Protein AF-0000000084553900 (afdb_homodimer)

Radius of gyration: 24.4 Å; Cα contacts (8 Å, |Δi|>4): 875; chains: 2; bounding box: 62×71×55 Å

Foldseek 3Di:
DFEEEEEDEDPDCPLQVVQVVLVQVVVVVVVYHYDYDYLVVWDFDADPPPCCCPAVVDDPDDICLVVVVVVLLPGQEYEYEAEDDPLAGDPSVVRSLNVCQNLLQQQRAALHEYEYEYEYADDNVVVHVVVVVVSCLSNNHHHQAYDYYYPVCSPPHDDCVRCVSVVCSSPDDQQADEDDLVSLQSQLVSVLCLCAEHVVSVVSCVVQVQDDSGSDNYDYDPVSSVVSVVSSVVNSVVDHYPPCPVPDPPVVVVVVVVVPD/DFEEEEEDEDPDCPLQVVQVVLVQVVVVVVVYHYDYDYLVVWDFDADPPPCCCPAVVDDPDDICLVVVVVVLLPGQEYEYEAEDDPLAGDPSVVRSLNVCQNLLQQQRAALHEYEYEYEYADDNVVVHVVVVVVSCLSNNHHHQAYDYYYPVCSPPHDDCVRCVSVVCSSPDDQQADEDDLVSLQSLLLSVLCLCAEHVVSVVSCVVQVQDDSGSDRYDYDPVSSVVSVVSSVVVSVVDHYPPCPVPDPPVVVVVVVVVVD

pLDDT: mean 91.1, std 17.47, range [21.69, 98.94]

Secondary structure (DSSP, 8-state):
-EEEEEEE--SS-SHHHHHHHHHHHHHHTTTEEEEEEEGGGS--PPP----HHHHTS-----SSHHHHHHHHHT-SEEEEEEE-BTTBS-HHHHHHHHTTTHHHHS---TT-EEEEEEE-SSS-HHHHHHHHHHHHHHTT-EEEEEEEE-TTTTTPPPPHHHHHHHHHHHHS-GGG----HHHHHHHHHHHHHHHHT-HHHHHHHHHTT--SSSSSS----HHHHHHHHHHHHHHHHHSPP-------TTHHHHHHHHHH-/-EEEEEEE--SS-SHHHHHHHHHHHHHHTTTEEEEEEEGGGS--PPP----HHHHTS-----SSHHHHHHHHHT-SEEEEEEE-BTTBS-HHHHHHHHTTTHHHHS---TT-EEEEEEE-SSS-HHHHHHHHHHHHHHTT-EEEEEEEE-TTTTTPPPPHHHHHHHHHHHHS-GGG----HHHHHHHHHHHHHHHHT-HHHHHHHHHTT--SSSSSS----HHHHHHHHHHHHHHHHHSPP-------TTHHHHHHHHHH-

Organism: NCBI:txid1418104

Structure (mmCIF, N/CA/C/O backbone):
data_AF-0000000084553900-model_v1
#
loop_
_entity.id
_entity.type
_entity.pdbx_description
1 polymer 'NADPH-dependent FMN reductase family protein'
#
loop_
_atom_site.group_PDB
_atom_site.id
_atom_site.type_symbol
_atom_site.label_atom_id
_atom_site.label_alt_id
_atom_site.label_comp_id
_atom_site.label_asym_id
_atom_site.label_entity_id
_atom_site.label_seq_id
_atom_site.pdbx_PDB_ins_code
_atom_site.Cartn_x
_atom_site.Cartn_y
_atom_site.Cartn_z
_atom_site.occupancy
_atom_site.B_iso_or_equiv
_atom_site.auth_seq_id
_atom_site.auth_comp_id
_atom_site.auth_asym_id
_atom_site.auth_atom_id
_atom_site.pdbx_PDB_model_num
ATOM 1 N N . MET A 1 1 ? 13.688 -25.109 -20.734 1 88.75 1 MET A N 1
ATOM 2 C CA . MET A 1 1 ? 14.195 -24.016 -19.922 1 88.75 1 MET A CA 1
ATOM 3 C C . MET A 1 1 ? 13.055 -23.312 -19.188 1 88.75 1 MET A C 1
ATOM 5 O O . MET A 1 1 ? 11.992 -23.078 -19.766 1 88.75 1 MET A O 1
ATOM 9 N N . LYS A 1 2 ? 13.211 -23.016 -17.859 1 95.56 2 LYS A N 1
ATOM 10 C CA . LYS A 1 2 ? 12.188 -22.328 -17.094 1 95.56 2 LYS A CA 1
ATOM 11 C C . LYS A 1 2 ? 12.039 -20.875 -17.547 1 95.56 2 LYS A C 1
ATOM 13 O O . LYS A 1 2 ? 13.031 -20.219 -17.828 1 95.56 2 LYS A O 1
ATOM 18 N N . LYS A 1 3 ? 10.867 -20.5 -17.656 1 98.19 3 LYS A N 1
ATOM 19 C CA . LYS A 1 3 ? 10.555 -19.125 -18.047 1 98.19 3 LYS A CA 1
ATOM 20 C C . LYS A 1 3 ? 10.117 -18.297 -16.844 1 98.19 3 LYS A C 1
ATOM 22 O O . LYS A 1 3 ? 9.117 -18.625 -16.188 1 98.19 3 LYS A O 1
ATOM 27 N N . ILE A 1 4 ? 10.867 -17.219 -16.625 1 98.75 4 ILE A N 1
ATOM 28 C CA . ILE A 1 4 ? 10.586 -16.328 -15.492 1 98.75 4 ILE A CA 1
ATOM 29 C C . ILE A 1 4 ? 10.172 -14.961 -16.016 1 98.75 4 ILE A C 1
ATOM 31 O O . ILE A 1 4 ? 10.773 -14.438 -16.953 1 98.75 4 ILE A O 1
ATOM 35 N N . VAL A 1 5 ? 9.133 -14.391 -15.438 1 98.94 5 VAL A N 1
ATOM 36 C CA . VAL A 1 5 ? 8.742 -13.016 -15.75 1 98.94 5 VAL A CA 1
ATOM 37 C C . VAL A 1 5 ? 9.039 -12.109 -14.555 1 98.94 5 VAL A C 1
ATOM 39 O O . VAL A 1 5 ? 8.633 -12.406 -13.43 1 98.94 5 VAL A O 1
ATOM 42 N N . ALA A 1 6 ? 9.82 -11.07 -14.805 1 98.94 6 ALA A N 1
ATOM 43 C CA . ALA A 1 6 ? 10.094 -10.062 -13.789 1 98.94 6 ALA A CA 1
ATOM 44 C C . ALA A 1 6 ? 9.305 -8.789 -14.055 1 98.94 6 ALA A C 1
ATOM 46 O O . ALA A 1 6 ? 9.398 -8.203 -15.141 1 98.94 6 ALA A O 1
ATOM 47 N N . ILE A 1 7 ? 8.57 -8.391 -13.062 1 98.88 7 ILE A N 1
ATOM 48 C CA . ILE A 1 7 ? 7.809 -7.148 -13.156 1 98.88 7 ILE A CA 1
ATOM 49 C C . ILE A 1 7 ? 8.617 -5.996 -12.562 1 98.88 7 ILE A C 1
ATOM 51 O O . ILE A 1 7 ? 8.969 -6.02 -11.383 1 98.88 7 ILE A O 1
ATOM 55 N N . ASN A 1 8 ? 8.938 -5.059 -13.367 1 98.75 8 ASN A N 1
ATOM 56 C CA . ASN A 1 8 ? 9.539 -3.809 -12.922 1 98.75 8 ASN A CA 1
ATOM 57 C C . ASN A 1 8 ? 8.5 -2.699 -12.789 1 98.75 8 ASN A C 1
ATOM 59 O O . ASN A 1 8 ? 7.785 -2.398 -13.75 1 98.75 8 ASN A O 1
ATOM 63 N N . SER A 1 9 ? 8.453 -2.096 -11.617 1 98.38 9 SER A N 1
ATOM 64 C CA . SER A 1 9 ? 7.391 -1.128 -11.375 1 98.38 9 SER A CA 1
ATOM 65 C C . SER A 1 9 ? 7.949 0.284 -11.234 1 98.38 9 SER A C 1
ATOM 67 O O . SER A 1 9 ? 7.258 1.185 -10.75 1 98.38 9 SER A O 1
ATOM 69 N N . SER A 1 10 ? 9.156 0.476 -11.516 1 94.94 10 SER A N 1
ATOM 70 C CA . SER A 1 10 ? 9.789 1.791 -11.531 1 94.94 10 SER A CA 1
ATOM 71 C C . SER A 1 10 ? 9.938 2.316 -12.953 1 94.94 10 SER A C 1
ATOM 73 O O . SER A 1 10 ? 10.281 1.563 -13.867 1 94.94 10 SER A O 1
ATOM 75 N N . LYS A 1 11 ? 9.656 3.543 -13.07 1 93.94 11 LYS A N 1
ATOM 76 C CA . LYS A 1 11 ? 9.805 4.137 -14.398 1 93.94 11 LYS A CA 1
ATOM 77 C C . LYS A 1 11 ? 11.273 4.301 -14.773 1 93.94 11 LYS A C 1
ATOM 79 O O . LYS A 1 11 ? 11.656 4.07 -15.922 1 93.94 11 LYS A O 1
ATOM 84 N N . ARG A 1 12 ? 11.922 4.535 -13.586 1 87.94 12 ARG A N 1
ATOM 85 C CA . ARG A 1 12 ? 13.344 4.727 -13.836 1 87.94 12 ARG A CA 1
ATOM 86 C C . ARG A 1 12 ? 14.07 3.387 -13.938 1 87.94 12 ARG A C 1
ATOM 88 O O . ARG A 1 12 ? 13.633 2.396 -13.344 1 87.94 12 ARG A O 1
ATOM 95 N N . LYS A 1 13 ? 14.883 3.074 -14.781 1 90.44 13 LYS A N 1
ATOM 96 C CA . LYS A 1 13 ? 15.727 1.895 -14.953 1 90.44 13 LYS A CA 1
ATOM 97 C C . LYS A 1 13 ? 17.078 2.086 -14.289 1 90.44 13 LYS A C 1
ATOM 99 O O . LYS A 1 13 ? 18.125 1.986 -14.945 1 90.44 13 LYS A O 1
ATOM 104 N N . GLU A 1 14 ? 16.891 2.33 -12.914 1 94.19 14 GLU A N 1
ATOM 105 C CA . GLU A 1 14 ? 18.109 2.557 -12.148 1 94.19 14 GLU A CA 1
ATOM 106 C C . GLU A 1 14 ? 18.328 1.456 -11.117 1 94.19 14 GLU A C 1
ATOM 108 O O . GLU A 1 14 ? 18.484 0.286 -11.469 1 94.19 14 GLU A O 1
ATOM 113 N N . ASN A 1 15 ? 18.109 1.801 -9.82 1 95.06 15 ASN A N 1
ATOM 114 C CA . ASN A 1 15 ? 18.531 0.893 -8.766 1 95.06 15 ASN A CA 1
ATOM 115 C C . ASN A 1 15 ? 17.766 -0.43 -8.82 1 95.06 15 ASN A C 1
ATOM 117 O O . ASN A 1 15 ? 18.375 -1.5 -8.852 1 95.06 15 ASN A O 1
ATOM 121 N N . THR A 1 16 ? 16.453 -0.384 -8.82 1 97.62 16 THR A N 1
ATOM 122 C CA . THR A 1 16 ? 15.641 -1.596 -8.812 1 97.62 16 THR A CA 1
ATOM 123 C C . THR A 1 16 ? 15.82 -2.375 -10.109 1 97.62 16 THR A C 1
ATOM 125 O O . THR A 1 16 ? 16 -3.596 -10.086 1 97.62 16 THR A O 1
ATOM 128 N N . TYR A 1 17 ? 15.844 -1.645 -11.227 1 98 17 TYR A N 1
ATOM 129 C CA . TYR A 1 17 ? 16.031 -2.273 -12.531 1 98 17 TYR A CA 1
ATOM 130 C C . TYR A 1 17 ? 17.406 -2.932 -12.625 1 98 17 TYR A C 1
ATOM 132 O O . TYR A 1 17 ? 17.531 -4.062 -13.109 1 98 17 TYR A O 1
ATOM 140 N N . ASN A 1 18 ? 18.406 -2.254 -12.18 1 97.94 18 ASN A N 1
ATOM 141 C CA . ASN A 1 18 ? 19.75 -2.811 -12.203 1 97.94 18 ASN A CA 1
ATOM 142 C C . ASN A 1 18 ? 19.844 -4.082 -11.367 1 97.94 18 ASN A C 1
ATOM 144 O O . ASN A 1 18 ? 20.547 -5.023 -11.742 1 97.94 18 ASN A O 1
ATOM 148 N N . LEU A 1 19 ? 19.172 -4.059 -10.234 1 98.5 19 LEU A N 1
ATOM 149 C CA . LEU A 1 19 ? 19.125 -5.262 -9.414 1 98.5 19 LEU A CA 1
ATOM 150 C C . LEU A 1 19 ? 18.453 -6.41 -10.148 1 98.5 19 LEU A C 1
ATOM 152 O O . LEU A 1 19 ? 18.906 -7.555 -10.086 1 98.5 19 LEU A O 1
ATOM 156 N N . LEU A 1 20 ? 17.422 -6.145 -10.914 1 98.75 20 LEU A N 1
ATOM 157 C CA . LEU A 1 20 ? 16.734 -7.152 -11.719 1 98.75 20 LEU A CA 1
ATOM 158 C C . LEU A 1 20 ? 17.672 -7.707 -12.789 1 98.75 20 LEU A C 1
ATOM 160 O O . LEU A 1 20 ? 17.656 -8.906 -13.062 1 98.75 20 LEU A O 1
ATOM 164 N N . ILE A 1 21 ? 18.453 -6.816 -13.367 1 98.56 21 ILE A N 1
ATOM 165 C CA . ILE A 1 21 ? 19.406 -7.246 -14.391 1 98.56 21 ILE A CA 1
ATOM 166 C C . ILE A 1 21 ? 20.422 -8.211 -13.773 1 98.56 21 ILE A C 1
ATOM 168 O O . ILE A 1 21 ? 20.734 -9.25 -14.359 1 98.56 21 ILE A O 1
ATOM 172 N N . LYS A 1 22 ? 20.891 -7.875 -12.586 1 98.44 22 LYS A N 1
ATOM 173 C CA . LYS A 1 22 ? 21.844 -8.75 -11.891 1 98.44 22 LYS A CA 1
ATOM 174 C C . LYS A 1 22 ? 21.219 -10.117 -11.609 1 98.44 22 LYS A C 1
ATOM 176 O O . LYS 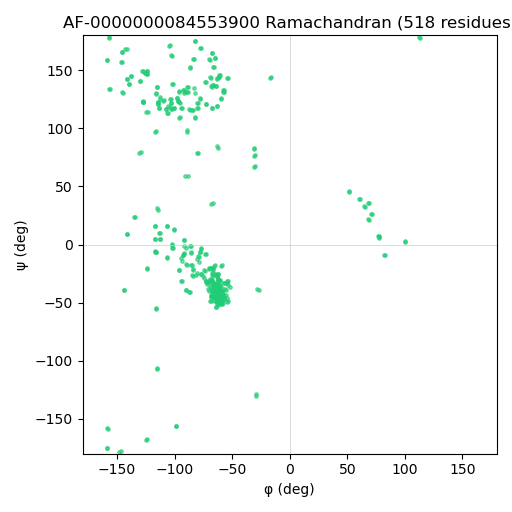A 1 22 ? 21.859 -11.148 -11.781 1 98.44 22 LYS A O 1
ATOM 181 N N . ILE A 1 23 ? 19.984 -10.102 -11.18 1 98.75 23 ILE A N 1
ATOM 182 C CA . ILE A 1 23 ? 19.266 -11.344 -10.883 1 98.75 23 ILE A CA 1
ATOM 183 C C . ILE A 1 23 ? 19.078 -12.148 -12.164 1 98.75 23 ILE A C 1
ATOM 185 O O . ILE A 1 23 ? 19.281 -13.367 -12.18 1 98.75 23 ILE A O 1
ATOM 189 N N . LYS A 1 24 ? 18.734 -11.477 -13.211 1 98.62 24 LYS A N 1
ATOM 190 C CA . LYS A 1 24 ? 18.562 -12.102 -14.523 1 98.62 24 LYS A CA 1
ATOM 191 C C . LYS A 1 24 ? 19.828 -12.805 -14.961 1 98.62 24 LYS A C 1
ATOM 193 O O . LYS A 1 24 ? 19.797 -13.961 -15.406 1 98.62 24 LYS A O 1
ATOM 198 N N . GLU A 1 25 ? 20.922 -12.141 -14.836 1 97.69 25 GLU A N 1
ATOM 199 C CA . GLU A 1 25 ? 22.219 -12.711 -15.227 1 97.69 25 GLU A CA 1
ATOM 200 C C . GLU A 1 25 ? 22.547 -13.938 -14.391 1 97.69 25 GLU A C 1
ATOM 202 O O . GLU A 1 25 ? 23.047 -14.938 -14.922 1 97.69 25 GLU A O 1
ATOM 207 N N . LYS A 1 26 ? 22.25 -13.852 -13.156 1 97.38 26 LYS A N 1
ATOM 208 C CA . LYS A 1 26 ? 22.531 -14.984 -12.273 1 97.38 26 LYS A CA 1
ATOM 209 C C . LYS A 1 26 ? 21.656 -16.188 -12.625 1 97.38 26 LYS A C 1
ATOM 211 O O . LYS A 1 26 ? 22.141 -17.312 -12.672 1 97.38 26 LYS A O 1
ATOM 216 N N . LEU A 1 27 ? 20.438 -15.961 -12.867 1 97.56 27 LEU A N 1
ATOM 217 C CA . LEU A 1 27 ? 19.5 -17.031 -13.188 1 97.56 27 LEU A CA 1
ATOM 218 C C . LEU A 1 27 ? 19.797 -17.625 -14.555 1 97.56 27 LEU A C 1
ATOM 220 O O . LEU A 1 27 ? 19.578 -18.812 -14.789 1 97.56 27 LEU A O 1
ATOM 224 N N . LEU A 1 28 ? 20.328 -16.781 -15.453 1 96.44 28 LEU A N 1
ATOM 225 C CA . LEU A 1 28 ? 20.719 -17.266 -16.781 1 96.44 28 LEU A CA 1
ATOM 226 C C . LEU A 1 28 ? 21.797 -18.344 -16.672 1 96.44 28 LEU A C 1
ATOM 228 O O . LEU A 1 28 ? 21.766 -19.328 -17.406 1 96.44 28 LEU A O 1
ATOM 232 N N . LYS A 1 29 ? 22.641 -18.172 -15.734 1 94.06 29 LYS A N 1
ATOM 233 C CA . LYS A 1 29 ? 23.703 -19.141 -15.492 1 94.06 29 LYS A CA 1
ATOM 234 C C . LYS A 1 29 ? 23.125 -20.469 -15.008 1 94.06 29 LYS A C 1
ATOM 236 O O . LYS A 1 29 ? 23.781 -21.516 -15.086 1 94.06 29 LYS A O 1
ATOM 241 N N . GLU A 1 30 ? 21.953 -20.406 -14.523 1 91.69 30 GLU A N 1
ATOM 242 C CA . GLU A 1 30 ? 21.25 -21.594 -14.039 1 91.69 30 GLU A CA 1
ATOM 243 C C . GLU A 1 30 ? 20.234 -22.094 -15.07 1 91.69 30 GLU A C 1
ATOM 245 O O . GLU A 1 30 ? 19.297 -22.797 -14.719 1 91.69 30 GLU A O 1
ATOM 250 N N . GLU A 1 31 ? 20.312 -21.594 -16.312 1 92.94 31 GLU A N 1
ATOM 251 C CA . GLU A 1 31 ? 19.484 -22.016 -17.438 1 92.94 31 GLU A CA 1
ATOM 252 C C . GLU A 1 31 ? 18.031 -21.609 -17.25 1 92.94 31 GLU A C 1
ATOM 254 O O . GLU A 1 31 ? 17.125 -22.391 -17.531 1 92.94 31 GLU A O 1
ATOM 259 N N . MET A 1 32 ? 17.812 -20.5 -16.672 1 96.25 32 MET A N 1
ATOM 260 C CA . MET A 1 32 ? 16.5 -19.875 -16.547 1 96.25 32 MET A CA 1
ATOM 261 C C . MET A 1 32 ? 16.453 -18.547 -17.297 1 96.25 32 MET A C 1
ATOM 263 O O . MET A 1 32 ? 17.359 -17.734 -17.156 1 96.25 32 MET A O 1
ATOM 267 N N . GLU A 1 33 ? 15.469 -18.406 -18.078 1 97.81 33 GLU A N 1
ATOM 268 C CA . GLU A 1 33 ? 15.32 -17.188 -18.859 1 97.81 33 GLU A CA 1
ATOM 269 C C . GLU A 1 33 ? 14.383 -16.203 -18.172 1 97.81 33 GLU A C 1
ATOM 271 O O . GLU A 1 33 ? 13.281 -16.578 -17.75 1 97.81 33 GLU A O 1
ATOM 276 N N . VAL A 1 34 ? 14.852 -14.961 -18.094 1 98.62 34 VAL A N 1
ATOM 277 C CA . VAL A 1 34 ? 14.062 -13.93 -17.422 1 98.62 34 VAL A CA 1
ATOM 278 C C . VAL A 1 34 ? 13.633 -12.867 -18.438 1 98.62 34 VAL A C 1
ATOM 280 O O . VAL A 1 34 ? 14.477 -12.266 -19.109 1 98.62 34 VAL A O 1
ATOM 283 N N . GLU A 1 35 ? 12.367 -12.703 -18.562 1 98.69 35 GLU A N 1
ATOM 284 C CA . GLU A 1 35 ? 11.805 -11.57 -19.281 1 98.69 35 GLU A CA 1
ATOM 285 C C . GLU A 1 35 ? 11.406 -10.453 -18.328 1 98.69 35 GLU A C 1
ATOM 287 O O . GLU A 1 35 ? 10.594 -10.664 -17.422 1 98.69 35 GLU A O 1
ATOM 292 N N . ILE A 1 36 ? 11.945 -9.289 -18.562 1 98.69 36 ILE A N 1
ATOM 293 C CA . ILE A 1 36 ? 11.586 -8.156 -17.719 1 98.69 36 ILE A CA 1
ATOM 294 C C . ILE A 1 36 ? 10.477 -7.352 -18.391 1 98.69 36 ILE A C 1
ATOM 296 O O . ILE A 1 36 ? 10.625 -6.895 -19.516 1 98.69 36 ILE A O 1
ATOM 300 N N . ILE A 1 37 ? 9.391 -7.227 -17.672 1 98.69 37 ILE A N 1
ATOM 301 C CA . ILE A 1 37 ? 8.258 -6.402 -18.078 1 98.69 37 ILE A CA 1
ATOM 302 C C . ILE A 1 37 ? 8.266 -5.09 -17.297 1 98.69 37 ILE A C 1
ATOM 304 O O . ILE A 1 37 ? 8.148 -5.094 -16.062 1 98.69 37 ILE A O 1
ATOM 308 N N . ASN A 1 38 ? 8.43 -4 -18.016 1 98.69 38 ASN A N 1
ATOM 309 C CA . ASN A 1 38 ? 8.297 -2.688 -17.406 1 98.69 38 ASN A CA 1
ATOM 310 C C . ASN A 1 38 ? 6.852 -2.199 -17.406 1 98.69 38 ASN A C 1
ATOM 312 O O . ASN A 1 38 ? 6.297 -1.917 -18.484 1 98.69 38 ASN A O 1
ATOM 316 N N . LEU A 1 39 ? 6.277 -2.023 -16.266 1 98.75 39 LEU A N 1
ATOM 317 C CA . LEU A 1 39 ? 4.863 -1.669 -16.203 1 98.75 39 LEU A CA 1
ATOM 318 C C . LEU A 1 39 ? 4.602 -0.34 -16.906 1 98.75 39 LEU A C 1
ATOM 320 O O . LEU A 1 39 ? 3.541 -0.144 -17.5 1 98.75 39 LEU A O 1
ATOM 324 N N . PHE A 1 40 ? 5.586 0.531 -16.859 1 98.38 40 PHE A N 1
ATOM 325 C CA . PHE A 1 40 ? 5.402 1.868 -17.422 1 98.38 40 PHE A CA 1
ATOM 326 C C . PHE A 1 40 ? 5.391 1.827 -18.938 1 98.38 40 PHE A C 1
ATOM 328 O O . PHE A 1 40 ? 5.047 2.816 -19.594 1 98.38 40 PHE A O 1
ATOM 335 N N . ASP A 1 41 ? 5.699 0.675 -19.531 1 98.31 41 ASP A N 1
ATOM 336 C CA . ASP A 1 41 ? 5.613 0.517 -20.984 1 98.31 41 ASP A CA 1
ATOM 337 C C . ASP A 1 41 ? 4.207 0.113 -21.422 1 98.31 41 ASP A C 1
ATOM 339 O O . ASP A 1 41 ? 3.918 0.018 -22.609 1 98.31 41 ASP A O 1
ATOM 343 N N . TYR A 1 42 ? 3.318 -0.055 -20.469 1 98.62 42 TYR A N 1
ATOM 344 C CA . TYR A 1 42 ? 1.96 -0.524 -20.719 1 98.62 42 TYR A CA 1
ATOM 345 C C . TYR A 1 42 ? 0.933 0.467 -20.172 1 98.62 42 TYR A C 1
ATOM 347 O O . TYR A 1 42 ? 1.168 1.127 -19.156 1 98.62 42 TYR A O 1
ATOM 355 N N . ASN A 1 43 ? -0.193 0.545 -20.891 1 98.25 43 ASN A N 1
ATOM 356 C CA . ASN A 1 43 ? -1.333 1.31 -20.391 1 98.25 43 ASN A CA 1
ATOM 357 C C . ASN A 1 43 ? -2.166 0.498 -19.406 1 98.25 43 ASN A C 1
ATOM 359 O O . ASN A 1 43 ? -2.883 -0.423 -19.797 1 98.25 43 ASN A O 1
ATOM 363 N N . ILE A 1 44 ? -2.086 0.87 -18.156 1 98.62 44 ILE A N 1
ATOM 364 C CA . ILE A 1 44 ? -2.816 0.189 -17.094 1 98.62 44 ILE A CA 1
ATOM 365 C C . ILE A 1 44 ? -3.695 1.191 -16.359 1 98.62 44 ILE A C 1
ATOM 367 O O . ILE A 1 44 ? -3.188 2.08 -15.664 1 98.62 44 ILE A O 1
ATOM 371 N N . SER A 1 45 ? -4.98 1.037 -16.469 1 98 45 SER A N 1
ATOM 372 C CA . SER A 1 45 ? -5.91 1.953 -15.812 1 98 45 SER A CA 1
ATOM 373 C C . SER A 1 45 ? -6.199 1.527 -14.375 1 98 45 SER A C 1
ATOM 375 O O . SER A 1 45 ? -6.102 0.344 -14.047 1 98 45 SER A O 1
ATOM 377 N N . GLU A 1 46 ? -6.52 2.492 -13.562 1 97.94 46 GLU A N 1
ATOM 378 C CA . GLU A 1 46 ? -6.895 2.201 -12.188 1 97.94 46 GLU A CA 1
ATOM 379 C C . GLU A 1 46 ? -8.172 1.366 -12.125 1 97.94 46 GLU A C 1
ATOM 381 O O . GLU A 1 46 ? -9.094 1.578 -12.914 1 97.94 46 GLU A O 1
ATOM 386 N N . CYS A 1 47 ? -8.203 0.474 -11.188 1 97.88 47 CYS A N 1
ATOM 387 C CA . CYS A 1 47 ? -9.414 -0.284 -10.914 1 97.88 47 CYS A CA 1
ATOM 388 C C . CYS A 1 47 ? -10.547 0.64 -10.484 1 97.88 47 CYS A C 1
ATOM 390 O O . CYS A 1 47 ? -10.336 1.568 -9.703 1 97.88 47 CYS A O 1
ATOM 392 N N . ARG A 1 48 ? -11.75 0.28 -10.914 1 95.75 48 ARG A N 1
ATOM 393 C CA . ARG A 1 48 ? -12.891 1.143 -10.633 1 95.75 48 ARG A CA 1
ATOM 394 C C . ARG A 1 48 ? -13.711 0.604 -9.469 1 95.75 48 ARG A C 1
ATOM 396 O O . ARG A 1 48 ? -14.68 1.231 -9.047 1 95.75 48 ARG A O 1
ATOM 403 N N . GLY A 1 49 ? -13.297 -0.512 -9.008 1 95.06 49 GLY A N 1
ATOM 404 C CA . GLY A 1 49 ? -14 -1.107 -7.887 1 95.06 49 GLY A CA 1
ATOM 405 C C . GLY A 1 49 ? -15.422 -1.517 -8.219 1 95.06 49 GLY A C 1
ATOM 406 O O . GLY A 1 49 ? -16.297 -1.524 -7.348 1 95.06 49 GLY A O 1
ATOM 407 N N . CYS A 1 50 ? -15.719 -1.938 -9.453 1 93.56 50 CYS A N 1
ATOM 408 C CA . CYS A 1 50 ? -17.078 -2.158 -9.906 1 93.56 50 CYS A CA 1
ATOM 409 C C . CYS A 1 50 ? -17.531 -3.588 -9.625 1 93.56 50 CYS A C 1
ATOM 411 O O . CYS A 1 50 ? -18.703 -3.914 -9.758 1 93.56 50 CYS A O 1
ATOM 413 N N . PHE A 1 51 ? -16.594 -4.512 -9.367 1 91.88 51 PHE A N 1
ATOM 414 C CA . PHE A 1 51 ? -16.859 -5.883 -8.945 1 91.88 51 PHE A CA 1
ATOM 415 C C . PHE A 1 51 ? -17.297 -6.738 -10.133 1 91.88 51 PHE A C 1
ATOM 417 O O . PHE A 1 51 ? -17.641 -7.906 -9.961 1 91.88 51 PHE A O 1
ATOM 424 N N . ASN A 1 52 ? -17.234 -6.188 -11.328 1 93.31 52 ASN A N 1
ATOM 425 C CA . ASN A 1 52 ? -17.625 -6.961 -12.5 1 93.31 52 ASN A CA 1
ATOM 426 C C . ASN A 1 52 ? -16.75 -8.195 -12.672 1 93.31 52 ASN A C 1
ATOM 428 O O . ASN A 1 52 ? -17.234 -9.266 -13.031 1 93.31 52 ASN A O 1
ATOM 432 N N . CYS A 1 53 ? -15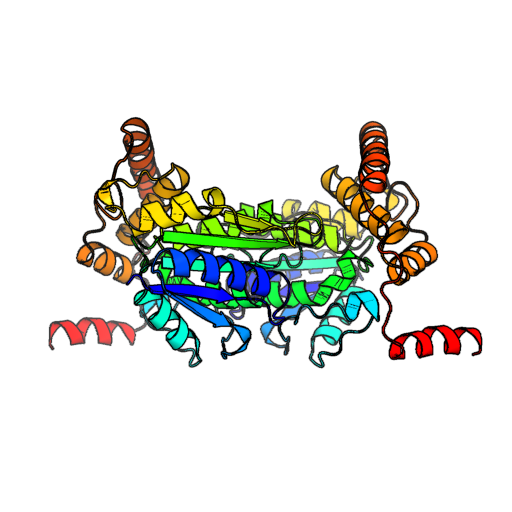.5 -8.031 -12.398 1 94.69 53 CYS A N 1
ATOM 433 C CA . CYS A 1 53 ? -14.578 -9.148 -12.555 1 94.69 53 CYS A CA 1
ATOM 434 C C . CYS A 1 53 ? -14.922 -10.273 -11.586 1 94.69 53 CYS A C 1
ATOM 436 O O . CYS A 1 53 ? -14.641 -11.438 -11.859 1 94.69 53 CYS A O 1
ATOM 438 N N . ILE A 1 54 ? -15.547 -9.898 -10.477 1 92.31 54 ILE A N 1
ATOM 439 C CA . ILE A 1 54 ? -15.898 -10.883 -9.453 1 92.31 54 ILE A CA 1
ATOM 440 C C . ILE A 1 54 ? -17.25 -11.5 -9.781 1 92.31 54 ILE A C 1
ATOM 442 O O . ILE A 1 54 ? -17.406 -12.719 -9.75 1 92.31 54 ILE A O 1
ATOM 446 N N . VAL A 1 55 ? -18.219 -10.734 -10.234 1 90.56 55 VAL A N 1
ATOM 447 C CA . VAL A 1 55 ? -19.594 -11.195 -10.375 1 90.56 55 VAL A CA 1
ATOM 448 C C . VAL A 1 55 ? -19.812 -11.711 -11.797 1 90.56 55 VAL A C 1
ATOM 450 O O . VAL A 1 55 ? -20.609 -12.633 -12.008 1 90.56 55 VAL A O 1
ATOM 453 N N . LYS A 1 56 ? -19.109 -11.141 -12.789 1 91.88 56 LYS A N 1
ATOM 454 C CA . LYS A 1 56 ? -19.344 -11.5 -14.188 1 91.88 56 LYS A CA 1
ATOM 455 C C . LYS A 1 56 ? -18.109 -12.148 -14.805 1 91.88 56 LYS A C 1
ATOM 457 O O . LYS A 1 56 ? -18.125 -12.492 -15.992 1 91.88 56 LYS A O 1
ATOM 462 N N . ASP A 1 57 ? -17.016 -12.18 -14.094 1 92.94 57 ASP A N 1
ATOM 463 C CA . ASP A 1 57 ? -15.773 -12.828 -14.492 1 92.94 57 ASP A CA 1
ATOM 464 C C . ASP A 1 57 ? -15.125 -12.094 -15.656 1 92.94 57 ASP A C 1
ATOM 466 O O . ASP A 1 57 ? -14.453 -12.711 -16.484 1 92.94 57 ASP A O 1
ATOM 470 N N . LYS A 1 58 ? -15.516 -10.867 -15.773 1 92.31 58 LYS A N 1
ATOM 471 C CA . LYS A 1 58 ? -14.93 -10.07 -16.859 1 92.31 58 LYS A CA 1
ATOM 472 C C . LYS A 1 58 ? -14.75 -8.617 -16.438 1 92.31 58 LYS A C 1
ATOM 474 O O . LYS A 1 58 ? -15.664 -8.008 -15.859 1 92.31 58 LYS A O 1
ATOM 479 N N . CYS A 1 59 ? -13.523 -8.156 -16.703 1 95.12 59 CYS A N 1
ATOM 480 C CA . CYS A 1 59 ? -13.281 -6.734 -16.516 1 95.12 59 CYS A CA 1
ATOM 481 C C . CYS A 1 59 ? -13.602 -5.945 -17.781 1 95.12 59 CYS A C 1
ATOM 483 O O . CYS A 1 59 ? -13.195 -6.328 -18.875 1 95.12 59 CYS A O 1
ATOM 485 N N . HIS A 1 60 ? -14.258 -4.848 -17.672 1 93.94 60 HIS A N 1
ATOM 486 C CA . HIS A 1 60 ? -14.703 -4.105 -18.844 1 93.94 60 HIS A CA 1
ATOM 487 C C . HIS A 1 60 ? -13.688 -3.047 -19.25 1 93.94 60 HIS A C 1
ATOM 489 O O . HIS A 1 60 ? -13.812 -2.43 -20.312 1 93.94 60 HIS A O 1
ATOM 495 N N . ILE A 1 61 ? -12.703 -2.857 -18.391 1 96.81 61 ILE A N 1
ATOM 496 C CA . ILE A 1 61 ? -11.672 -1.889 -18.734 1 96.81 61 ILE A CA 1
ATOM 497 C C . ILE A 1 61 ? -10.781 -2.457 -19.844 1 96.81 61 ILE A C 1
ATOM 499 O O . ILE A 1 61 ? -10.211 -3.543 -19.688 1 96.81 61 ILE A O 1
ATOM 503 N N . LYS A 1 62 ? -10.734 -1.755 -20.953 1 97 62 LYS A N 1
ATOM 504 C CA . LYS A 1 62 ? -9.891 -2.166 -22.062 1 97 62 LYS A CA 1
ATOM 505 C C . LYS A 1 62 ? -8.547 -1.445 -22.016 1 97 62 LYS A C 1
ATOM 507 O O . LYS A 1 62 ? -8.469 -0.244 -22.281 1 97 62 LYS A O 1
ATOM 512 N N . ASP A 1 63 ? -7.504 -2.123 -21.719 1 98.19 63 ASP A N 1
ATOM 513 C CA . ASP A 1 63 ? -6.137 -1.615 -21.688 1 98.19 63 ASP A CA 1
ATOM 514 C C . ASP A 1 63 ? -5.125 -2.752 -21.812 1 98.19 63 ASP A C 1
ATOM 516 O O . ASP A 1 63 ? -5.441 -3.807 -22.375 1 98.19 63 ASP A O 1
ATOM 520 N N . ASP A 1 64 ? -3.896 -2.543 -21.375 1 98.69 64 ASP A N 1
ATOM 521 C CA . ASP A 1 64 ? -2.842 -3.521 -21.625 1 98.69 64 ASP A CA 1
ATOM 522 C C . ASP A 1 64 ? -2.738 -4.52 -20.469 1 98.69 64 ASP A C 1
ATOM 524 O O . ASP A 1 64 ? -1.855 -5.379 -20.469 1 98.69 64 ASP A O 1
ATOM 528 N N . THR A 1 65 ? -3.609 -4.445 -19.484 1 98.5 65 THR A N 1
ATOM 529 C CA . THR A 1 65 ? -3.508 -5.285 -18.297 1 98.5 65 THR A CA 1
ATOM 530 C C . THR A 1 65 ? -3.561 -6.762 -18.672 1 98.5 65 THR A C 1
ATOM 532 O O . THR A 1 65 ? -2.787 -7.57 -18.156 1 98.5 65 THR A O 1
ATOM 535 N N . LYS A 1 66 ? -4.406 -7.113 -19.578 1 97.5 66 LYS A N 1
ATOM 536 C CA . LYS A 1 66 ? -4.578 -8.508 -19.984 1 97.5 66 LYS A CA 1
ATOM 537 C C . LYS A 1 66 ? -3.301 -9.062 -20.609 1 97.5 66 LYS A C 1
ATOM 539 O O . LYS A 1 66 ? -2.984 -10.242 -20.438 1 97.5 66 LYS A O 1
ATOM 544 N N . ILE A 1 67 ? -2.596 -8.219 -21.312 1 98.5 67 ILE A N 1
ATOM 545 C CA . ILE A 1 67 ? -1.341 -8.641 -21.922 1 98.5 67 ILE A CA 1
ATOM 546 C C . ILE A 1 67 ? -0.371 -9.117 -20.844 1 98.5 67 ILE A C 1
ATOM 548 O O . ILE A 1 67 ? 0.228 -10.188 -20.969 1 98.5 67 ILE A O 1
ATOM 552 N N . ILE A 1 68 ? -0.266 -8.367 -19.797 1 98.75 68 ILE A N 1
ATOM 553 C CA . ILE A 1 68 ? 0.639 -8.688 -18.703 1 98.75 68 ILE A CA 1
ATOM 554 C C . ILE A 1 68 ? 0.142 -9.938 -17.969 1 98.75 68 ILE A C 1
ATOM 556 O O . ILE A 1 68 ? 0.922 -10.844 -17.672 1 98.75 68 ILE A O 1
ATOM 560 N N . ILE A 1 69 ? -1.168 -9.992 -17.719 1 98.44 69 ILE A N 1
ATOM 561 C CA . ILE A 1 69 ? -1.776 -11.117 -17.016 1 98.44 69 ILE A CA 1
ATOM 562 C C . ILE A 1 69 ? -1.486 -12.406 -17.781 1 98.44 69 ILE A C 1
ATOM 564 O O . ILE A 1 69 ? -1.089 -13.414 -17.188 1 98.44 69 ILE A O 1
ATOM 568 N N . ASN A 1 70 ? -1.627 -12.398 -19.078 1 98.38 70 ASN A N 1
ATOM 569 C CA . ASN A 1 70 ? -1.378 -13.578 -19.906 1 98.38 70 ASN A CA 1
ATOM 570 C C . ASN A 1 70 ? 0.074 -14.039 -19.797 1 98.38 70 ASN A C 1
ATOM 572 O O . ASN A 1 70 ? 0.349 -15.242 -19.781 1 98.38 70 ASN A O 1
ATOM 576 N N . LYS A 1 71 ? 0.949 -13.109 -19.719 1 98.5 71 LYS A N 1
ATOM 577 C CA . LYS A 1 71 ? 2.357 -13.453 -19.562 1 98.5 71 LYS A CA 1
ATOM 578 C C . LYS A 1 71 ? 2.6 -14.133 -18.203 1 98.5 71 LYS A C 1
ATOM 580 O O . LYS A 1 71 ? 3.338 -15.117 -18.125 1 98.5 71 LYS A O 1
ATOM 585 N N . LEU A 1 72 ? 1.973 -13.641 -17.156 1 98.75 72 LEU A N 1
ATOM 586 C CA . LEU A 1 72 ? 2.145 -14.188 -15.82 1 98.75 72 LEU A CA 1
ATOM 587 C C . LEU A 1 72 ? 1.549 -15.586 -15.719 1 98.75 72 LEU A C 1
ATOM 589 O O . LEU A 1 72 ? 2.055 -16.438 -14.977 1 98.75 72 LEU A O 1
ATOM 593 N N . LEU A 1 73 ? 0.508 -15.844 -16.484 1 98.31 73 LEU A N 1
ATOM 594 C CA . LEU A 1 73 ? -0.172 -17.141 -16.438 1 98.31 73 LEU A CA 1
ATOM 595 C C . LEU A 1 73 ? 0.591 -18.172 -17.25 1 98.31 73 LEU A C 1
ATOM 597 O O . LEU A 1 73 ? 0.315 -19.375 -17.141 1 98.31 73 LEU A O 1
ATOM 601 N N . SER A 1 74 ? 1.579 -17.766 -18.016 1 97.75 74 SER A N 1
ATOM 602 C CA . SER A 1 74 ? 2.266 -18.688 -18.922 1 97.75 74 SER A CA 1
ATOM 603 C C . SER A 1 74 ? 3.709 -18.922 -18.484 1 97.75 74 SER A C 1
ATOM 605 O O . SER A 1 74 ? 4.48 -19.562 -19.188 1 97.75 74 SER A O 1
ATOM 607 N N . CYS A 1 75 ? 4.125 -18.406 -17.375 1 98.19 75 CYS A N 1
ATOM 608 C CA . CYS A 1 75 ? 5.512 -18.547 -16.938 1 98.19 75 CYS A CA 1
ATOM 609 C C . CYS A 1 75 ? 5.629 -19.578 -15.82 1 98.19 75 CYS A C 1
ATOM 611 O O . CYS A 1 75 ? 4.621 -20.078 -15.328 1 98.19 75 CYS A O 1
ATOM 613 N N . ASP A 1 76 ? 6.902 -19.891 -15.492 1 98.31 76 ASP A N 1
ATOM 614 C CA . ASP A 1 76 ? 7.176 -20.891 -14.453 1 98.31 76 ASP A CA 1
ATOM 615 C C . ASP A 1 76 ? 7.426 -20.219 -13.109 1 98.31 76 ASP A C 1
ATOM 617 O O . ASP A 1 76 ? 7.324 -20.859 -12.062 1 98.31 76 ASP A O 1
ATOM 621 N N . GLY A 1 77 ? 7.793 -18.984 -13.086 1 98.75 77 GLY A N 1
ATOM 622 C CA . GLY A 1 77 ? 8.086 -18.188 -11.906 1 98.75 77 GLY A CA 1
ATOM 623 C C . GLY A 1 77 ? 7.996 -16.688 -12.156 1 98.75 77 GLY A C 1
ATOM 624 O O . GLY A 1 77 ? 8.008 -16.25 -13.305 1 98.75 77 GLY A O 1
ATOM 625 N N . ILE A 1 78 ? 7.832 -15.992 -11.109 1 98.94 78 ILE A N 1
ATOM 626 C CA . ILE A 1 78 ? 7.676 -14.547 -11.227 1 98.94 78 ILE A CA 1
ATOM 627 C C . ILE A 1 78 ? 8.625 -13.852 -10.25 1 98.94 78 ILE A C 1
ATOM 629 O O . ILE A 1 78 ? 8.875 -14.344 -9.156 1 98.94 78 ILE A O 1
ATOM 633 N N . ILE A 1 79 ? 9.234 -12.766 -10.656 1 98.94 79 ILE A N 1
ATOM 634 C CA . ILE A 1 79 ? 9.898 -11.797 -9.789 1 98.94 79 ILE A CA 1
ATOM 635 C C . ILE A 1 79 ? 9.07 -10.523 -9.703 1 98.94 79 ILE A C 1
ATOM 637 O O . ILE A 1 79 ? 8.805 -9.875 -10.719 1 98.94 79 ILE A O 1
ATOM 641 N N . LEU A 1 80 ? 8.602 -10.219 -8.531 1 98.94 80 LEU A N 1
ATOM 642 C CA . LEU A 1 80 ? 7.832 -9.008 -8.266 1 98.94 80 LEU A CA 1
ATOM 643 C C . LEU A 1 80 ? 8.703 -7.941 -7.613 1 98.94 80 LEU A C 1
ATOM 645 O O . LEU A 1 80 ? 9.227 -8.148 -6.516 1 98.94 80 LEU A O 1
ATOM 649 N N . SER A 1 81 ? 8.875 -6.797 -8.281 1 98.88 81 SER A N 1
ATOM 650 C CA . SER A 1 81 ? 9.844 -5.84 -7.75 1 98.88 81 SER A CA 1
ATOM 651 C C . SER A 1 81 ? 9.227 -4.457 -7.602 1 98.88 81 SER A C 1
ATOM 653 O O . SER A 1 81 ? 8.305 -4.098 -8.344 1 98.88 81 SER A O 1
ATOM 655 N N . SER A 1 82 ? 9.711 -3.73 -6.621 1 98.81 82 SER A N 1
ATOM 656 C CA . SER A 1 82 ? 9.305 -2.344 -6.41 1 98.81 82 SER A CA 1
ATOM 657 C C . SER A 1 82 ? 10.367 -1.568 -5.637 1 98.81 82 SER A C 1
ATOM 659 O O . SER A 1 82 ? 10.938 -2.08 -4.672 1 98.81 82 SER A O 1
ATOM 661 N N . PRO A 1 83 ? 10.703 -0.352 -6.094 1 98.06 83 PRO A N 1
ATOM 662 C CA . PRO A 1 83 ? 11.266 0.561 -5.094 1 98.06 83 PRO A CA 1
ATOM 663 C C . PRO A 1 83 ? 10.258 0.93 -4.004 1 98.06 83 PRO A C 1
ATOM 665 O O . PRO A 1 83 ? 9.055 0.721 -4.176 1 98.06 83 PRO A O 1
ATOM 668 N N . VAL A 1 84 ? 10.781 1.386 -2.902 1 98.06 84 VAL A N 1
ATOM 669 C CA . VAL A 1 84 ? 9.906 1.874 -1.845 1 98.06 84 VAL A CA 1
ATOM 670 C C . VAL A 1 84 ? 9.531 3.33 -2.113 1 98.06 84 VAL A C 1
ATOM 672 O O . VAL A 1 84 ? 10.406 4.191 -2.232 1 98.06 84 VAL A O 1
ATOM 675 N N . TYR A 1 85 ? 8.281 3.57 -2.332 1 97.56 85 TYR A N 1
ATOM 676 C CA . TYR A 1 85 ? 7.711 4.91 -2.408 1 97.56 85 TYR A CA 1
ATOM 677 C C . TYR A 1 85 ? 6.758 5.164 -1.247 1 97.56 85 TYR A C 1
ATOM 679 O O . TYR A 1 85 ? 5.758 4.453 -1.089 1 97.56 85 TYR A O 1
ATOM 687 N N . MET A 1 86 ? 7.176 6.188 -0.443 1 97.31 86 MET A N 1
ATOM 688 C CA . MET A 1 86 ? 6.324 6.559 0.682 1 97.31 86 MET A CA 1
ATOM 689 C C . MET A 1 86 ? 5.973 5.336 1.525 1 97.31 86 MET A C 1
ATOM 691 O O . MET A 1 86 ? 4.801 5.086 1.805 1 97.31 86 MET A O 1
ATOM 695 N N . SER A 1 87 ? 6.957 4.508 1.829 1 96.94 87 SER A N 1
ATOM 696 C CA . SER A 1 87 ? 6.91 3.375 2.752 1 96.94 87 SER A CA 1
ATOM 697 C C . SER A 1 87 ? 6.078 2.232 2.182 1 96.94 87 SER A C 1
ATOM 699 O O . SER A 1 87 ? 5.48 1.459 2.934 1 96.94 87 SER A O 1
ATOM 701 N N . SER A 1 88 ? 5.973 2.133 0.946 1 98.44 88 SER A N 1
ATOM 702 C CA . SER A 1 88 ? 5.203 1.079 0.297 1 98.44 88 SER A CA 1
ATOM 703 C C . SER A 1 88 ? 5.652 0.873 -1.146 1 98.44 88 SER A C 1
ATOM 705 O O . SER A 1 88 ? 6.66 1.438 -1.573 1 98.44 88 SER A O 1
ATOM 707 N N . ILE A 1 89 ? 4.918 -0.02 -1.867 1 98.81 89 ILE A N 1
ATOM 708 C CA . ILE A 1 89 ? 5.184 -0.243 -3.285 1 98.81 89 ILE A CA 1
ATOM 709 C C . ILE A 1 89 ? 4.82 1.009 -4.082 1 98.81 89 ILE A C 1
ATOM 711 O O . ILE A 1 89 ? 4.156 1.911 -3.562 1 98.81 89 ILE A O 1
ATOM 715 N N . THR A 1 90 ? 5.316 1.029 -5.324 1 98.62 90 THR A N 1
ATOM 716 C CA . THR A 1 90 ? 4.992 2.162 -6.184 1 98.62 90 THR A CA 1
ATOM 717 C C . THR A 1 90 ? 3.5 2.191 -6.504 1 98.62 90 THR A C 1
ATOM 719 O O . THR A 1 90 ? 2.844 1.147 -6.527 1 98.62 90 THR A O 1
ATOM 722 N N . GLY A 1 91 ? 3.029 3.434 -6.762 1 98.75 91 GLY A N 1
ATOM 723 C CA . GLY A 1 91 ? 1.655 3.564 -7.223 1 98.75 91 GLY A CA 1
ATOM 724 C C . GLY A 1 91 ? 1.358 2.74 -8.461 1 98.75 91 GLY A C 1
ATOM 725 O O . GLY A 1 91 ? 0.287 2.143 -8.57 1 98.75 91 GLY A O 1
ATOM 726 N N . LYS A 1 92 ? 2.287 2.688 -9.367 1 98.75 92 LYS A N 1
ATOM 727 C CA . LYS A 1 92 ? 2.111 1.932 -10.602 1 98.75 92 LYS A CA 1
ATOM 728 C C . LYS A 1 92 ? 1.884 0.45 -10.312 1 98.75 92 LYS A C 1
ATOM 730 O O . LYS A 1 92 ? 0.983 -0.168 -10.891 1 98.75 92 LYS A O 1
ATOM 735 N N . LEU A 1 93 ? 2.688 -0.103 -9.453 1 98.94 93 LEU A N 1
ATOM 736 C CA . LEU A 1 93 ? 2.504 -1.508 -9.102 1 98.94 93 LEU A CA 1
ATOM 737 C C . LEU A 1 93 ? 1.162 -1.726 -8.414 1 98.94 93 LEU A C 1
ATOM 739 O O . LEU A 1 93 ? 0.479 -2.719 -8.672 1 98.94 93 LEU A O 1
ATOM 743 N N . LYS A 1 94 ? 0.817 -0.783 -7.492 1 98.94 94 LYS A N 1
ATOM 744 C CA . LYS A 1 94 ? -0.443 -0.924 -6.77 1 98.94 94 LYS A CA 1
ATOM 745 C C . LYS A 1 94 ? -1.633 -0.882 -7.727 1 98.94 94 LYS A C 1
ATOM 747 O O . LYS A 1 94 ? -2.615 -1.603 -7.535 1 98.94 94 LYS A O 1
ATOM 752 N N . VAL A 1 95 ? -1.579 -0.043 -8.711 1 98.88 95 VAL A N 1
ATOM 753 C CA . VAL A 1 95 ? -2.617 0.017 -9.734 1 98.88 95 VAL A CA 1
ATOM 754 C C . VAL A 1 95 ? -2.73 -1.335 -10.438 1 98.88 95 VAL A C 1
ATOM 756 O O . VAL A 1 95 ? -3.834 -1.857 -10.617 1 98.88 95 VAL A O 1
ATOM 759 N N . PHE A 1 96 ? -1.627 -1.915 -10.812 1 98.94 96 PHE A N 1
ATOM 760 C CA . PHE A 1 96 ? -1.64 -3.217 -11.469 1 98.94 96 PHE A CA 1
ATOM 761 C C . PHE A 1 96 ? -2.229 -4.281 -10.547 1 98.94 96 PHE A C 1
ATOM 763 O O . PHE A 1 96 ? -3.082 -5.066 -10.969 1 98.94 96 PHE A O 1
ATOM 770 N N . ILE A 1 97 ? -1.783 -4.309 -9.305 1 98.88 97 ILE A N 1
ATOM 771 C CA . ILE A 1 97 ? -2.227 -5.305 -8.328 1 98.88 97 ILE A CA 1
ATOM 772 C C . ILE A 1 97 ? -3.742 -5.215 -8.156 1 98.88 97 ILE A C 1
ATOM 774 O O . ILE A 1 97 ? -4.426 -6.238 -8.094 1 98.88 97 ILE A O 1
ATOM 778 N N . ASP A 1 98 ? -4.262 -4.012 -8.125 1 98.56 98 ASP A N 1
ATOM 779 C CA . ASP A 1 98 ? -5.699 -3.848 -7.953 1 98.56 98 ASP A CA 1
ATOM 780 C C . ASP A 1 98 ? -6.465 -4.457 -9.125 1 98.56 98 ASP A C 1
ATOM 782 O O . ASP A 1 98 ? -7.586 -4.945 -8.953 1 98.56 98 ASP A O 1
ATOM 786 N N . ARG A 1 99 ? -5.863 -4.52 -10.281 1 98.38 99 ARG A N 1
ATOM 787 C CA . ARG A 1 99 ? -6.484 -5.074 -11.484 1 98.38 99 ARG A CA 1
ATOM 788 C C . ARG A 1 99 ? -6.492 -6.598 -11.445 1 98.38 99 ARG A C 1
ATOM 790 O O . ARG A 1 99 ? -7.07 -7.242 -12.32 1 98.38 99 ARG A O 1
ATOM 797 N N . THR A 1 100 ? -5.918 -7.195 -10.445 1 98.19 100 THR A N 1
ATOM 798 C CA . THR A 1 100 ? -5.898 -8.641 -10.266 1 98.19 100 THR A CA 1
ATOM 799 C C . THR A 1 100 ? -6.836 -9.062 -9.141 1 98.19 100 THR A C 1
ATOM 801 O O . THR A 1 100 ? -6.723 -10.164 -8.609 1 98.19 100 THR A O 1
ATOM 804 N N . SER A 1 101 ? -7.734 -8.211 -8.711 1 96.25 101 SER A N 1
ATOM 805 C CA . SER A 1 101 ? -8.594 -8.453 -7.562 1 96.25 101 SER A CA 1
ATOM 806 C C . SER A 1 101 ? -9.344 -9.781 -7.703 1 96.25 101 SER A C 1
ATOM 808 O O . SER A 1 101 ? -9.609 -10.461 -6.711 1 96.25 101 SER A O 1
ATOM 810 N N . LYS A 1 102 ? -9.664 -10.203 -8.93 1 96.25 102 LYS A N 1
ATOM 811 C CA . LYS A 1 102 ? -10.328 -11.469 -9.195 1 96.25 102 LYS A CA 1
ATOM 812 C C . LYS A 1 102 ? -9.531 -12.641 -8.625 1 96.25 102 LYS A C 1
ATOM 814 O O . LYS A 1 102 ? -10.102 -13.625 -8.156 1 96.25 102 LYS A O 1
ATOM 819 N N . TRP A 1 103 ? -8.227 -12.461 -8.656 1 97.69 103 TRP A N 1
ATOM 820 C CA . TRP A 1 103 ? -7.355 -13.562 -8.266 1 97.69 103 TRP A CA 1
ATOM 821 C C . TRP A 1 103 ? -7.477 -13.844 -6.773 1 97.69 103 TRP A C 1
ATOM 823 O O . TRP A 1 103 ? -7.109 -14.93 -6.312 1 97.69 103 TRP A O 1
ATOM 833 N N . PHE A 1 104 ? -7.961 -12.914 -5.98 1 96.94 104 PHE A N 1
ATOM 834 C CA . PHE A 1 104 ? -8.242 -13.211 -4.582 1 96.94 104 PHE A CA 1
ATOM 835 C C . PHE A 1 104 ? -9.367 -14.227 -4.465 1 96.94 104 PHE A C 1
ATOM 837 O O . PHE A 1 104 ? -9.352 -15.078 -3.57 1 96.94 104 PHE A O 1
ATOM 844 N N . HIS A 1 105 ? -10.281 -14.164 -5.336 1 95.88 105 HIS A N 1
ATOM 845 C CA . HIS A 1 105 ? -11.477 -15 -5.32 1 95.88 105 HIS A CA 1
ATOM 846 C C . HIS A 1 105 ? -11.25 -16.297 -6.094 1 95.88 105 HIS A C 1
ATOM 848 O O . HIS A 1 105 ? -11.688 -17.359 -5.664 1 95.88 105 HIS A O 1
ATOM 854 N N . ARG A 1 106 ? -10.578 -16.156 -7.152 1 97.69 106 ARG A N 1
ATOM 855 C CA . ARG A 1 106 ? -10.242 -17.25 -8.055 1 97.69 106 ARG A CA 1
ATOM 856 C C . ARG A 1 106 ? -8.75 -17.266 -8.375 1 97.69 106 ARG A C 1
ATOM 858 O O . ARG A 1 106 ? -8.336 -16.797 -9.445 1 97.69 106 ARG A O 1
ATOM 865 N N . PRO A 1 107 ? -7.965 -17.812 -7.422 1 98.06 107 PRO A N 1
ATOM 866 C CA . PRO A 1 107 ? -6.508 -17.766 -7.562 1 98.06 107 PRO A CA 1
ATOM 867 C C . PRO A 1 107 ? -6.02 -18.438 -8.844 1 98.06 107 PRO A C 1
ATOM 869 O O . PRO A 1 107 ? -6.391 -19.578 -9.133 1 98.06 107 PRO A O 1
ATOM 872 N N . GLU A 1 108 ? -5.129 -17.734 -9.555 1 97.56 108 GLU A N 1
ATOM 873 C CA . GLU A 1 108 ? -4.734 -18.188 -10.883 1 97.56 108 GLU A CA 1
ATOM 874 C C . GLU A 1 108 ? -3.25 -18.531 -10.93 1 97.56 108 GLU A C 1
ATOM 876 O O . GLU A 1 108 ? -2.775 -19.125 -11.898 1 97.56 108 GLU A O 1
ATOM 881 N N . LEU A 1 109 ? -2.559 -18.25 -9.844 1 98.69 109 LEU A N 1
ATOM 882 C CA . LEU A 1 109 ? -1.117 -18.484 -9.883 1 98.69 109 LEU A CA 1
ATOM 883 C C . LEU A 1 109 ? -0.712 -19.578 -8.906 1 98.69 109 LEU A C 1
ATOM 885 O O . LEU A 1 109 ? 0.373 -19.531 -8.328 1 98.69 109 LEU A O 1
ATOM 889 N N . VAL A 1 110 ? -1.566 -20.516 -8.695 1 98.31 110 VAL A N 1
ATOM 890 C CA . VAL A 1 110 ? -1.304 -21.625 -7.793 1 98.31 110 VAL A CA 1
ATOM 891 C C . VAL A 1 110 ? -0.051 -22.375 -8.25 1 98.31 110 VAL A C 1
ATOM 893 O O . VAL A 1 110 ? 0.122 -22.641 -9.438 1 98.31 110 VAL A O 1
ATOM 896 N N . LYS A 1 111 ? 0.869 -22.625 -7.301 1 97.94 111 LYS A N 1
ATOM 897 C CA . LYS A 1 111 ? 2.104 -23.391 -7.465 1 97.94 111 LYS A CA 1
ATOM 898 C C . LYS A 1 111 ? 3.213 -22.516 -8.047 1 97.94 111 LYS A C 1
ATOM 900 O O . LYS A 1 111 ? 4.371 -22.938 -8.117 1 97.94 111 LYS A O 1
ATOM 905 N N . ILE A 1 112 ? 2.914 -21.281 -8.508 1 98.62 112 ILE A N 1
ATOM 906 C CA . ILE A 1 112 ? 3.922 -20.422 -9.109 1 98.62 112 ILE A CA 1
ATOM 907 C C . ILE A 1 112 ? 4.742 -19.75 -8.008 1 98.62 112 ILE A C 1
ATOM 909 O O . ILE A 1 112 ? 4.203 -19 -7.188 1 98.62 112 ILE A O 1
ATOM 913 N N . PRO A 1 113 ? 6.055 -20.016 -7.945 1 98.75 113 PRO A N 1
ATOM 914 C CA . PRO A 1 113 ? 6.875 -19.266 -6.984 1 98.75 113 PRO A CA 1
ATOM 915 C C . PRO A 1 113 ? 7.109 -17.828 -7.398 1 98.75 113 PRO A C 1
ATOM 917 O O . PRO A 1 113 ? 7.285 -17.531 -8.586 1 98.75 113 PRO A O 1
ATOM 920 N N . ILE A 1 114 ? 7.062 -16.922 -6.441 1 98.94 114 ILE A N 1
ATOM 921 C CA . ILE A 1 114 ? 7.297 -15.508 -6.715 1 98.94 114 ILE A CA 1
ATOM 922 C C . ILE A 1 114 ? 8.375 -14.977 -5.781 1 98.94 114 ILE A C 1
ATOM 924 O O . ILE A 1 114 ? 8.258 -15.086 -4.559 1 98.94 114 ILE A O 1
ATOM 928 N N . LEU A 1 115 ? 9.438 -14.422 -6.316 1 98.94 115 LEU A N 1
ATOM 929 C CA . LEU A 1 115 ? 10.523 -13.766 -5.598 1 98.94 115 LEU A CA 1
ATOM 930 C C . LEU A 1 115 ? 10.25 -12.266 -5.461 1 98.94 115 LEU A C 1
ATOM 932 O O . LEU A 1 115 ? 9.922 -11.602 -6.445 1 98.94 115 LEU A O 1
ATOM 936 N N . ILE A 1 116 ? 10.391 -11.758 -4.246 1 98.94 116 ILE A N 1
ATOM 937 C CA . ILE A 1 116 ? 10.203 -10.336 -3.99 1 98.94 116 ILE A CA 1
ATOM 938 C C . ILE A 1 116 ? 11.531 -9.602 -4.113 1 98.94 116 ILE A C 1
ATOM 940 O O . ILE A 1 116 ? 12.555 -10.07 -3.598 1 98.94 116 ILE A O 1
ATOM 944 N N . VAL A 1 117 ? 11.516 -8.492 -4.824 1 98.94 117 VAL A N 1
ATOM 945 C CA . VAL A 1 117 ? 12.672 -7.609 -4.926 1 98.94 117 VAL A CA 1
ATOM 946 C C . VAL A 1 117 ? 12.258 -6.184 -4.566 1 98.94 117 VAL A C 1
ATOM 948 O O . VAL A 1 117 ? 11.328 -5.629 -5.156 1 98.94 117 VAL A O 1
ATOM 951 N N . ALA A 1 118 ? 12.922 -5.621 -3.574 1 98.81 118 ALA A N 1
ATOM 952 C CA . ALA A 1 118 ? 12.578 -4.262 -3.158 1 98.81 118 ALA A CA 1
ATOM 953 C C . ALA A 1 118 ? 13.836 -3.455 -2.84 1 98.81 118 ALA A C 1
ATOM 955 O O . ALA A 1 118 ? 14.781 -3.979 -2.25 1 98.81 118 ALA A O 1
ATOM 956 N N . THR A 1 119 ? 13.891 -2.227 -3.252 1 97.94 119 THR A N 1
ATOM 957 C CA . THR A 1 119 ? 15.008 -1.327 -2.977 1 97.94 119 THR A CA 1
ATOM 958 C C . THR A 1 119 ? 14.516 -0.04 -2.32 1 97.94 119 THR A C 1
ATOM 960 O O . THR A 1 119 ? 13.383 0.385 -2.549 1 97.94 119 THR A O 1
ATOM 963 N N . THR A 1 120 ? 15.32 0.504 -1.477 1 95.31 120 THR A N 1
ATOM 964 C CA . THR A 1 120 ? 15.023 1.764 -0.803 1 95.31 120 THR A CA 1
ATOM 965 C C . THR A 1 120 ? 16.297 2.57 -0.584 1 95.31 120 THR A C 1
ATOM 967 O O . THR A 1 120 ? 17.406 2.033 -0.686 1 95.31 120 THR A O 1
ATOM 970 N N . ALA A 1 121 ? 16.141 3.887 -0.428 1 87.19 121 ALA A N 1
ATOM 971 C CA . ALA A 1 121 ? 17.281 4.656 0.03 1 87.19 121 ALA A CA 1
ATOM 972 C C . ALA A 1 121 ? 17.625 4.328 1.481 1 87.19 121 ALA A C 1
ATOM 974 O O . ALA A 1 121 ? 18.766 4.004 1.803 1 87.19 121 ALA A O 1
ATOM 975 N N . SER A 1 122 ? 16.562 4.359 2.297 1 81.81 122 SER A N 1
ATOM 976 C CA . SER A 1 122 ? 16.906 4.203 3.707 1 81.81 122 SER A CA 1
ATOM 977 C C . SER A 1 122 ? 15.844 3.396 4.449 1 81.81 122 SER A C 1
ATOM 979 O O . SER A 1 122 ? 16.172 2.58 5.312 1 81.81 122 SER A O 1
ATOM 981 N N . SER A 1 123 ? 14.617 3.557 4.184 1 85.81 123 SER A N 1
ATOM 982 C CA . SER A 1 123 ? 13.609 2.957 5.051 1 85.81 123 SER A CA 1
ATOM 983 C C . SER A 1 123 ? 12.422 2.445 4.246 1 85.81 123 SER A C 1
ATOM 985 O O . SER A 1 123 ? 12.352 2.646 3.031 1 85.81 123 SER A O 1
ATOM 987 N N . GLY A 1 124 ? 11.5 1.629 4.918 1 94.44 124 GLY A N 1
ATOM 988 C CA . GLY A 1 124 ? 10.211 1.251 4.367 1 94.44 124 GLY A CA 1
ATOM 989 C C . GLY A 1 124 ? 10.203 -0.149 3.783 1 94.44 124 GLY A C 1
ATOM 990 O O . GLY A 1 124 ? 9.164 -0.62 3.307 1 94.44 124 GLY A O 1
ATOM 991 N N . LEU A 1 125 ? 11.305 -0.84 3.887 1 97.19 125 LEU A N 1
ATOM 992 C CA . LEU A 1 125 ? 11.406 -2.154 3.26 1 97.19 125 LEU A CA 1
ATOM 993 C C . LEU A 1 125 ? 10.461 -3.148 3.926 1 97.19 125 LEU A C 1
ATOM 995 O O . LEU A 1 125 ? 9.789 -3.928 3.244 1 97.19 125 LEU A O 1
ATOM 999 N N . LYS A 1 126 ? 10.422 -3.098 5.199 1 96.94 126 LYS A N 1
ATOM 1000 C CA . LYS A 1 126 ? 9.641 -4.094 5.93 1 96.94 126 LYS A CA 1
ATOM 1001 C C . LYS A 1 126 ? 8.172 -4.051 5.52 1 96.94 126 LYS A C 1
ATOM 1003 O O . LYS A 1 126 ? 7.594 -5.078 5.16 1 96.94 126 LYS A O 1
ATOM 1008 N N . ASP A 1 127 ? 7.574 -2.877 5.551 1 97 127 ASP A N 1
ATOM 1009 C CA . ASP A 1 127 ? 6.168 -2.719 5.195 1 97 127 ASP A CA 1
ATOM 1010 C C . ASP A 1 127 ? 5.93 -3.045 3.725 1 97 127 ASP A C 1
ATOM 1012 O O . ASP A 1 127 ? 4.914 -3.643 3.369 1 97 127 ASP A O 1
ATOM 1016 N N . THR A 1 128 ? 6.859 -2.689 2.926 1 98.56 128 THR A N 1
ATOM 1017 C CA . THR A 1 128 ? 6.742 -2.92 1.49 1 98.56 128 THR A CA 1
ATOM 1018 C C . THR A 1 128 ? 6.758 -4.414 1.179 1 98.56 128 THR A C 1
ATOM 1020 O O . THR A 1 128 ? 5.895 -4.91 0.454 1 98.56 128 THR A O 1
ATOM 1023 N N . ILE A 1 129 ? 7.648 -5.133 1.788 1 98.69 129 ILE A N 1
ATOM 1024 C CA . ILE A 1 129 ? 7.766 -6.57 1.59 1 98.69 129 ILE A CA 1
ATOM 1025 C C . ILE A 1 129 ? 6.516 -7.27 2.121 1 98.69 129 ILE A C 1
ATOM 1027 O O . ILE A 1 129 ? 6.016 -8.219 1.507 1 98.69 129 ILE A O 1
ATOM 1031 N N . LYS A 1 130 ? 6.043 -6.797 3.178 1 98.25 130 LYS A N 1
ATOM 1032 C CA . LYS A 1 130 ? 4.844 -7.383 3.764 1 98.25 130 LYS A CA 1
ATOM 1033 C C . LYS A 1 130 ? 3.662 -7.297 2.803 1 98.25 130 LYS A C 1
ATOM 1035 O O . LYS A 1 130 ? 2.939 -8.273 2.607 1 98.25 130 LYS A O 1
ATOM 1040 N N . LEU A 1 131 ? 3.469 -6.16 2.262 1 98.56 131 LEU A N 1
ATOM 1041 C CA . LEU A 1 131 ? 2.365 -5.992 1.323 1 98.56 131 LEU A CA 1
ATOM 1042 C C . LEU A 1 131 ? 2.551 -6.887 0.101 1 98.56 131 LEU A C 1
ATOM 1044 O O . LEU A 1 131 ? 1.596 -7.512 -0.366 1 98.56 131 LEU A O 1
ATOM 1048 N N . MET A 1 132 ? 3.732 -6.961 -0.408 1 98.88 132 MET A N 1
ATOM 1049 C CA . MET A 1 132 ? 4 -7.809 -1.564 1 98.88 132 MET A CA 1
ATOM 1050 C C . MET A 1 132 ? 3.734 -9.273 -1.236 1 98.88 132 MET A C 1
ATOM 1052 O O . MET A 1 132 ? 3.152 -10 -2.043 1 98.88 132 MET A O 1
ATOM 1056 N N . LYS A 1 133 ? 4.164 -9.641 -0.083 1 98.81 133 LYS A N 1
ATOM 1057 C CA . LYS A 1 133 ? 3.928 -11.023 0.326 1 98.81 133 LYS A CA 1
ATOM 1058 C C . LYS A 1 133 ? 2.436 -11.312 0.433 1 98.81 133 LYS A C 1
ATOM 1060 O O . LYS A 1 133 ? 1.972 -12.367 -0.012 1 98.81 133 LYS A O 1
ATOM 1065 N N . LYS A 1 134 ? 1.704 -10.43 0.992 1 98.38 134 LYS A N 1
ATOM 1066 C CA . LYS A 1 134 ? 0.258 -10.609 1.086 1 98.38 134 LYS A CA 1
ATOM 1067 C C . LYS A 1 134 ? -0.373 -10.727 -0.298 1 98.38 134 LYS A C 1
ATOM 1069 O O . LYS A 1 134 ? -1.292 -11.523 -0.498 1 98.38 134 LYS A O 1
ATOM 1074 N N . THR A 1 135 ? 0.092 -9.93 -1.206 1 98.75 135 THR A N 1
ATOM 1075 C CA . THR A 1 135 ? -0.391 -9.977 -2.582 1 98.75 135 THR A CA 1
ATOM 1076 C C . THR A 1 135 ? -0.12 -11.344 -3.199 1 98.75 135 THR A C 1
ATOM 1078 O O . THR A 1 135 ? -1.012 -11.953 -3.801 1 98.75 135 THR A O 1
ATOM 1081 N N . ILE A 1 136 ? 1.063 -11.859 -2.969 1 98.94 136 ILE A N 1
ATOM 1082 C CA . ILE A 1 136 ? 1.477 -13.148 -3.506 1 98.94 136 ILE A CA 1
ATOM 1083 C C . ILE A 1 136 ? 0.573 -14.25 -2.955 1 98.94 136 ILE A C 1
ATOM 1085 O O . ILE A 1 136 ? 0.081 -15.094 -3.707 1 98.94 136 ILE A O 1
ATOM 1089 N N . ILE A 1 137 ? 0.341 -14.172 -1.719 1 98.62 137 ILE A N 1
ATOM 1090 C CA . ILE A 1 137 ? -0.488 -15.164 -1.05 1 98.62 137 ILE A CA 1
ATOM 1091 C C . ILE A 1 137 ? -1.923 -15.07 -1.562 1 98.62 137 ILE A C 1
ATOM 1093 O O . ILE A 1 137 ? -2.564 -16.094 -1.826 1 98.62 137 ILE A O 1
ATOM 1097 N N . ALA A 1 138 ? -2.408 -13.875 -1.735 1 98 138 ALA A N 1
ATOM 1098 C CA . ALA A 1 138 ? -3.758 -13.656 -2.252 1 98 138 ALA A CA 1
ATOM 1099 C C . ALA A 1 138 ? -3.902 -14.211 -3.666 1 98 138 ALA A C 1
ATOM 1101 O O . ALA A 1 138 ? -4.984 -14.656 -4.055 1 98 138 ALA A O 1
ATOM 1102 N N . TRP A 1 139 ? -2.828 -14.234 -4.438 1 98.75 139 TRP A N 1
ATOM 1103 C CA . TRP A 1 139 ? -2.82 -14.727 -5.809 1 98.75 139 TRP A CA 1
ATOM 1104 C C . TRP A 1 139 ? -2.793 -16.25 -5.836 1 98.75 139 TRP A C 1
ATOM 1106 O O . TRP A 1 139 ? -2.91 -16.859 -6.902 1 98.75 139 TRP A O 1
ATOM 1116 N N . GLY A 1 140 ? -2.648 -16.922 -4.664 1 98.38 140 GLY A N 1
ATOM 1117 C CA . GLY A 1 140 ? -2.482 -18.359 -4.562 1 98.38 140 GLY A CA 1
ATOM 1118 C C . GLY A 1 140 ? -1.081 -18.828 -4.914 1 98.38 140 GLY A C 1
ATOM 1119 O O . GLY A 1 140 ? -0.819 -20.031 -4.988 1 98.38 140 GLY A O 1
ATOM 1120 N N . ALA A 1 141 ? -0.21 -17.875 -5.113 1 98.75 141 ALA A N 1
ATOM 1121 C CA . ALA A 1 141 ? 1.167 -18.188 -5.488 1 98.75 141 ALA A CA 1
ATOM 1122 C C . ALA A 1 141 ? 2.004 -18.531 -4.258 1 98.75 141 ALA A C 1
ATOM 1124 O O . ALA A 1 141 ? 1.501 -18.516 -3.133 1 98.75 141 ALA A O 1
ATOM 1125 N N . ILE A 1 142 ? 3.279 -18.938 -4.477 1 98.69 142 ILE A N 1
ATOM 1126 C CA . ILE A 1 142 ? 4.18 -19.359 -3.406 1 98.69 142 ILE A CA 1
ATOM 1127 C C . ILE A 1 142 ? 5.219 -18.266 -3.152 1 98.69 142 ILE A C 1
ATOM 1129 O O . ILE A 1 142 ? 6.047 -17.984 -4.02 1 98.69 142 ILE A O 1
ATOM 1133 N N . PRO A 1 143 ? 5.16 -17.625 -1.953 1 98.69 143 PRO A N 1
ATOM 1134 C CA . PRO A 1 143 ? 6.273 -16.734 -1.642 1 98.69 143 PRO A CA 1
ATOM 1135 C C . PRO A 1 143 ? 7.625 -17.453 -1.617 1 98.69 143 PRO A C 1
ATOM 1137 O O . PRO A 1 143 ? 7.805 -18.406 -0.866 1 98.69 143 PRO A O 1
ATOM 1140 N N . ALA A 1 144 ? 8.57 -16.953 -2.381 1 98.5 144 ALA A N 1
ATOM 1141 C CA . ALA A 1 144 ? 9.797 -17.719 -2.586 1 98.5 144 ALA A CA 1
ATOM 1142 C C . ALA A 1 144 ? 11.008 -16.969 -2.037 1 98.5 144 ALA A C 1
ATOM 1144 O O . ALA A 1 144 ? 12.141 -17.25 -2.422 1 98.5 144 ALA A O 1
ATOM 1145 N N . GLY A 1 145 ? 10.773 -15.961 -1.206 1 98.12 145 GLY A N 1
ATOM 1146 C CA . GLY A 1 145 ? 11.859 -15.18 -0.621 1 98.12 145 GLY A CA 1
ATOM 1147 C C . GLY A 1 145 ? 11.898 -13.75 -1.112 1 98.12 145 GLY A C 1
ATOM 1148 O O . GLY A 1 145 ? 11.023 -13.32 -1.865 1 98.12 145 GLY A O 1
ATOM 1149 N N . SER A 1 146 ? 12.875 -12.977 -0.557 1 98.75 146 SER A N 1
ATOM 1150 C CA . SER A 1 146 ? 13.016 -11.57 -0.922 1 98.75 146 SER A CA 1
ATOM 1151 C C . SER A 1 146 ? 14.477 -11.164 -1.021 1 98.75 146 SER A C 1
ATOM 1153 O O . SER A 1 146 ? 15.328 -11.695 -0.304 1 98.75 146 SER A O 1
ATOM 1155 N N . ILE A 1 147 ? 14.766 -10.344 -1.944 1 98.81 147 ILE A N 1
ATOM 1156 C CA . ILE A 1 147 ? 16.031 -9.633 -2.064 1 98.81 147 ILE A CA 1
ATOM 1157 C C . ILE A 1 147 ? 15.812 -8.133 -1.884 1 98.81 147 ILE A C 1
ATOM 1159 O O . ILE A 1 147 ? 15.023 -7.527 -2.615 1 98.81 147 ILE A O 1
ATOM 1163 N N . THR A 1 148 ? 16.5 -7.582 -0.924 1 98.62 148 THR A N 1
ATOM 1164 C CA . THR A 1 148 ? 16.344 -6.156 -0.658 1 98.62 148 THR A CA 1
ATOM 1165 C C . THR A 1 148 ? 17.703 -5.449 -0.725 1 98.62 148 THR A C 1
ATOM 1167 O O . THR A 1 148 ? 18.734 -6.062 -0.481 1 98.62 148 THR A O 1
ATOM 1170 N N . ARG A 1 149 ? 17.656 -4.199 -1.121 1 97.94 149 ARG A N 1
ATOM 1171 C CA . ARG A 1 149 ? 18.812 -3.322 -1.118 1 97.94 149 ARG A CA 1
ATOM 1172 C C . ARG A 1 149 ? 18.453 -1.932 -0.605 1 97.94 149 ARG A C 1
ATOM 1174 O O . ARG A 1 149 ? 17.312 -1.481 -0.769 1 97.94 149 ARG A O 1
ATOM 1181 N N . ASN A 1 150 ? 19.359 -1.345 0.069 1 93.5 150 ASN A N 1
ATOM 1182 C CA . ASN A 1 150 ? 19.328 0.076 0.399 1 93.5 150 ASN A CA 1
ATOM 1183 C C . ASN A 1 150 ? 20.594 0.788 -0.073 1 93.5 150 ASN A C 1
ATOM 1185 O O . ASN A 1 150 ? 21.406 0.204 -0.792 1 93.5 150 ASN A O 1
ATOM 1189 N N . VAL A 1 151 ? 20.812 1.993 0.359 1 87.56 151 VAL A N 1
ATOM 1190 C CA . VAL A 1 151 ? 21.906 2.805 -0.166 1 87.56 151 VAL A CA 1
ATOM 1191 C C . VAL A 1 151 ? 23.25 2.186 0.231 1 87.56 151 VAL A C 1
ATOM 1193 O O . VAL A 1 151 ? 24.25 2.344 -0.476 1 87.56 151 VAL A O 1
ATOM 1196 N N . LYS A 1 152 ? 23.344 1.465 1.286 1 88.31 152 LYS A N 1
ATOM 1197 C CA . LYS A 1 152 ? 24.594 0.908 1.796 1 88.31 152 LYS A CA 1
ATOM 1198 C C . LYS A 1 152 ? 25.031 -0.305 0.978 1 88.31 152 LYS A C 1
ATOM 1200 O O . LYS A 1 152 ? 26.219 -0.625 0.917 1 88.31 152 LYS A O 1
ATOM 1205 N N . ASN A 1 153 ? 24.062 -0.983 0.335 1 95 153 ASN A N 1
ATOM 1206 C CA . ASN A 1 153 ? 24.422 -2.223 -0.346 1 95 153 ASN A CA 1
ATOM 1207 C C . ASN A 1 153 ? 23.797 -2.295 -1.74 1 95 153 ASN A C 1
ATOM 1209 O O . ASN A 1 153 ? 23.609 -3.383 -2.285 1 95 153 ASN A O 1
ATOM 1213 N N . ILE A 1 154 ? 23.5 -1.124 -2.273 1 93.94 154 ILE A N 1
ATOM 1214 C CA . ILE A 1 154 ? 22.781 -1.05 -3.537 1 93.94 154 ILE A CA 1
ATOM 1215 C C . ILE A 1 154 ? 23.609 -1.689 -4.648 1 93.94 154 ILE A C 1
ATOM 1217 O O . ILE A 1 154 ? 23.062 -2.264 -5.59 1 93.94 154 ILE A O 1
ATOM 1221 N N . ASN A 1 155 ? 24.891 -1.736 -4.516 1 93.75 155 ASN A N 1
ATOM 1222 C CA . ASN A 1 155 ? 25.766 -2.219 -5.57 1 93.75 155 ASN A CA 1
ATOM 1223 C C . ASN A 1 155 ? 26.25 -3.643 -5.297 1 93.75 155 ASN A C 1
ATOM 1225 O O . ASN A 1 155 ? 26.969 -4.23 -6.105 1 93.75 155 ASN A O 1
ATOM 1229 N N . ASN A 1 156 ? 25.797 -4.203 -4.176 1 96.81 156 ASN A N 1
ATOM 1230 C CA . ASN A 1 156 ? 26.203 -5.57 -3.869 1 96.81 156 ASN A CA 1
ATOM 1231 C C . ASN A 1 156 ? 25.719 -6.547 -4.941 1 96.81 156 ASN A C 1
ATOM 1233 O O . ASN A 1 156 ? 24.641 -6.375 -5.504 1 96.81 156 ASN A O 1
ATOM 1237 N N . GLU A 1 157 ? 26.531 -7.527 -5.145 1 97.25 157 GLU A N 1
ATOM 1238 C CA . GLU A 1 157 ? 26.141 -8.609 -6.035 1 97.25 157 GLU A CA 1
ATOM 1239 C C . GLU A 1 157 ? 25.016 -9.453 -5.422 1 97.25 157 GLU A C 1
ATOM 1241 O O . GLU A 1 157 ? 24.828 -9.438 -4.203 1 97.25 157 GLU A O 1
ATOM 1246 N N . VAL A 1 158 ? 24.359 -10.125 -6.324 1 98.31 158 VAL A N 1
ATOM 1247 C CA . VAL A 1 158 ? 23.344 -11.062 -5.852 1 98.31 158 VAL A CA 1
ATOM 1248 C C . VAL A 1 158 ? 24.016 -12.367 -5.406 1 98.31 158 VAL A C 1
ATOM 1250 O O . VAL A 1 158 ? 24.703 -13.016 -6.195 1 98.31 158 VAL A O 1
ATOM 1253 N N . LYS A 1 159 ? 23.797 -12.695 -4.211 1 97.44 159 LYS A N 1
ATOM 1254 C CA . LYS A 1 159 ? 24.391 -13.914 -3.666 1 97.44 159 LYS A CA 1
ATOM 1255 C C . LYS A 1 159 ? 23.547 -15.133 -4.004 1 97.44 159 LYS A C 1
ATOM 1257 O O . LYS A 1 159 ? 22.32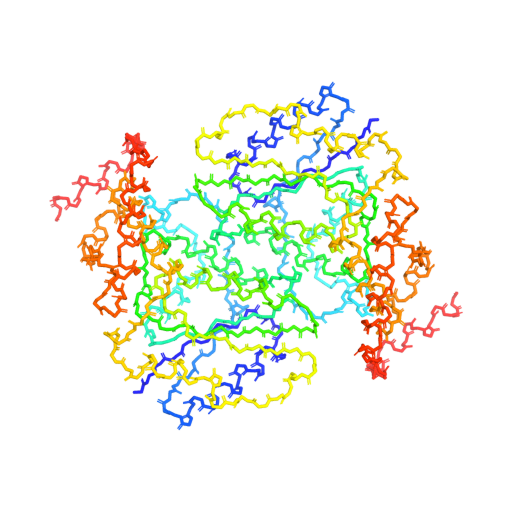8 -15.016 -4.195 1 97.44 159 LYS A O 1
ATOM 1262 N N . ASP A 1 160 ? 24.156 -16.312 -3.947 1 96.44 160 ASP A N 1
ATOM 1263 C CA . ASP A 1 160 ? 23.469 -17.562 -4.277 1 96.44 160 ASP A CA 1
ATOM 1264 C C . ASP A 1 160 ? 22.359 -17.844 -3.281 1 96.44 160 ASP A C 1
ATOM 1266 O O . ASP A 1 160 ? 21.281 -18.328 -3.666 1 96.44 160 ASP A O 1
ATOM 1270 N N . ASP A 1 161 ? 22.625 -17.531 -2.096 1 97.25 161 ASP A N 1
ATOM 1271 C CA . ASP A 1 161 ? 21.656 -17.859 -1.061 1 97.25 161 ASP A CA 1
ATOM 1272 C C . ASP A 1 161 ? 20.406 -16.984 -1.193 1 97.25 161 ASP A C 1
ATOM 1274 O O . ASP A 1 161 ? 19.328 -17.359 -0.728 1 97.25 161 ASP A O 1
ATOM 1278 N N . GLU A 1 162 ? 20.516 -15.859 -1.848 1 98 162 GLU A N 1
ATOM 1279 C CA . GLU A 1 162 ? 19.391 -14.938 -2.006 1 98 162 GLU A CA 1
ATOM 1280 C C . GLU A 1 162 ? 18.375 -15.477 -3.01 1 98 162 GLU A C 1
ATOM 1282 O O . GLU A 1 162 ? 17.203 -15.094 -2.98 1 98 162 GLU A O 1
ATOM 1287 N N . ILE A 1 163 ? 18.797 -16.344 -3.871 1 97.75 163 ILE A N 1
ATOM 1288 C CA . ILE A 1 163 ? 17.875 -16.859 -4.879 1 97.75 163 ILE A CA 1
ATOM 1289 C C . ILE A 1 163 ? 17.688 -18.359 -4.699 1 97.75 163 ILE A C 1
ATOM 1291 O O . ILE A 1 163 ? 17 -19 -5.492 1 97.75 163 ILE A O 1
ATOM 1295 N N . GLU A 1 164 ? 18.234 -18.953 -3.693 1 97.38 164 GLU A N 1
ATOM 1296 C CA . GLU A 1 164 ? 18.266 -20.406 -3.51 1 97.38 164 GLU A CA 1
ATOM 1297 C C . GLU A 1 164 ? 16.859 -20.984 -3.363 1 97.38 164 GLU A C 1
ATOM 1299 O O . GLU A 1 164 ? 16.516 -21.969 -4.02 1 97.38 164 GLU A O 1
ATOM 1304 N N . ASN A 1 165 ? 16.094 -20.375 -2.512 1 97.62 165 ASN A N 1
ATOM 1305 C CA . ASN A 1 165 ? 14.742 -20.891 -2.289 1 97.62 165 ASN A CA 1
ATOM 1306 C C . ASN A 1 165 ? 13.883 -20.781 -3.551 1 97.62 165 ASN A C 1
ATOM 1308 O O . ASN A 1 165 ? 13.102 -21.688 -3.854 1 97.62 165 ASN A O 1
ATOM 1312 N N . PHE A 1 166 ? 14.047 -19.719 -4.246 1 98.44 166 PHE A N 1
ATOM 1313 C CA . PHE A 1 166 ? 13.336 -19.531 -5.504 1 98.44 166 PHE A CA 1
ATOM 1314 C C . PHE A 1 166 ? 13.703 -20.609 -6.504 1 98.44 166 PHE A C 1
ATOM 1316 O O . PHE A 1 166 ? 12.82 -21.25 -7.094 1 98.44 166 PHE A O 1
ATOM 1323 N N . LYS A 1 167 ? 14.961 -20.891 -6.602 1 97.12 167 LYS A N 1
ATOM 1324 C CA . LYS A 1 167 ? 15.461 -21.922 -7.492 1 97.12 167 LYS A CA 1
ATOM 1325 C C . LYS A 1 167 ? 14.945 -23.297 -7.078 1 97.12 167 LYS A C 1
ATOM 1327 O O . LYS A 1 167 ? 14.531 -24.094 -7.922 1 97.12 167 LYS A O 1
ATOM 1332 N N . LYS A 1 168 ? 15 -23.531 -5.859 1 96.81 168 LYS A N 1
ATOM 1333 C CA . LYS A 1 168 ? 14.547 -24.828 -5.344 1 96.81 168 LYS A CA 1
ATOM 1334 C C . LYS A 1 168 ? 13.07 -25.047 -5.66 1 96.81 168 LYS A C 1
ATOM 1336 O O . LYS A 1 168 ? 12.688 -26.141 -6.113 1 96.81 168 LYS A O 1
ATOM 1341 N N . LEU A 1 169 ? 12.273 -24.047 -5.473 1 97.5 169 LEU A N 1
ATOM 1342 C CA . LEU A 1 169 ? 10.836 -24.156 -5.719 1 97.5 169 LEU A CA 1
ATOM 1343 C C . LEU A 1 169 ? 10.547 -24.328 -7.207 1 97.5 169 LEU A C 1
ATOM 1345 O O . LEU A 1 169 ? 9.602 -25.016 -7.586 1 97.5 169 LEU A O 1
ATOM 1349 N N . LEU A 1 170 ? 11.391 -23.75 -8.023 1 97 170 LEU A N 1
ATOM 1350 C CA . LEU A 1 170 ? 11.242 -23.828 -9.469 1 97 170 LEU A CA 1
ATOM 1351 C C . LEU A 1 170 ? 11.602 -25.234 -9.969 1 97 170 LEU A C 1
ATOM 1353 O O . LEU A 1 170 ? 11.031 -25.719 -10.945 1 97 170 LEU A O 1
ATOM 1357 N N . ASN A 1 171 ? 12.516 -25.859 -9.266 1 94.75 171 ASN A N 1
ATOM 1358 C CA . ASN A 1 171 ? 13.094 -27.094 -9.789 1 94.75 171 ASN A CA 1
ATOM 1359 C C . ASN A 1 171 ? 12.586 -28.312 -9.031 1 94.75 171 ASN A C 1
ATOM 1361 O O . ASN A 1 171 ? 12.836 -29.453 -9.438 1 94.75 171 ASN A O 1
ATOM 1365 N N . SER A 1 172 ? 11.93 -28.078 -7.965 1 91.12 172 SER A N 1
ATOM 1366 C CA . SER A 1 172 ? 11.438 -29.188 -7.164 1 91.12 172 SER A CA 1
ATOM 1367 C C . SER A 1 172 ? 9.945 -29.406 -7.383 1 91.12 172 SER A C 1
ATOM 1369 O O . SER A 1 172 ? 9.258 -28.531 -7.922 1 91.12 172 SER A O 1
ATOM 1371 N N . SER A 1 173 ? 9.594 -30.594 -6.953 1 90.25 173 SER A N 1
ATOM 1372 C CA . SER A 1 173 ? 8.164 -30.891 -6.965 1 90.25 173 SER A CA 1
ATOM 1373 C C . SER A 1 173 ? 7.41 -30.031 -5.965 1 90.25 173 SER A C 1
ATOM 1375 O O . SER A 1 173 ? 7.887 -29.797 -4.852 1 90.25 173 SER A O 1
ATOM 1377 N N . SER A 1 174 ? 6.258 -29.547 -6.43 1 89.56 174 SER A N 1
ATOM 1378 C CA . SER A 1 174 ? 5.41 -28.75 -5.547 1 89.56 174 SER A CA 1
ATOM 1379 C C . SER A 1 174 ? 4.992 -29.547 -4.312 1 89.56 174 SER A C 1
ATOM 1381 O O . SER A 1 174 ? 4.598 -28.969 -3.299 1 89.56 174 SER A O 1
ATOM 1383 N N . LYS A 1 175 ? 5.102 -30.828 -4.367 1 92.06 175 LYS A N 1
ATOM 1384 C CA . LYS A 1 175 ? 4.742 -31.703 -3.25 1 92.06 175 LYS A CA 1
ATOM 1385 C C . LYS A 1 175 ? 5.656 -31.469 -2.051 1 92.06 175 LYS A C 1
ATOM 1387 O O . LYS A 1 175 ? 5.309 -31.812 -0.921 1 92.06 175 LYS A O 1
ATOM 1392 N N . LYS A 1 176 ? 6.75 -30.875 -2.256 1 94.56 176 LYS A N 1
ATOM 1393 C CA . LYS A 1 176 ? 7.723 -30.656 -1.189 1 94.56 176 LYS A CA 1
ATOM 1394 C C . LYS A 1 176 ? 7.492 -29.312 -0.509 1 94.56 176 LYS A C 1
ATOM 1396 O O . LYS A 1 176 ? 8.109 -29.016 0.517 1 94.56 176 LYS A O 1
ATOM 1401 N N . TYR A 1 177 ? 6.613 -28.5 -1.044 1 97.12 177 TYR A N 1
ATOM 1402 C CA . TYR A 1 177 ? 6.344 -27.172 -0.493 1 97.12 177 TYR A CA 1
ATOM 1403 C C . TYR A 1 177 ? 5.746 -27.281 0.906 1 97.12 177 TYR A C 1
ATOM 1405 O O . TYR A 1 177 ? 4.902 -28.141 1.166 1 97.12 177 TYR A O 1
ATOM 1413 N N . LYS A 1 178 ? 6.215 -26.453 1.828 1 97.44 178 LYS A N 1
ATOM 1414 C CA . LYS A 1 178 ? 5.719 -26.344 3.197 1 97.44 178 LYS A CA 1
ATOM 1415 C C . LYS A 1 178 ? 5.125 -24.953 3.461 1 97.44 178 LYS A C 1
ATOM 1417 O O . LYS A 1 178 ? 5.848 -24.031 3.816 1 97.44 178 LYS A O 1
ATOM 1422 N N . PRO A 1 179 ? 3.793 -24.875 3.355 1 97.88 179 PRO A N 1
ATOM 1423 C CA . PRO A 1 179 ? 3.186 -23.547 3.549 1 97.88 179 PRO A CA 1
ATOM 1424 C C . PRO A 1 179 ? 3.287 -23.062 4.992 1 97.88 179 PRO A C 1
ATOM 1426 O O . PRO A 1 179 ? 3.217 -23.859 5.926 1 97.88 179 PRO A O 1
ATOM 1429 N N . THR A 1 180 ? 3.482 -21.781 5.176 1 97.5 180 THR A N 1
ATOM 1430 C CA . THR A 1 180 ? 3.438 -21.172 6.496 1 97.5 180 THR A CA 1
ATOM 1431 C C . THR A 1 180 ? 1.994 -20.984 6.957 1 97.5 180 THR A C 1
ATOM 1433 O O . THR A 1 180 ? 1.059 -21.156 6.172 1 97.5 180 THR A O 1
ATOM 1436 N N . MET A 1 181 ? 1.835 -20.656 8.172 1 97.69 181 MET A N 1
ATOM 1437 C CA . MET A 1 181 ? 0.5 -20.547 8.758 1 97.69 181 MET A CA 1
ATOM 1438 C C . MET A 1 181 ? -0.311 -19.469 8.062 1 97.69 181 MET A C 1
ATOM 1440 O O . MET A 1 181 ? -1.503 -19.641 7.805 1 97.69 181 MET A O 1
ATOM 1444 N N . ASP A 1 182 ? 0.323 -18.328 7.785 1 96.75 182 ASP A N 1
ATOM 1445 C CA . ASP A 1 182 ? -0.402 -17.219 7.156 1 96.75 182 ASP A CA 1
ATOM 1446 C C . ASP A 1 182 ? -0.895 -17.625 5.766 1 96.75 182 ASP A C 1
ATOM 1448 O O . ASP A 1 182 ? -1.983 -17.219 5.348 1 96.75 182 ASP A O 1
ATOM 1452 N N . VAL A 1 183 ? -0.125 -18.422 5.098 1 98.25 183 VAL A N 1
ATOM 1453 C CA . VAL A 1 183 ? -0.509 -18.938 3.787 1 98.25 183 VAL A CA 1
ATOM 1454 C C . VAL A 1 183 ? -1.739 -19.828 3.92 1 98.25 183 VAL A C 1
ATOM 1456 O O . VAL A 1 183 ? -2.705 -19.688 3.166 1 98.25 183 VAL A O 1
ATOM 1459 N N . LEU A 1 184 ? -1.743 -20.688 4.891 1 98.38 184 LEU A N 1
ATOM 1460 C CA . LEU A 1 184 ? -2.846 -21.609 5.105 1 98.38 184 LEU A CA 1
ATOM 1461 C C . LEU A 1 184 ? -4.109 -20.875 5.535 1 98.38 184 LEU A C 1
ATOM 1463 O O . LEU A 1 184 ? -5.211 -21.219 5.105 1 98.38 184 LEU A O 1
ATOM 1467 N N . ILE A 1 185 ? -3.939 -19.922 6.359 1 97.06 185 ILE A N 1
ATOM 1468 C CA . ILE A 1 185 ? -5.086 -19.141 6.824 1 97.06 185 ILE A CA 1
ATOM 1469 C C . ILE A 1 185 ? -5.727 -18.422 5.645 1 97.06 185 ILE A C 1
ATOM 1471 O O . ILE A 1 185 ? -6.953 -18.422 5.5 1 97.06 185 ILE A O 1
ATOM 1475 N N . ASN A 1 186 ? -4.91 -17.812 4.84 1 97 186 ASN A N 1
ATOM 1476 C CA . ASN A 1 186 ? -5.453 -17.141 3.66 1 97 186 ASN A CA 1
ATOM 1477 C C . ASN A 1 186 ? -6.199 -18.125 2.758 1 97 186 ASN A C 1
ATOM 1479 O O . ASN A 1 186 ? -7.27 -17.797 2.234 1 97 186 ASN A O 1
ATOM 1483 N N . TYR A 1 187 ? -5.633 -19.281 2.564 1 97.94 187 TYR A N 1
ATOM 1484 C CA . TYR A 1 187 ? -6.281 -20.328 1.785 1 97.94 187 TYR A CA 1
ATOM 1485 C C . TYR A 1 187 ? -7.672 -20.625 2.336 1 97.94 187 TYR A C 1
ATOM 1487 O O . TYR A 1 187 ? -8.641 -20.719 1.577 1 97.94 187 TYR A O 1
ATOM 1495 N N . GLN A 1 188 ? -7.773 -20.75 3.633 1 96.62 188 GLN A N 1
ATOM 1496 C CA . GLN A 1 188 ? -9.047 -21.094 4.258 1 96.62 188 GLN A CA 1
ATOM 1497 C C . GLN A 1 188 ? -10.055 -19.953 4.121 1 96.62 188 GLN A C 1
ATOM 1499 O O . GLN A 1 188 ? -11.258 -20.188 3.988 1 96.62 188 GLN A O 1
ATOM 1504 N N . VAL A 1 189 ? -9.578 -18.734 4.207 1 94.12 189 VAL A N 1
ATOM 1505 C CA . VAL A 1 189 ? -10.461 -17.594 4.004 1 94.12 189 VAL A CA 1
ATOM 1506 C C . VAL A 1 189 ? -11.055 -17.641 2.596 1 94.12 189 VAL A C 1
ATOM 1508 O O . VAL A 1 189 ? -12.273 -17.547 2.424 1 94.12 189 VAL A O 1
ATOM 1511 N N . GLN A 1 190 ? -10.219 -17.812 1.631 1 95.81 190 GLN A N 1
ATOM 1512 C CA . GLN A 1 190 ? -10.672 -17.844 0.243 1 95.81 190 GLN A CA 1
ATOM 1513 C C . GLN A 1 190 ? -11.602 -19.031 0.001 1 95.81 190 GLN A C 1
ATOM 1515 O O . GLN A 1 190 ? -12.617 -18.906 -0.686 1 95.81 190 GLN A O 1
ATOM 1520 N N . ARG A 1 191 ? -11.242 -20.109 0.57 1 95.69 191 ARG A N 1
ATOM 1521 C CA . ARG A 1 191 ? -12.055 -21.312 0.446 1 95.69 191 ARG A CA 1
ATOM 1522 C C . ARG A 1 191 ? -13.453 -21.109 1.026 1 95.69 191 ARG A C 1
ATOM 1524 O O . ARG A 1 191 ? -14.453 -21.469 0.403 1 95.69 191 ARG A O 1
ATOM 1531 N N . ALA A 1 192 ? -13.516 -20.531 2.148 1 92.75 192 ALA A N 1
ATOM 1532 C CA . ALA A 1 192 ? -14.797 -20.297 2.801 1 92.75 192 ALA A CA 1
ATOM 1533 C C . ALA A 1 192 ? -15.656 -19.328 1.978 1 92.75 192 ALA A C 1
ATOM 1535 O O . ALA A 1 192 ? -16.859 -19.562 1.806 1 92.75 192 ALA A O 1
ATOM 1536 N N . LEU A 1 193 ? -15.047 -18.328 1.534 1 90.75 193 LEU A N 1
ATOM 1537 C CA . LEU A 1 193 ? -15.766 -17.359 0.713 1 90.75 193 LEU A CA 1
ATOM 1538 C C . LEU A 1 193 ? -16.281 -18.016 -0.562 1 90.75 193 LEU A C 1
ATOM 1540 O O . LEU A 1 193 ? -17.422 -17.766 -0.973 1 90.75 193 LEU A O 1
ATOM 1544 N N . ALA A 1 194 ? -15.477 -18.766 -1.201 1 92.62 194 ALA A N 1
ATOM 1545 C CA . ALA A 1 194 ? -15.852 -19.453 -2.439 1 92.62 194 ALA A CA 1
ATOM 1546 C C . ALA A 1 194 ? -17.047 -20.375 -2.215 1 92.62 194 ALA A C 1
ATOM 1548 O O . ALA A 1 194 ? -17.953 -20.453 -3.051 1 92.62 194 ALA A O 1
ATOM 1549 N N . ASN A 1 195 ? -17.094 -20.969 -1.154 1 89.88 195 ASN A N 1
ATOM 1550 C CA . ASN A 1 195 ? -18.109 -21.969 -0.891 1 89.88 195 ASN A CA 1
ATOM 1551 C C . ASN A 1 195 ? -19.406 -21.344 -0.383 1 89.88 195 ASN A C 1
ATOM 1553 O O . ASN A 1 195 ? -20.484 -21.938 -0.504 1 89.88 195 ASN A O 1
ATOM 1557 N N . LYS A 1 196 ? -19.359 -20.094 0.085 1 87.38 196 LYS A N 1
ATOM 1558 C CA . LYS A 1 196 ? -20.531 -19.609 0.817 1 87.38 196 LYS A CA 1
ATOM 1559 C C . LYS A 1 196 ? -21.078 -18.344 0.187 1 87.38 196 LYS A C 1
ATOM 1561 O O . LYS A 1 196 ? -22.234 -17.969 0.421 1 87.38 196 LYS A O 1
ATOM 1566 N N . VAL A 1 197 ? -20.328 -17.703 -0.523 1 83.38 197 VAL A N 1
ATOM 1567 C CA . VAL A 1 197 ? -20.734 -16.328 -0.83 1 83.38 197 VAL A CA 1
ATOM 1568 C C . VAL A 1 197 ? -20.984 -16.188 -2.33 1 83.38 197 VAL A C 1
ATOM 1570 O O . VAL A 1 197 ? -22.062 -15.75 -2.748 1 83.38 197 VAL A O 1
ATOM 1573 N N . LEU A 1 198 ? -20.031 -16.531 -3.105 1 83.75 198 LEU A N 1
ATOM 1574 C CA . LEU A 1 198 ? -20.109 -16.219 -4.527 1 83.75 198 LEU A CA 1
ATOM 1575 C C . LEU A 1 198 ? -20.25 -17.484 -5.363 1 83.75 198 LEU A C 1
ATOM 1577 O O . LEU A 1 198 ? -19.359 -18.344 -5.348 1 83.75 198 LEU A O 1
ATOM 1581 N N . LEU A 1 199 ? -21.219 -17.562 -6.168 1 87.12 199 LEU A N 1
ATOM 1582 C CA . LEU A 1 199 ? -21.5 -18.75 -6.965 1 87.12 199 LEU A CA 1
ATOM 1583 C C . LEU A 1 199 ? -20.375 -19.047 -7.938 1 87.12 199 LEU A C 1
ATOM 1585 O O . LEU A 1 199 ? -19.891 -20.172 -8.016 1 87.12 199 LEU A O 1
ATOM 1589 N N . LEU A 1 200 ? -19.969 -18 -8.633 1 92.5 200 LEU A N 1
ATOM 1590 C CA . LEU A 1 200 ? -18.922 -18.188 -9.625 1 92.5 200 LEU A CA 1
ATOM 1591 C C . LEU A 1 200 ? -17.641 -18.688 -8.977 1 92.5 200 LEU A C 1
ATOM 1593 O O . LEU A 1 200 ? -16.906 -19.484 -9.562 1 92.5 200 LEU A O 1
ATOM 1597 N N . ASP A 1 201 ? -17.359 -18.219 -7.789 1 94.56 201 ASP A N 1
ATOM 1598 C CA . ASP A 1 201 ? -16.172 -18.672 -7.066 1 94.56 201 ASP A CA 1
ATOM 1599 C C . ASP A 1 201 ? -16.297 -20.156 -6.703 1 94.56 201 ASP A C 1
ATOM 1601 O O . ASP A 1 201 ? -15.336 -20.906 -6.84 1 94.56 201 ASP A O 1
ATOM 1605 N N . GLY A 1 202 ? -17.484 -20.484 -6.277 1 94.06 202 GLY A N 1
ATOM 1606 C CA . GLY A 1 202 ? -17.719 -21.891 -5.953 1 94.06 202 GLY A CA 1
ATOM 1607 C C . GLY A 1 202 ? -17.5 -22.812 -7.133 1 94.06 202 GLY A C 1
ATOM 1608 O O . GLY A 1 202 ? -16.859 -23.859 -7 1 94.06 202 GLY A O 1
ATOM 1609 N N . ILE A 1 203 ? -18 -22.484 -8.227 1 95.81 203 ILE A N 1
ATOM 1610 C CA . ILE A 1 203 ? -17.859 -23.266 -9.445 1 95.81 203 ILE A CA 1
ATOM 1611 C C . ILE A 1 203 ? -16.375 -23.391 -9.805 1 95.81 203 ILE A C 1
ATOM 1613 O O . ILE A 1 203 ? -15.883 -24.484 -10.078 1 95.81 203 ILE A O 1
ATOM 1617 N N . TYR A 1 204 ? -15.688 -22.297 -9.758 1 96.81 204 TYR A N 1
ATOM 1618 C CA . TYR A 1 204 ? -14.258 -22.266 -10.07 1 96.81 204 TYR A CA 1
ATOM 1619 C C . TYR A 1 204 ? -13.484 -23.188 -9.141 1 96.81 204 TYR A C 1
ATOM 1621 O O . TYR A 1 204 ? -12.664 -23.984 -9.602 1 96.81 204 TYR A O 1
ATOM 1629 N N . TRP A 1 205 ? -13.695 -23.109 -7.941 1 97.19 205 TRP A N 1
ATOM 1630 C CA . TRP A 1 205 ? -12.961 -23.875 -6.941 1 97.19 205 TRP A CA 1
ATOM 1631 C C . TRP A 1 205 ? -13.242 -25.375 -7.078 1 97.19 205 TRP A C 1
ATOM 1633 O O . TRP A 1 205 ? -12.344 -26.203 -6.887 1 97.19 205 TRP A O 1
ATOM 1643 N N . LYS A 1 206 ? -14.453 -25.672 -7.43 1 96.12 206 LYS A N 1
ATOM 1644 C CA . LYS A 1 206 ? -14.812 -27.078 -7.676 1 96.12 206 LYS A CA 1
ATOM 1645 C C . LYS A 1 206 ? -14.109 -27.609 -8.922 1 96.12 206 LYS A C 1
ATOM 1647 O O . LYS A 1 206 ? -13.562 -28.703 -8.906 1 96.12 206 LYS A O 1
ATOM 1652 N N . GLU A 1 207 ? -14.156 -26.812 -9.891 1 96.94 207 GLU A N 1
ATOM 1653 C CA . GLU A 1 207 ? -13.523 -27.203 -11.148 1 96.94 207 GLU A CA 1
ATOM 1654 C C . GLU A 1 207 ? -12.023 -27.422 -10.969 1 96.94 207 GLU A C 1
ATOM 1656 O O . GLU A 1 207 ? -11.445 -28.312 -11.602 1 96.94 207 GLU A O 1
ATOM 1661 N N . LYS A 1 208 ? -11.406 -26.594 -10.109 1 97.19 208 LYS A N 1
ATOM 1662 C CA . LYS A 1 208 ? -9.969 -26.688 -9.891 1 97.19 208 LYS A CA 1
ATOM 1663 C C . LYS A 1 208 ? -9.633 -27.734 -8.828 1 97.19 208 LYS A C 1
ATOM 1665 O O . LYS A 1 208 ? -8.461 -28 -8.562 1 97.19 208 LYS A O 1
ATOM 1670 N N . ASN A 1 209 ? -10.672 -28.281 -8.188 1 95.81 209 ASN A N 1
ATOM 1671 C CA . ASN A 1 209 ? -10.539 -29.266 -7.117 1 95.81 209 ASN A CA 1
ATOM 1672 C C . ASN A 1 209 ? -9.758 -28.703 -5.934 1 95.81 209 ASN A C 1
ATOM 1674 O O . ASN A 1 209 ? -8.859 -29.359 -5.406 1 95.81 209 ASN A O 1
ATOM 1678 N N . TYR A 1 210 ? -10.016 -27.406 -5.625 1 95.81 210 TYR A N 1
ATOM 1679 C CA . TYR A 1 210 ? -9.445 -26.781 -4.438 1 95.81 210 TYR A CA 1
ATOM 1680 C C . TYR A 1 210 ? -10.234 -27.156 -3.189 1 95.81 210 TYR A C 1
ATOM 1682 O O . TYR A 1 210 ? -11.078 -26.375 -2.729 1 95.81 210 TYR A O 1
ATOM 1690 N N . ASN A 1 211 ? -10.086 -28.281 -2.609 1 88.5 211 ASN A N 1
ATOM 1691 C CA . ASN A 1 211 ? -10.906 -28.766 -1.499 1 88.5 211 ASN A CA 1
ATOM 1692 C C . ASN A 1 211 ? -10.07 -29.516 -0.468 1 88.5 211 ASN A C 1
ATOM 1694 O O . ASN A 1 211 ? -10.617 -30.094 0.474 1 88.5 211 ASN A O 1
ATOM 1698 N N . GLY A 1 212 ? -8.828 -29.469 -0.599 1 91.94 212 GLY A N 1
ATOM 1699 C CA . GLY A 1 212 ? -7.969 -30.188 0.335 1 91.94 212 GLY A CA 1
ATOM 1700 C C . GLY A 1 212 ? -7.402 -29.281 1.42 1 91.94 212 GLY A C 1
ATOM 1701 O O . GLY A 1 212 ? -8.031 -28.297 1.805 1 91.94 212 GLY A O 1
ATOM 1702 N N . ASP A 1 213 ? -6.207 -29.766 1.998 1 94.62 213 ASP A N 1
ATOM 1703 C CA . ASP A 1 213 ? -5.523 -28.984 3.031 1 94.62 213 ASP A CA 1
ATOM 1704 C C . ASP A 1 213 ? -4.965 -27.688 2.467 1 94.62 213 ASP A C 1
ATOM 1706 O O . ASP A 1 213 ? -4.758 -26.719 3.205 1 94.62 213 ASP A O 1
ATOM 1710 N N . TYR A 1 214 ? -4.773 -27.734 1.296 1 97.44 214 TYR A N 1
ATOM 1711 C CA . TYR A 1 214 ? -4.262 -26.625 0.511 1 97.44 214 TYR A CA 1
ATOM 1712 C C . TYR A 1 214 ? -4.645 -26.766 -0.958 1 97.44 214 TYR A C 1
ATOM 1714 O O . TYR A 1 214 ? -5.359 -27.703 -1.331 1 97.44 214 TYR A O 1
ATOM 1722 N N . TYR A 1 215 ? -4.285 -25.797 -1.811 1 97.88 215 TYR A N 1
ATOM 1723 C CA . TYR A 1 215 ? -4.652 -25.812 -3.221 1 97.88 215 TYR A CA 1
ATOM 1724 C C . TYR A 1 215 ? -4.203 -27.125 -3.879 1 97.88 215 TYR A C 1
ATOM 1726 O O . TYR A 1 215 ? -4.828 -27.578 -4.836 1 97.88 215 TYR A O 1
ATOM 1734 N N . PHE A 1 216 ? -3.139 -27.672 -3.471 1 97.06 216 PHE A N 1
ATOM 1735 C CA . PHE A 1 216 ? -2.504 -28.859 -4.027 1 97.06 216 PHE A CA 1
ATOM 1736 C C . PHE A 1 216 ? -1.842 -29.688 -2.93 1 97.06 216 PHE A C 1
ATOM 1738 O O . PHE A 1 216 ? -1.706 -29.234 -1.796 1 97.06 216 PHE A O 1
ATOM 1745 N N . ASN A 1 217 ? -1.52 -30.875 -3.311 1 95.62 217 ASN A N 1
ATOM 1746 C CA . ASN A 1 217 ? -0.85 -31.75 -2.354 1 95.62 217 ASN A CA 1
ATOM 1747 C C . ASN A 1 217 ? 0.552 -31.25 -2.021 1 95.62 217 ASN A C 1
ATOM 1749 O O . ASN A 1 217 ? 1.374 -31.047 -2.916 1 95.62 217 ASN A O 1
ATOM 1753 N N . CYS A 1 218 ? 0.744 -30.906 -0.734 1 96.62 218 CYS A N 1
ATOM 1754 C CA . CYS A 1 218 ? 2.041 -30.438 -0.252 1 96.62 218 CYS A CA 1
ATOM 1755 C C . CYS A 1 218 ? 2.268 -30.875 1.194 1 96.62 218 CYS A C 1
ATOM 1757 O O . CYS A 1 218 ? 1.484 -31.641 1.749 1 96.62 218 CYS A O 1
ATOM 1759 N N . LYS A 1 219 ? 3.379 -30.484 1.764 1 96.06 219 LYS A N 1
ATOM 1760 C CA . LYS A 1 219 ? 3.721 -30.906 3.117 1 96.06 219 LYS A CA 1
ATOM 1761 C C . LYS A 1 219 ? 3.176 -29.938 4.156 1 96.06 219 LYS A C 1
ATOM 1763 O O . LYS A 1 219 ? 3.816 -28.938 4.473 1 96.06 219 LYS A O 1
ATOM 1768 N N . VAL A 1 220 ? 2.031 -30.297 4.73 1 96.81 220 VAL A N 1
ATOM 1769 C CA . VAL A 1 220 ? 1.44 -29.484 5.793 1 96.81 220 VAL A CA 1
ATOM 1770 C C . VAL A 1 220 ? 1.644 -30.188 7.141 1 96.81 220 VAL A C 1
ATOM 1772 O O . VAL A 1 220 ? 1.178 -31.312 7.34 1 96.81 220 VAL A O 1
ATOM 1775 N N . ASN A 1 221 ? 2.336 -29.484 7.945 1 95.19 221 ASN A N 1
ATOM 1776 C CA . ASN A 1 221 ? 2.516 -29.969 9.305 1 95.19 221 ASN A CA 1
ATOM 1777 C C . ASN A 1 221 ? 1.177 -30.266 9.977 1 95.19 221 ASN A C 1
ATOM 1779 O O . ASN A 1 221 ? 0.214 -29.516 9.805 1 95.19 221 ASN A O 1
ATOM 1783 N N . ILE A 1 222 ? 1.154 -31.359 10.82 1 96.25 222 ILE A N 1
ATOM 1784 C CA . ILE A 1 222 ? -0.09 -31.812 11.438 1 96.25 222 ILE A CA 1
ATOM 1785 C C . ILE A 1 222 ? -0.671 -30.688 12.305 1 96.25 222 ILE A C 1
ATOM 1787 O O . ILE A 1 222 ? -1.885 -30.484 12.312 1 96.25 222 ILE A O 1
ATOM 1791 N N . PHE A 1 223 ? 0.162 -30.062 13.023 1 97.69 223 PHE A N 1
ATOM 1792 C CA . PHE A 1 223 ? -0.295 -28.969 13.875 1 97.69 223 PHE A CA 1
ATOM 1793 C C . PHE A 1 223 ? -0.92 -27.859 13.047 1 97.69 223 PHE A C 1
ATOM 1795 O O . PHE A 1 223 ? -2.008 -27.375 13.367 1 97.69 223 PHE A O 1
ATOM 1802 N N . LYS A 1 224 ? -0.238 -27.469 11.961 1 97.62 224 LYS A N 1
ATOM 1803 C CA . LYS A 1 224 ? -0.763 -26.422 11.094 1 97.62 224 LYS A CA 1
ATOM 1804 C C . LYS A 1 224 ? -2.066 -26.859 10.43 1 97.62 224 LYS A C 1
ATOM 1806 O O . LYS A 1 224 ? -2.975 -26.047 10.242 1 97.62 224 LYS A O 1
ATOM 1811 N N . LYS A 1 225 ? -2.092 -28.125 10.117 1 97.25 225 LYS A N 1
ATOM 1812 C CA . LYS A 1 225 ? -3.301 -28.688 9.516 1 97.25 225 LYS A CA 1
ATOM 1813 C C . LYS A 1 225 ? -4.496 -28.531 10.453 1 97.25 225 LYS A C 1
ATOM 1815 O O . LYS A 1 225 ? -5.574 -28.109 10.031 1 97.25 225 LYS A O 1
ATOM 1820 N N . ILE A 1 226 ? -4.375 -28.828 11.656 1 97.56 226 ILE A N 1
ATOM 1821 C CA . ILE A 1 226 ? -5.438 -28.766 12.656 1 97.56 226 ILE A CA 1
ATOM 1822 C C . ILE A 1 226 ? -5.883 -27.312 12.844 1 97.56 226 ILE A C 1
ATOM 1824 O O . ILE A 1 226 ? -7.082 -27.031 12.82 1 97.56 226 ILE A O 1
ATOM 1828 N N . VAL A 1 227 ? -4.879 -26.5 13.016 1 97.94 227 VAL A N 1
ATOM 1829 C CA . VAL A 1 227 ? -5.188 -25.078 13.234 1 97.94 227 VAL A CA 1
ATOM 1830 C C . VAL A 1 227 ? -5.922 -24.516 12.016 1 97.94 227 VAL A C 1
ATOM 1832 O O . VAL A 1 227 ? -6.914 -23.797 12.164 1 97.94 227 VAL A O 1
ATOM 1835 N N . SER A 1 228 ? -5.402 -24.828 10.852 1 97.56 228 SER A N 1
ATOM 1836 C CA . SER A 1 228 ? -5.996 -24.375 9.602 1 97.56 228 SER A CA 1
ATOM 1837 C C . SER A 1 228 ? -7.434 -24.859 9.461 1 97.56 228 SER A C 1
ATOM 1839 O O . SER A 1 228 ? -8.336 -24.078 9.141 1 97.56 228 SER A O 1
ATOM 1841 N N . LYS A 1 229 ? -7.699 -26.078 9.695 1 96.5 229 LYS A N 1
ATOM 1842 C CA . LYS A 1 229 ? -9.031 -26.656 9.594 1 96.5 229 LYS A CA 1
ATOM 1843 C C . LYS A 1 229 ? -9.977 -26.047 10.633 1 96.5 229 LYS A C 1
ATOM 1845 O O . LYS A 1 229 ? -11.141 -25.766 10.328 1 96.5 229 LYS A O 1
ATOM 1850 N N . SER A 1 230 ? -9.5 -25.891 11.812 1 97.56 230 SER A N 1
ATOM 1851 C CA . SER A 1 230 ? -10.297 -25.266 12.859 1 97.56 230 SER A CA 1
ATOM 1852 C C . SER A 1 230 ? -10.688 -23.844 12.477 1 97.56 230 SER A C 1
ATOM 1854 O O . SER A 1 230 ? -11.82 -23.422 12.703 1 97.56 230 SER A O 1
ATOM 1856 N N . PHE A 1 231 ? -9.695 -23.188 11.961 1 96.5 231 PHE A N 1
ATOM 1857 C CA . PHE A 1 231 ? -9.969 -21.828 11.516 1 96.5 231 PHE A CA 1
ATOM 1858 C C . PHE A 1 231 ? -11.047 -21.828 10.438 1 96.5 231 PHE A C 1
ATOM 1860 O O . PHE A 1 231 ? -11.953 -20.984 10.469 1 96.5 231 PHE A O 1
ATOM 1867 N N . TYR A 1 232 ? -10.93 -22.672 9.508 1 95.38 232 TYR A N 1
ATOM 1868 C CA . TYR A 1 232 ? -11.93 -22.766 8.453 1 95.38 232 TYR A CA 1
ATOM 1869 C C . TYR A 1 232 ? -13.328 -22.938 9.047 1 95.38 232 TYR A C 1
ATOM 1871 O O . TYR A 1 232 ? -14.266 -22.234 8.656 1 95.38 232 TYR A O 1
ATOM 1879 N N . ASN A 1 233 ? -13.469 -23.828 9.938 1 94.88 233 ASN A N 1
ATOM 1880 C CA . ASN A 1 233 ? -14.758 -24.109 10.547 1 94.88 233 ASN A CA 1
ATOM 1881 C C . ASN A 1 233 ? -15.312 -22.891 11.289 1 94.88 233 ASN A C 1
ATOM 1883 O O . ASN A 1 233 ? -16.484 -22.578 11.164 1 94.88 233 ASN A O 1
ATOM 1887 N N . TYR A 1 234 ? -14.461 -22.328 11.984 1 94 234 TYR A N 1
ATOM 1888 C CA . TYR A 1 234 ? -14.852 -21.125 12.734 1 94 234 TYR A CA 1
ATOM 1889 C C . TYR A 1 234 ? -15.266 -20.016 11.789 1 94 234 TYR A C 1
ATOM 1891 O O . TYR A 1 234 ? -16.344 -19.438 11.93 1 94 234 TYR A O 1
ATOM 1899 N N . PHE A 1 235 ? -14.43 -19.734 10.836 1 90.69 235 PHE A N 1
ATOM 1900 C CA . PHE A 1 235 ? -14.641 -18.625 9.906 1 90.69 235 PHE A CA 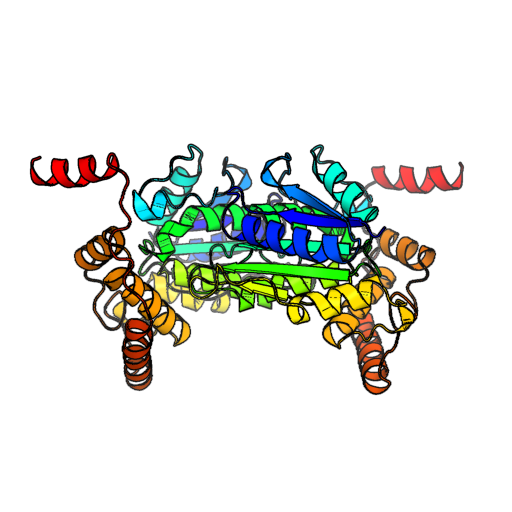1
ATOM 1901 C C . PHE A 1 235 ? -15.844 -18.891 9.016 1 90.69 235 PHE A C 1
ATOM 1903 O O . PHE A 1 235 ? -16.625 -17.984 8.742 1 90.69 235 PHE A O 1
ATOM 1910 N N . SER A 1 236 ? -16.016 -20.062 8.586 1 90.69 236 SER A N 1
ATOM 1911 C CA . SER A 1 236 ? -17.125 -20.438 7.711 1 90.69 236 SER A CA 1
ATOM 1912 C C . SER A 1 236 ? -18.469 -20.234 8.398 1 90.69 236 SER A C 1
ATOM 1914 O O . SER A 1 236 ? -19.469 -19.906 7.75 1 90.69 236 SER A O 1
ATOM 1916 N N . LYS A 1 237 ? -18.547 -20.359 9.609 1 89.56 237 LYS A N 1
ATOM 1917 C CA . LYS A 1 237 ? -19.781 -20.172 10.375 1 89.56 237 LYS A CA 1
ATOM 1918 C C . LYS A 1 237 ? -20.125 -18.688 10.492 1 89.56 237 LYS A C 1
ATOM 1920 O O . LYS A 1 237 ? -21.297 -18.328 10.625 1 89.56 237 LYS A O 1
ATOM 1925 N N . LYS A 1 238 ? -19.156 -17.906 10.461 1 84.38 238 LYS A N 1
ATOM 1926 C CA . LYS A 1 238 ? -19.359 -16.484 10.664 1 84.38 238 LYS A CA 1
ATOM 1927 C C . LYS A 1 238 ? -19.766 -15.797 9.359 1 84.38 238 LYS A C 1
ATOM 1929 O O . LYS A 1 238 ? -20.281 -14.672 9.375 1 84.38 238 LYS A O 1
ATOM 1934 N N . ILE A 1 239 ? -19.453 -16.422 8.328 1 81.81 239 ILE A N 1
ATOM 1935 C CA . ILE A 1 239 ? -19.75 -15.852 7.023 1 81.81 239 ILE A CA 1
ATOM 1936 C C . ILE A 1 239 ? -21.234 -16.062 6.703 1 81.81 239 ILE A C 1
ATOM 1938 O O . ILE A 1 239 ? -21.766 -17.156 6.895 1 81.81 239 ILE A O 1
ATOM 1942 N N . GLN A 1 240 ? -21.922 -14.93 6.391 1 72 240 GLN A N 1
ATOM 1943 C CA . GLN A 1 240 ? -23.328 -15.023 5.969 1 72 240 GLN A CA 1
ATOM 1944 C C . GLN A 1 240 ? -23.422 -15.219 4.457 1 72 240 GLN A C 1
ATOM 1946 O O . GLN A 1 240 ? -22.75 -14.531 3.691 1 72 240 GLN A O 1
ATOM 1951 N N . PRO A 1 241 ? -24.281 -16.266 4.188 1 63.53 241 PRO A N 1
ATOM 1952 C CA . PRO A 1 241 ? -24.469 -16.422 2.742 1 63.53 241 PRO A CA 1
ATOM 1953 C C . PRO A 1 241 ? -25.125 -15.203 2.094 1 63.53 241 PRO A C 1
ATOM 1955 O O . PRO A 1 241 ? -25.922 -14.508 2.738 1 63.53 241 PRO A O 1
ATOM 1958 N N . VAL A 1 242 ? -24.609 -14.531 1.233 1 56.28 242 VAL A N 1
ATOM 1959 C CA . VAL A 1 242 ? -25.312 -13.5 0.47 1 56.28 242 VAL A CA 1
ATOM 1960 C C . VAL A 1 242 ? -26.438 -14.141 -0.343 1 56.28 242 VAL A C 1
ATOM 1962 O O . VAL A 1 242 ? -26.188 -15.031 -1.156 1 56.28 242 VAL A O 1
ATOM 1965 N N . ASP A 1 243 ? -27.688 -14.359 0.303 1 48.66 243 ASP A N 1
ATOM 1966 C CA . ASP A 1 243 ? -28.797 -14.875 -0.488 1 48.66 243 ASP A CA 1
ATOM 1967 C C . ASP A 1 243 ? -28.688 -14.438 -1.945 1 48.66 243 ASP A C 1
ATOM 1969 O O . ASP A 1 243 ? -28.25 -15.203 -2.801 1 48.66 243 ASP A O 1
ATOM 1973 N N . ASN A 1 244 ? -30.062 -13.766 -2.439 1 38.22 244 ASN A N 1
ATOM 1974 C CA . ASN A 1 244 ? -30.516 -13.367 -3.773 1 38.22 244 ASN A CA 1
ATOM 1975 C C . ASN A 1 244 ? -29.719 -12.18 -4.297 1 38.22 244 ASN A C 1
ATOM 1977 O O . ASN A 1 244 ? -30.078 -11.023 -4.059 1 38.22 244 ASN A O 1
ATOM 1981 N N . ILE A 1 245 ? -28.609 -11.977 -4.105 1 38 245 ILE A N 1
ATOM 1982 C CA . ILE A 1 245 ? -28.219 -10.867 -4.961 1 38 245 ILE A CA 1
ATOM 1983 C C . ILE A 1 245 ? -29.062 -10.867 -6.23 1 38 245 ILE A C 1
ATOM 1985 O O . ILE A 1 245 ? -29.016 -11.82 -7.016 1 38 245 ILE A O 1
ATOM 1989 N N . GLN A 1 246 ? -30.219 -10.445 -6.117 1 33.75 246 GLN A N 1
ATOM 1990 C CA . GLN A 1 246 ? -30.953 -10.156 -7.348 1 33.75 246 GLN A CA 1
ATOM 1991 C C . GLN A 1 246 ? -30 -9.711 -8.453 1 33.75 246 GLN A C 1
ATOM 1993 O O . GLN A 1 246 ? -29.453 -8.609 -8.398 1 33.75 246 GLN A O 1
ATOM 1998 N N . TYR A 1 247 ? -29.125 -10.555 -8.953 1 34.19 247 TYR A N 1
ATOM 1999 C CA . TYR A 1 247 ? -28.562 -10.273 -10.266 1 34.19 247 TYR A CA 1
ATOM 2000 C C . TYR A 1 247 ? -29.562 -9.539 -11.141 1 34.19 247 TYR A C 1
ATOM 2002 O O . TYR A 1 247 ? -30.734 -9.953 -11.25 1 34.19 247 TYR A O 1
ATOM 2010 N N . GLY A 1 248 ? -29.719 -8.328 -11.062 1 31.17 248 GLY A N 1
ATOM 2011 C CA . GLY A 1 248 ? -30.625 -7.785 -12.062 1 31.17 248 GLY A CA 1
ATOM 2012 C C . GLY A 1 248 ? -30.891 -8.734 -13.219 1 31.17 248 GLY A C 1
ATOM 2013 O O . GLY A 1 248 ? -30.125 -9.68 -13.43 1 31.17 248 GLY A O 1
ATOM 2014 N N . GLU A 1 249 ? -32.156 -8.789 -13.828 1 31.83 249 GLU A N 1
ATOM 2015 C CA . GLU A 1 249 ? -32.656 -9.523 -14.984 1 31.83 249 GLU A CA 1
ATOM 2016 C C . GLU A 1 249 ? -31.562 -9.797 -15.992 1 31.83 249 GLU A C 1
ATOM 2018 O O . GLU A 1 249 ? -31.625 -10.766 -16.766 1 31.83 249 GLU A O 1
ATOM 2023 N N . GLU A 1 250 ? -30.656 -8.93 -16.234 1 30.44 250 GLU A N 1
ATOM 2024 C CA . GLU A 1 250 ? -29.75 -9.195 -17.359 1 30.44 250 GLU A CA 1
ATOM 2025 C C . GLU A 1 250 ? -28.781 -10.328 -17.016 1 30.44 250 GLU A C 1
ATOM 2027 O O . GLU A 1 250 ? -28.344 -11.055 -17.906 1 30.44 250 GLU A O 1
ATOM 2032 N N . ASN A 1 251 ? -28.266 -10.586 -15.82 1 29.75 251 ASN A N 1
ATOM 2033 C CA . ASN A 1 251 ? -27.359 -11.719 -15.727 1 29.75 251 ASN A CA 1
ATOM 2034 C C . ASN A 1 251 ? -28.094 -13.008 -15.406 1 29.75 251 ASN A C 1
ATOM 2036 O O . ASN A 1 251 ? -27.484 -14.023 -15.078 1 29.75 251 ASN A O 1
ATOM 2040 N N . LYS A 1 252 ? -29.344 -13.141 -15.18 1 33.09 252 LYS A N 1
ATOM 2041 C CA . LYS A 1 252 ? -30.141 -14.359 -15.312 1 33.09 252 LYS A CA 1
ATOM 2042 C C . LYS A 1 252 ? -29.984 -14.969 -16.703 1 33.09 252 LYS A C 1
ATOM 2044 O O . LYS A 1 252 ? -30.328 -16.141 -16.906 1 33.09 252 LYS A O 1
ATOM 2049 N N . VAL A 1 253 ? -29.828 -14.094 -17.812 1 29.75 253 VAL A N 1
ATOM 2050 C CA . VAL A 1 253 ? -29.719 -14.57 -19.188 1 29.75 253 VAL A CA 1
ATOM 2051 C C . VAL A 1 253 ? -28.453 -15.406 -19.359 1 29.75 253 VAL A C 1
ATOM 2053 O O . VAL A 1 253 ? -28.469 -16.422 -20.047 1 29.75 253 VAL A O 1
ATOM 2056 N N . LEU A 1 254 ? -27.391 -15.07 -18.641 1 29.75 254 LEU A N 1
ATOM 2057 C CA . LEU A 1 254 ? -26.219 -15.844 -19.016 1 29.75 254 LEU A CA 1
ATOM 2058 C C . LEU A 1 254 ? -26.203 -17.188 -18.297 1 29.75 254 LEU A C 1
ATOM 2060 O O . LEU A 1 254 ? -25.594 -18.141 -18.781 1 29.75 254 LEU A O 1
ATOM 2064 N N . SER A 1 255 ? -26.781 -17.297 -17.172 1 30.05 255 SER A N 1
ATOM 2065 C CA . SER A 1 255 ? -26.828 -18.656 -16.641 1 30.05 255 SER A CA 1
ATOM 2066 C C . SER A 1 255 ? -27.781 -19.531 -17.453 1 30.05 255 SER A C 1
ATOM 2068 O O . SER A 1 255 ? -27.531 -20.734 -17.625 1 30.05 255 SER A O 1
ATOM 2070 N N . GLN A 1 256 ? -28.875 -19.031 -17.859 1 29.75 256 GLN A N 1
ATOM 2071 C CA . GLN A 1 256 ? -29.797 -19.891 -18.594 1 29.75 256 GLN A CA 1
ATOM 2072 C C . GLN A 1 256 ? -29.219 -20.297 -19.938 1 29.75 256 GLN A C 1
ATOM 2074 O O . GLN A 1 256 ? -29.469 -21.391 -20.438 1 29.75 256 GLN A O 1
ATOM 2079 N N . ASN A 1 257 ? -28.406 -19.469 -20.609 1 29.27 257 ASN A N 1
ATOM 2080 C CA . ASN A 1 257 ? -28.047 -19.922 -21.938 1 29.27 257 ASN A CA 1
ATOM 2081 C C . ASN A 1 257 ? -26.906 -20.938 -21.891 1 29.27 257 ASN A C 1
ATOM 2083 O O . ASN A 1 257 ? -26.656 -21.656 -22.859 1 29.27 257 ASN A O 1
ATOM 2087 N N . ARG A 1 258 ? -25.953 -21.047 -20.922 1 28.09 258 ARG A N 1
ATOM 2088 C CA . ARG A 1 258 ? -24.984 -22.125 -21.094 1 28.09 258 ARG A CA 1
ATOM 2089 C C . ARG A 1 258 ? -25.578 -23.469 -20.672 1 28.09 258 ARG A C 1
ATOM 2091 O O . ARG A 1 258 ? -24.938 -24.516 -20.797 1 28.09 258 ARG A O 1
ATOM 2098 N N . ILE A 1 259 ? -26.625 -23.516 -20 1 26.2 259 ILE A N 1
ATOM 2099 C CA . ILE A 1 259 ? -27.141 -24.891 -19.906 1 26.2 259 ILE A CA 1
ATOM 2100 C C . ILE A 1 259 ? -27.594 -25.359 -21.281 1 26.2 259 ILE A C 1
ATOM 2102 O O . ILE A 1 259 ? -27.625 -26.562 -21.547 1 26.2 259 ILE A O 1
ATOM 2106 N N . TYR A 1 260 ? -28.141 -24.469 -22.156 1 24.44 260 TYR A N 1
ATOM 2107 C CA . TYR A 1 260 ? -28.656 -25.031 -23.406 1 24.44 260 TYR A CA 1
ATOM 2108 C C . TYR A 1 260 ? -27.609 -24.969 -24.5 1 24.44 260 TYR A C 1
ATOM 2110 O O . TYR A 1 260 ? -27.844 -25.438 -25.625 1 24.44 260 TYR A O 1
ATOM 2118 N N . SER A 1 261 ? -26.484 -24.219 -24.391 1 21.83 261 SER A N 1
ATOM 2119 C CA . SER A 1 261 ? -25.625 -24.578 -25.531 1 21.83 261 SER A CA 1
ATOM 2120 C C . SER A 1 261 ? -24.656 -25.688 -25.141 1 21.83 261 SER A C 1
ATOM 2122 O O . SER A 1 261 ? -24.156 -25.719 -24.016 1 21.83 261 SER A O 1
ATOM 2124 N N . MET B 1 1 ? -15.453 29.484 10.367 1 88.5 1 MET B N 1
ATOM 2125 C CA . MET B 1 1 ? -15.781 28.062 10.258 1 88.5 1 MET B CA 1
ATOM 2126 C C . MET B 1 1 ? -14.586 27.25 9.781 1 88.5 1 MET B C 1
ATOM 2128 O O . MET B 1 1 ? -13.859 27.688 8.883 1 88.5 1 MET B O 1
ATOM 2132 N N . LYS B 1 2 ? -14.289 26.094 10.422 1 95.5 2 LYS B N 1
ATOM 2133 C CA . LYS B 1 2 ? -13.18 25.234 10.008 1 95.5 2 LYS B CA 1
ATOM 2134 C C . LYS B 1 2 ? -13.445 24.609 8.648 1 95.5 2 LYS B C 1
ATOM 2136 O O . LYS B 1 2 ? -14.57 24.188 8.359 1 95.5 2 LYS B O 1
ATOM 2141 N N . LYS B 1 3 ? -12.484 24.625 7.875 1 98.19 3 LYS B N 1
ATOM 2142 C CA . LYS B 1 3 ? -12.562 24.016 6.547 1 98.19 3 LYS B CA 1
ATOM 2143 C C . LYS B 1 3 ? -11.852 22.672 6.512 1 98.19 3 LYS B C 1
ATOM 2145 O O . LYS B 1 3 ? -10.648 22.578 6.777 1 98.19 3 LYS B O 1
ATOM 2150 N N . ILE B 1 4 ? -12.633 21.656 6.156 1 98.75 4 ILE B N 1
ATOM 2151 C CA . ILE B 1 4 ? -12.109 20.297 6.09 1 98.75 4 ILE B CA 1
ATOM 2152 C C . ILE B 1 4 ? -12.148 19.797 4.648 1 98.75 4 ILE B C 1
ATOM 2154 O O . ILE B 1 4 ? -13.125 20.016 3.934 1 98.75 4 ILE B O 1
ATOM 2158 N N . VAL B 1 5 ? -11.07 19.156 4.199 1 98.94 5 VAL B N 1
ATOM 2159 C CA . VAL B 1 5 ? -11.055 18.516 2.891 1 98.94 5 VAL B CA 1
ATOM 2160 C C . VAL B 1 5 ? -11.031 17 3.064 1 98.94 5 VAL B C 1
ATOM 2162 O O . VAL B 1 5 ? -10.195 16.469 3.799 1 98.94 5 VAL B O 1
ATOM 2165 N N . ALA B 1 6 ? -12.016 16.344 2.473 1 98.94 6 ALA B N 1
ATOM 2166 C CA . ALA B 1 6 ? -12.062 14.883 2.459 1 98.94 6 ALA B CA 1
ATOM 2167 C C . ALA B 1 6 ? -11.648 14.336 1.099 1 98.94 6 ALA B C 1
ATOM 2169 O O . ALA B 1 6 ? -12.219 14.703 0.07 1 98.94 6 ALA B O 1
ATOM 2170 N N . ILE B 1 7 ? -10.68 13.477 1.122 1 98.88 7 ILE B N 1
ATOM 2171 C CA . ILE B 1 7 ? -10.219 12.828 -0.1 1 98.88 7 ILE B CA 1
ATOM 2172 C C . ILE B 1 7 ? -10.922 11.484 -0.269 1 98.88 7 ILE B C 1
ATOM 2174 O O . ILE B 1 7 ? -10.805 10.602 0.583 1 98.88 7 ILE B O 1
ATOM 2178 N N . ASN B 1 8 ? -11.664 11.367 -1.299 1 98.75 8 ASN B N 1
ATOM 2179 C CA . ASN B 1 8 ? -12.258 10.094 -1.7 1 98.75 8 ASN B CA 1
ATOM 2180 C C . ASN B 1 8 ? -11.438 9.414 -2.795 1 98.75 8 ASN B C 1
ATOM 2182 O O . ASN B 1 8 ? -11.18 10.008 -3.842 1 98.75 8 ASN B O 1
ATOM 2186 N N . SER B 1 9 ? -11.07 8.164 -2.541 1 98.38 9 SER B N 1
ATOM 2187 C CA . SER B 1 9 ? -10.164 7.508 -3.477 1 98.38 9 SER B CA 1
ATOM 2188 C C . SER B 1 9 ? -10.852 6.352 -4.195 1 98.38 9 SER B C 1
ATOM 2190 O O . SER B 1 9 ? -10.188 5.504 -4.797 1 98.38 9 SER B O 1
ATOM 2192 N N . SER B 1 10 ? -12.102 6.23 -4.066 1 94.94 10 SER B N 1
ATOM 2193 C CA . SER B 1 10 ? -12.898 5.242 -4.785 1 94.94 10 SER B CA 1
ATOM 2194 C C . SER B 1 10 ? -13.641 5.883 -5.953 1 94.94 10 SER B C 1
ATOM 2196 O O . SER B 1 10 ? -14.188 6.98 -5.82 1 94.94 10 SER B O 1
ATOM 2198 N N . LYS B 1 11 ? -13.625 5.176 -6.992 1 94.06 11 LYS B N 1
ATOM 2199 C CA . LYS B 1 11 ? -14.344 5.695 -8.148 1 94.06 11 LYS B CA 1
ATOM 2200 C C . LYS B 1 11 ? -15.852 5.594 -7.949 1 94.06 11 LYS B C 1
ATOM 2202 O O . LYS B 1 11 ? -16.594 6.5 -8.336 1 94.06 11 LYS B O 1
ATOM 2207 N N . ARG B 1 12 ? -16.031 4.465 -7.184 1 87.81 12 ARG B N 1
ATOM 2208 C CA . ARG B 1 12 ? -17.453 4.262 -6.938 1 87.81 12 ARG B CA 1
ATOM 2209 C C . ARG B 1 12 ? -17.938 5.125 -5.777 1 87.81 12 ARG B C 1
ATOM 2211 O O . ARG B 1 12 ? -17.172 5.414 -4.852 1 87.81 12 ARG B O 1
ATOM 2218 N N . LYS B 1 13 ? -18.906 5.855 -5.762 1 90.44 13 LYS B N 1
ATOM 2219 C CA . LYS B 1 13 ? -19.547 6.648 -4.723 1 90.44 13 LYS B CA 1
ATOM 2220 C C . LYS B 1 13 ? -20.594 5.824 -3.973 1 90.44 13 LYS B C 1
ATOM 2222 O O . LYS B 1 13 ? -21.766 6.203 -3.914 1 90.44 13 LYS B O 1
ATOM 2227 N N . GLU B 1 14 ? -19.969 4.703 -3.396 1 94.19 14 GLU B N 1
ATOM 2228 C CA . GLU B 1 14 ? -20.859 3.807 -2.656 1 94.19 14 GLU B CA 1
ATOM 2229 C C . GLU B 1 14 ? -20.5 3.783 -1.172 1 94.19 14 GLU B C 1
ATOM 2231 O O . GLU B 1 14 ? -20.594 4.805 -0.488 1 94.19 14 GLU B O 1
ATOM 2236 N N . ASN B 1 15 ? -19.875 2.65 -0.713 1 95.06 15 ASN B N 1
ATOM 2237 C CA . ASN B 1 15 ? -19.734 2.443 0.723 1 95.06 15 ASN B CA 1
ATOM 2238 C C . ASN B 1 15 ? -18.844 3.51 1.355 1 95.06 15 ASN B C 1
ATOM 2240 O O . ASN B 1 15 ? -19.234 4.16 2.324 1 95.06 15 ASN B O 1
ATOM 2244 N N . THR B 1 16 ? -17.656 3.697 0.84 1 97.62 16 THR B N 1
ATOM 2245 C CA . THR B 1 16 ? -16.703 4.648 1.411 1 97.62 16 THR B CA 1
ATOM 2246 C C . THR B 1 16 ? -17.219 6.078 1.259 1 97.62 16 THR B C 1
ATOM 2248 O O . THR B 1 16 ? -17.172 6.863 2.209 1 97.62 16 THR B O 1
ATOM 2251 N N . TYR B 1 17 ? -17.766 6.375 0.084 1 98 17 TYR B N 1
ATOM 2252 C CA . TYR B 1 17 ? -18.312 7.703 -0.176 1 98 17 TYR B CA 1
ATOM 2253 C C . TYR B 1 17 ? -19.5 7.996 0.737 1 98 17 TYR B C 1
ATOM 2255 O O . TYR B 1 17 ? -19.594 9.086 1.301 1 98 17 TYR B O 1
ATOM 2263 N N . ASN B 1 18 ? -20.359 7.047 0.89 1 97.94 18 ASN B N 1
ATOM 2264 C CA . ASN B 1 18 ? -21.5 7.227 1.765 1 97.94 18 ASN B CA 1
ATOM 2265 C C . ASN B 1 18 ? -21.078 7.48 3.209 1 97.94 18 ASN B C 1
ATOM 2267 O O . ASN B 1 18 ? -21.719 8.266 3.914 1 97.94 18 ASN B O 1
ATOM 2271 N N . LEU B 1 19 ? -20.047 6.773 3.619 1 98.5 19 LEU B N 1
ATOM 2272 C CA . LEU B 1 19 ? -19.516 7.012 4.957 1 98.5 19 LEU B CA 1
ATOM 2273 C C . LEU B 1 19 ? -18.969 8.43 5.078 1 98.5 19 LEU B C 1
ATOM 2275 O O . LEU B 1 19 ? -19.172 9.086 6.102 1 98.5 19 LEU B O 1
ATOM 2279 N N . LEU B 1 20 ? -18.359 8.961 4.055 1 98.75 20 LEU B N 1
ATOM 2280 C CA . LEU B 1 20 ? -17.859 10.328 4.043 1 98.75 20 LEU B CA 1
ATOM 2281 C C . LEU B 1 20 ? -19.016 11.32 4.137 1 98.75 20 LEU B C 1
ATOM 2283 O O . LEU B 1 20 ? -18.906 12.336 4.828 1 98.75 20 LEU B O 1
ATOM 2287 N N . ILE B 1 21 ? -20.094 11 3.451 1 98.56 21 ILE B N 1
ATOM 2288 C CA . ILE B 1 21 ? -21.266 11.867 3.5 1 98.56 21 ILE B CA 1
ATOM 2289 C C . ILE B 1 21 ? -21.812 11.922 4.926 1 98.56 21 ILE B C 1
ATOM 2291 O O . ILE B 1 21 ? -22.141 12.992 5.434 1 98.56 21 ILE B O 1
ATOM 2295 N N . LYS B 1 22 ? -21.875 10.758 5.57 1 98.5 22 LYS B N 1
ATOM 2296 C CA . LYS B 1 22 ? -22.344 10.711 6.953 1 98.5 22 LYS B CA 1
ATOM 2297 C C . LYS B 1 22 ? -21.438 11.539 7.867 1 98.5 22 LYS B C 1
ATOM 2299 O O . LYS B 1 22 ? -21.922 12.258 8.742 1 98.5 22 LYS B O 1
ATOM 2304 N N . ILE B 1 23 ? -20.141 11.43 7.668 1 98.75 23 ILE B N 1
ATOM 2305 C CA . ILE B 1 23 ? -19.188 12.18 8.469 1 98.75 23 ILE B CA 1
ATOM 2306 C C . ILE B 1 23 ? -19.344 13.672 8.211 1 98.75 23 ILE B C 1
ATOM 2308 O O . ILE B 1 23 ? -19.344 14.477 9.141 1 98.75 23 ILE B O 1
ATOM 2312 N N . LYS B 1 24 ? -19.516 14.023 6.965 1 98.62 24 LYS B N 1
ATOM 2313 C CA . LYS B 1 24 ? -19.734 15.406 6.57 1 98.62 24 LYS B CA 1
ATOM 2314 C C . LYS B 1 24 ? -20.953 15.992 7.277 1 98.62 24 LYS B C 1
ATOM 2316 O O . LYS B 1 24 ? -20.891 17.094 7.816 1 98.62 24 LYS B O 1
ATOM 2321 N N . GLU B 1 25 ? -22.016 15.266 7.285 1 97.69 25 GLU B N 1
ATOM 2322 C CA . GLU B 1 25 ? -23.25 15.727 7.926 1 97.69 25 GLU B CA 1
ATOM 2323 C C . GLU B 1 25 ? -23.047 15.914 9.43 1 97.69 25 GLU B C 1
ATOM 2325 O O . GLU B 1 25 ? -23.547 16.891 10.008 1 97.69 25 GLU B O 1
ATOM 2330 N N . LYS B 1 26 ? -22.344 15.023 9.992 1 97.38 26 LYS B N 1
ATOM 2331 C CA . LYS B 1 26 ? -22.078 15.117 11.422 1 97.38 26 LYS B CA 1
ATOM 2332 C C . LYS B 1 26 ? -21.219 16.328 11.758 1 97.38 26 LYS B C 1
ATOM 2334 O O . LYS B 1 26 ? -21.5 17.047 12.711 1 97.38 26 LYS B O 1
ATOM 2339 N N . LEU B 1 27 ? -20.219 16.547 11 1 97.56 27 LEU B N 1
ATOM 2340 C CA . LEU B 1 27 ? -19.312 17.672 11.234 1 97.56 27 LEU B CA 1
ATOM 2341 C C . LEU B 1 27 ? -19.984 19 10.945 1 97.56 27 LEU B C 1
ATOM 2343 O O . LEU B 1 27 ? -19.672 20.016 11.57 1 97.56 27 LEU B O 1
ATOM 2347 N N . LEU B 1 28 ? -20.938 18.969 10.016 1 96.44 28 LEU B N 1
ATOM 2348 C CA . LEU B 1 28 ? -21.703 20.172 9.711 1 96.44 28 LEU B CA 1
ATOM 2349 C C . LEU B 1 28 ? -22.484 20.656 10.938 1 96.44 28 LEU B C 1
ATOM 2351 O O . LEU B 1 28 ? -22.578 21.859 11.195 1 96.44 28 LEU B O 1
ATOM 2355 N N . LYS B 1 29 ? -22.938 19.734 11.68 1 94.12 29 LYS B N 1
ATOM 2356 C CA . LYS B 1 29 ? -23.656 20.047 12.906 1 94.12 29 LYS B CA 1
ATOM 2357 C C . LYS B 1 29 ? -22.734 20.703 13.93 1 94.12 29 LYS B C 1
ATOM 2359 O O . LYS B 1 29 ? -23.203 21.359 14.875 1 94.12 29 LYS B O 1
ATOM 2364 N N . GLU B 1 30 ? -21.484 20.5 13.75 1 91.69 30 GLU B N 1
ATOM 2365 C CA . GLU B 1 30 ? -20.469 21.078 14.625 1 91.69 30 GLU B CA 1
ATOM 2366 C C . GLU B 1 30 ? -19.844 22.312 14 1 91.69 30 GLU B C 1
ATOM 2368 O O . GLU B 1 30 ? -18.734 22.719 14.375 1 91.69 30 GLU B O 1
ATOM 2373 N N . GLU B 1 31 ? -20.438 22.844 12.93 1 92.94 31 GLU B N 1
ATOM 2374 C CA . GLU B 1 31 ? -20.047 24.078 12.25 1 92.94 31 GLU B CA 1
ATOM 2375 C C . GLU B 1 31 ? -18.703 23.906 11.547 1 92.94 31 GLU B C 1
ATOM 2377 O O . GLU B 1 31 ? -17.844 24.797 11.602 1 92.94 31 GLU B O 1
ATOM 2382 N N . MET B 1 32 ? -18.469 22.766 11.023 1 96.25 32 MET B N 1
ATOM 2383 C CA . MET B 1 32 ? -17.312 22.469 10.172 1 96.25 32 MET B CA 1
ATOM 2384 C C . MET B 1 32 ? -17.766 22.109 8.766 1 96.25 32 MET B C 1
ATOM 2386 O O . MET B 1 32 ? -18.688 21.297 8.594 1 96.25 32 MET B O 1
ATOM 2390 N N . GLU B 1 33 ? -17.188 22.734 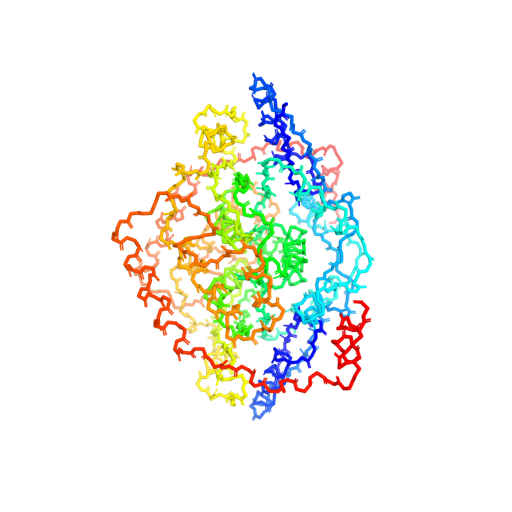7.832 1 97.75 33 GLU B N 1
ATOM 2391 C CA . GLU B 1 33 ? -17.531 22.484 6.438 1 97.75 33 GLU B CA 1
ATOM 2392 C C . GLU B 1 33 ? -16.578 21.484 5.797 1 97.75 33 GLU B C 1
ATOM 2394 O O . GLU B 1 33 ? -15.359 21.625 5.914 1 97.75 33 GLU B O 1
ATOM 2399 N N . VAL B 1 34 ? -17.188 20.5 5.129 1 98.62 34 VAL B N 1
ATOM 2400 C CA . VAL B 1 34 ? -16.391 19.469 4.496 1 98.62 34 VAL B CA 1
ATOM 2401 C C . VAL B 1 34 ? -16.547 19.547 2.979 1 98.62 34 VAL B C 1
ATOM 2403 O O . VAL B 1 34 ? -17.656 19.469 2.463 1 98.62 34 VAL B O 1
ATOM 2406 N N . GLU B 1 35 ? -15.461 19.734 2.316 1 98.69 35 GLU B N 1
ATOM 2407 C CA . GLU B 1 35 ? -15.391 19.562 0.869 1 98.69 35 GLU B CA 1
ATOM 2408 C C . GLU B 1 35 ? -14.859 18.172 0.499 1 98.69 35 GLU B C 1
ATOM 2410 O O . GLU B 1 35 ? -13.758 17.797 0.896 1 98.69 35 GLU B O 1
ATOM 2415 N N . ILE B 1 36 ? -15.641 17.469 -0.265 1 98.69 36 ILE B N 1
ATOM 2416 C CA . ILE B 1 36 ? -15.188 16.141 -0.704 1 98.69 36 ILE B CA 1
ATOM 2417 C C . ILE B 1 36 ? -14.539 16.25 -2.084 1 98.69 36 ILE B C 1
ATOM 2419 O O . ILE B 1 36 ? -15.172 16.719 -3.033 1 98.69 36 ILE B O 1
ATOM 2423 N N . ILE B 1 37 ? -13.297 15.836 -2.146 1 98.69 37 ILE B N 1
ATOM 2424 C CA . ILE B 1 37 ? -12.547 15.75 -3.395 1 98.69 37 ILE B CA 1
ATOM 2425 C C . ILE B 1 37 ? -12.484 14.297 -3.861 1 98.69 37 ILE B C 1
ATOM 2427 O O . ILE B 1 37 ? -11.922 13.445 -3.17 1 98.69 37 ILE B O 1
ATOM 2431 N N . ASN B 1 38 ? -13.078 14.047 -5.012 1 98.69 38 ASN B N 1
ATOM 2432 C CA . ASN B 1 38 ? -12.945 12.734 -5.625 1 98.69 38 ASN B CA 1
ATOM 2433 C C . ASN B 1 38 ? -11.711 12.648 -6.512 1 98.69 38 ASN B C 1
ATOM 2435 O O . ASN B 1 38 ? -11.641 13.305 -7.551 1 98.69 38 ASN B O 1
ATOM 2439 N N . LEU B 1 39 ? -10.781 11.797 -6.164 1 98.75 39 LEU B N 1
ATOM 2440 C CA . LEU B 1 39 ? -9.523 11.742 -6.898 1 98.75 39 LEU B CA 1
ATOM 2441 C C . LEU B 1 39 ? -9.758 11.383 -8.359 1 98.75 39 LEU B C 1
ATOM 2443 O O . LEU B 1 39 ? -9.031 11.852 -9.242 1 98.75 39 LEU B O 1
ATOM 2447 N N . PHE B 1 40 ? -10.789 10.609 -8.609 1 98.38 40 PHE B N 1
ATOM 2448 C CA . PHE B 1 40 ? -11.039 10.117 -9.961 1 98.38 40 PHE B CA 1
ATOM 2449 C C . PHE B 1 40 ? -11.578 11.234 -10.844 1 98.38 40 PHE B C 1
ATOM 2451 O O . PHE B 1 40 ? -11.664 11.086 -12.062 1 98.38 40 PHE B O 1
ATOM 2458 N N . ASP B 1 41 ? -11.906 12.398 -10.258 1 98.25 41 ASP B N 1
ATOM 2459 C CA . ASP B 1 41 ? -12.336 13.555 -11.039 1 98.25 41 ASP B CA 1
ATOM 2460 C C . ASP B 1 41 ? -11.141 14.367 -11.523 1 98.25 41 ASP B C 1
ATOM 2462 O O . ASP B 1 41 ? -11.297 15.336 -12.273 1 98.25 41 ASP B O 1
ATOM 2466 N N . TYR B 1 42 ? -9.945 13.945 -11.156 1 98.62 42 TYR B N 1
ATOM 2467 C CA . TYR B 1 42 ? -8.719 14.672 -11.477 1 98.62 42 TYR B CA 1
ATOM 2468 C C . TYR B 1 42 ? -7.742 13.781 -12.234 1 98.62 42 TYR B C 1
ATOM 2470 O O . TYR B 1 42 ? -7.695 12.57 -12.016 1 98.62 42 TYR B O 1
ATOM 2478 N N . ASN B 1 43 ? -6.988 14.414 -13.133 1 98.25 43 ASN B N 1
ATOM 2479 C CA . ASN B 1 43 ? -5.891 13.719 -13.805 1 98.25 43 ASN B CA 1
ATOM 2480 C C . ASN B 1 43 ? -4.629 13.703 -12.938 1 98.25 43 ASN B C 1
ATOM 2482 O O . ASN B 1 43 ? -3.971 14.734 -12.773 1 98.25 43 ASN B O 1
ATOM 2486 N N . ILE B 1 44 ? -4.301 12.555 -12.445 1 98.62 44 ILE B N 1
ATOM 2487 C CA . ILE B 1 44 ? -3.129 12.383 -11.586 1 98.62 44 ILE B CA 1
ATOM 2488 C C . ILE B 1 44 ? -2.217 11.305 -12.18 1 98.62 44 ILE B C 1
ATOM 2490 O O . ILE B 1 44 ? -2.578 10.133 -12.219 1 98.62 44 ILE B O 1
ATOM 2494 N N . SER B 1 45 ? -1.056 11.695 -12.602 1 98 45 SER B N 1
ATOM 2495 C CA . SER B 1 45 ? -0.113 10.766 -13.211 1 98 45 SER B CA 1
ATOM 2496 C C . SER B 1 45 ? 0.745 10.078 -12.156 1 98 45 SER B C 1
ATOM 2498 O O . SER B 1 45 ? 0.977 10.633 -11.078 1 98 45 SER B O 1
ATOM 2500 N N . GLU B 1 46 ? 1.18 8.891 -12.469 1 98 46 GLU B N 1
ATOM 2501 C CA . GLU B 1 46 ? 2.076 8.164 -11.578 1 98 46 GLU B CA 1
ATOM 2502 C C . GLU B 1 46 ? 3.406 8.898 -11.414 1 98 46 GLU B C 1
ATOM 2504 O O . GLU B 1 46 ? 3.928 9.469 -12.375 1 98 46 GLU B O 1
ATOM 2509 N N . CYS B 1 47 ? 3.928 8.852 -10.234 1 97.88 47 CYS B N 1
ATOM 2510 C CA . CYS B 1 47 ? 5.266 9.375 -9.977 1 97.88 47 CYS B CA 1
ATOM 2511 C C . CYS B 1 47 ? 6.309 8.625 -10.797 1 97.88 47 CYS B C 1
ATOM 2513 O O . CYS B 1 47 ? 6.25 7.398 -10.914 1 97.88 47 CYS B O 1
ATOM 2515 N N . ARG B 1 48 ? 7.309 9.375 -11.227 1 95.81 48 ARG B N 1
ATOM 2516 C CA . ARG B 1 48 ? 8.32 8.773 -12.094 1 95.81 48 ARG B CA 1
ATOM 2517 C C . ARG B 1 48 ? 9.586 8.453 -11.312 1 95.81 48 ARG B C 1
ATOM 2519 O O . ARG B 1 48 ? 10.539 7.891 -11.867 1 95.81 48 ARG B O 1
ATOM 2526 N N . GLY B 1 49 ? 9.562 8.805 -10.094 1 95 49 GLY B N 1
ATOM 2527 C CA . GLY B 1 49 ? 10.719 8.531 -9.258 1 95 49 GLY B CA 1
ATOM 2528 C C . GLY B 1 49 ? 11.961 9.281 -9.688 1 95 49 GLY B C 1
ATOM 2529 O O . GLY B 1 49 ? 13.086 8.805 -9.484 1 95 49 GLY B O 1
ATOM 2530 N N . CYS B 1 50 ? 11.836 10.492 -10.227 1 93.56 50 CYS B N 1
ATOM 2531 C CA . CYS B 1 50 ? 12.961 11.195 -10.844 1 93.56 50 CYS B CA 1
ATOM 2532 C C . CYS B 1 50 ? 13.703 12.047 -9.82 1 93.56 50 CYS B C 1
ATOM 2534 O O . CYS B 1 50 ? 14.781 12.57 -10.102 1 93.56 50 CYS B O 1
ATOM 2536 N N . PHE B 1 51 ? 13.102 12.328 -8.664 1 91.81 51 PHE B N 1
ATOM 2537 C CA . PHE B 1 51 ? 13.719 13.008 -7.527 1 91.81 51 PHE B CA 1
ATOM 2538 C C . PHE B 1 51 ? 13.805 14.508 -7.777 1 91.81 51 PHE B C 1
ATOM 2540 O O . PHE B 1 51 ? 14.383 15.242 -6.973 1 91.81 51 PHE B O 1
ATOM 2547 N N . ASN B 1 52 ? 13.234 14.969 -8.867 1 93.31 52 ASN B N 1
ATOM 2548 C CA . ASN B 1 52 ? 13.273 16.406 -9.156 1 93.31 52 ASN B CA 1
ATOM 2549 C C . ASN B 1 52 ? 12.609 17.219 -8.055 1 93.31 52 ASN B C 1
ATOM 2551 O O . ASN B 1 52 ? 13.102 18.281 -7.688 1 93.31 52 ASN B O 1
ATOM 2555 N N . CYS B 1 53 ? 11.547 16.703 -7.559 1 94.56 53 CYS B N 1
ATOM 2556 C CA . CYS B 1 53 ? 10.828 17.422 -6.512 1 94.56 53 CYS B CA 1
ATOM 2557 C C . CYS B 1 53 ? 11.68 17.547 -5.254 1 94.56 53 CYS B C 1
ATOM 2559 O O . CYS B 1 53 ? 11.508 18.484 -4.473 1 94.56 53 CYS B O 1
ATOM 2561 N N . ILE B 1 54 ? 12.609 16.625 -5.094 1 92.25 54 ILE B N 1
ATOM 2562 C CA . ILE B 1 54 ? 13.469 16.609 -3.914 1 92.25 54 ILE B CA 1
ATOM 2563 C C . ILE B 1 54 ? 14.688 17.484 -4.16 1 92.25 54 ILE B C 1
ATOM 2565 O O . ILE B 1 54 ? 15.047 18.328 -3.322 1 92.25 54 ILE B O 1
ATOM 2569 N N . VAL B 1 55 ? 15.266 17.453 -5.332 1 90.38 55 VAL B N 1
ATOM 2570 C CA . VAL B 1 55 ? 16.547 18.094 -5.594 1 90.38 55 VAL B CA 1
ATOM 2571 C C . VAL B 1 55 ? 16.312 19.5 -6.16 1 90.38 55 VAL B C 1
ATOM 2573 O O . VAL B 1 55 ? 17.109 20.406 -5.922 1 90.38 55 VAL B O 1
ATOM 2576 N N . LYS B 1 56 ? 15.219 19.703 -6.902 1 91.69 56 LYS B N 1
ATOM 2577 C CA . LYS B 1 56 ? 14.984 20.969 -7.566 1 91.69 56 LYS B CA 1
ATOM 2578 C C . LYS B 1 56 ? 13.734 21.656 -7.023 1 91.69 56 LYS B C 1
ATOM 2580 O O . LYS B 1 56 ? 13.359 22.734 -7.484 1 91.69 56 LYS B O 1
ATOM 2585 N N . ASP B 1 57 ? 13 20.984 -6.172 1 92.88 57 ASP B N 1
ATOM 2586 C CA . ASP B 1 57 ? 11.812 21.5 -5.492 1 92.88 57 ASP B CA 1
ATOM 2587 C C . ASP B 1 57 ? 10.672 21.734 -6.477 1 92.88 57 ASP B C 1
ATOM 2589 O O . ASP B 1 57 ? 9.859 22.641 -6.293 1 92.88 57 ASP B O 1
ATOM 2593 N N . LYS B 1 58 ? 10.781 21.047 -7.551 1 92.19 58 LYS B N 1
ATOM 2594 C CA . LYS B 1 58 ? 9.727 21.172 -8.547 1 92.19 58 LYS B CA 1
ATOM 2595 C C . LYS B 1 58 ? 9.477 19.859 -9.266 1 92.19 58 LYS B C 1
ATOM 2597 O O . LYS B 1 58 ? 10.414 19.188 -9.688 1 92.19 58 LYS B O 1
ATOM 2602 N N . CYS B 1 59 ? 8.172 19.531 -9.312 1 95 59 CYS B N 1
ATOM 2603 C CA . CYS B 1 59 ? 7.781 18.375 -10.125 1 95 59 CYS B CA 1
ATOM 2604 C C . CYS B 1 59 ? 7.488 18.797 -11.562 1 95 59 CYS B C 1
ATOM 2606 O O . CYS B 1 59 ? 6.77 19.766 -11.789 1 95 59 CYS B O 1
ATOM 2608 N N . HIS B 1 60 ? 7.957 18.094 -12.516 1 93.88 60 HIS B N 1
ATOM 2609 C CA . HIS B 1 60 ? 7.82 18.5 -13.906 1 93.88 60 HIS B CA 1
ATOM 2610 C C . HIS B 1 60 ? 6.566 17.891 -14.531 1 93.88 60 HIS B C 1
ATOM 2612 O O . HIS B 1 60 ? 6.199 18.25 -15.656 1 93.88 60 HIS B O 1
ATOM 2618 N N . ILE B 1 61 ? 5.953 17 -13.805 1 96.81 61 ILE B N 1
ATOM 2619 C CA . ILE B 1 61 ? 4.723 16.406 -14.328 1 96.81 61 ILE B CA 1
ATOM 2620 C C . ILE B 1 61 ? 3.592 17.438 -14.25 1 96.81 61 ILE B C 1
ATOM 2622 O O . ILE B 1 61 ? 3.311 17.984 -13.18 1 96.81 61 ILE B O 1
ATOM 2626 N N . LYS B 1 62 ? 3.029 17.734 -15.398 1 96.94 62 LYS B N 1
ATOM 2627 C CA . LYS B 1 62 ? 1.911 18.672 -15.461 1 96.94 62 LYS B CA 1
ATOM 2628 C C . LYS B 1 62 ? 0.575 17.938 -15.461 1 96.94 62 LYS B C 1
ATOM 2630 O O . LYS B 1 62 ? 0.209 17.297 -16.453 1 96.94 62 LYS B O 1
ATOM 2635 N N . ASP B 1 63 ? -0.15 18.016 -14.398 1 98.19 63 ASP B N 1
ATOM 2636 C CA . ASP B 1 63 ? -1.476 17.422 -14.242 1 98.19 63 ASP B CA 1
ATOM 2637 C C . ASP B 1 63 ? -2.26 18.125 -13.133 1 98.19 63 ASP B C 1
ATOM 2639 O O . ASP B 1 63 ? -1.993 19.281 -12.82 1 98.19 63 ASP B O 1
ATOM 2643 N N . ASP B 1 64 ? -3.266 17.469 -12.57 1 98.69 64 ASP B N 1
ATOM 2644 C CA . ASP B 1 64 ? -4.16 18.141 -11.641 1 98.69 64 ASP B CA 1
ATOM 2645 C C . ASP B 1 64 ? -3.672 17.984 -10.203 1 98.69 64 ASP B C 1
ATOM 2647 O O . ASP B 1 64 ? -4.34 18.422 -9.258 1 98.69 64 ASP B O 1
ATOM 2651 N N . THR B 1 65 ? -2.521 17.359 -9.984 1 98.44 65 THR B N 1
ATOM 2652 C CA . THR B 1 65 ? -2.043 17.078 -8.641 1 98.44 65 THR B CA 1
ATOM 2653 C C . THR B 1 65 ? -1.89 18.359 -7.828 1 98.44 65 THR B C 1
ATOM 2655 O O . THR B 1 65 ? -2.277 18.406 -6.66 1 98.44 65 THR B O 1
ATOM 2658 N N . LYS B 1 66 ? -1.386 19.391 -8.422 1 97.44 66 LYS B N 1
ATOM 2659 C CA . LYS B 1 66 ? -1.146 20.656 -7.73 1 97.44 66 LYS B CA 1
ATOM 2660 C C . LYS B 1 66 ? -2.451 21.266 -7.234 1 97.44 66 LYS B C 1
ATOM 2662 O O . LYS B 1 66 ? -2.484 21.891 -6.176 1 97.44 66 LYS B O 1
ATOM 2667 N N . ILE B 1 67 ? -3.508 21.078 -8.008 1 98.44 67 ILE B N 1
ATOM 2668 C CA . ILE B 1 67 ? -4.809 21.594 -7.605 1 98.44 67 ILE B CA 1
ATOM 2669 C C . ILE B 1 67 ? -5.223 20.984 -6.27 1 98.44 67 ILE B C 1
ATOM 2671 O O . ILE B 1 67 ? -5.637 21.703 -5.355 1 98.44 67 ILE B O 1
ATOM 2675 N N . ILE B 1 68 ? -5.055 19.719 -6.137 1 98.75 68 ILE B N 1
ATOM 2676 C CA . ILE B 1 68 ? -5.426 19 -4.918 1 98.75 68 ILE B CA 1
ATOM 2677 C C . ILE B 1 68 ? -4.5 19.406 -3.777 1 98.75 68 ILE B C 1
ATOM 2679 O O . ILE B 1 68 ? -4.957 19.688 -2.668 1 98.75 68 ILE B O 1
ATOM 2683 N N . ILE B 1 69 ? -3.197 19.469 -4.074 1 98.44 69 ILE B N 1
ATOM 2684 C CA . ILE B 1 69 ? -2.199 19.844 -3.078 1 98.44 69 ILE B CA 1
ATOM 2685 C C . ILE B 1 69 ? -2.535 21.234 -2.506 1 98.44 69 ILE B C 1
ATOM 2687 O O . ILE B 1 69 ? -2.516 21.422 -1.289 1 98.44 69 ILE B O 1
ATOM 2691 N N . ASN B 1 70 ? -2.883 22.172 -3.336 1 98.31 70 ASN B N 1
ATOM 2692 C CA . ASN B 1 70 ? -3.219 23.516 -2.895 1 98.31 70 ASN B CA 1
ATOM 2693 C C . ASN B 1 70 ? -4.438 23.516 -1.973 1 98.31 70 ASN B C 1
ATOM 2695 O O . ASN B 1 70 ? -4.48 24.266 -0.999 1 98.31 70 ASN B O 1
ATOM 2699 N N . LYS B 1 71 ? -5.359 22.688 -2.27 1 98.5 71 LYS B N 1
ATOM 2700 C CA . LYS B 1 71 ? -6.531 22.562 -1.405 1 98.5 71 LYS B CA 1
ATOM 2701 C C . LYS B 1 71 ? -6.148 22.031 -0.03 1 98.5 71 LYS B C 1
ATOM 2703 O O . LYS B 1 71 ? -6.633 22.516 0.992 1 98.5 71 LYS B O 1
ATOM 2708 N N . LEU B 1 72 ? -5.281 21.062 0.017 1 98.75 72 LEU B N 1
ATOM 2709 C CA . LEU B 1 72 ? -4.855 20.438 1.271 1 98.75 72 LEU B CA 1
ATOM 2710 C C . LEU B 1 72 ? -4.047 21.422 2.109 1 98.75 72 LEU B C 1
ATOM 2712 O O . LEU B 1 72 ? -4.102 21.391 3.342 1 98.75 72 LEU B O 1
ATOM 2716 N N . LEU B 1 73 ? -3.326 22.312 1.449 1 98.25 73 LEU B N 1
ATOM 2717 C CA . LEU B 1 73 ? -2.479 23.281 2.146 1 98.25 73 LEU B CA 1
ATOM 2718 C C . LEU B 1 73 ? -3.305 24.438 2.693 1 98.25 73 LEU B C 1
ATOM 2720 O O . LEU B 1 73 ? -2.822 25.219 3.518 1 98.25 73 LEU B O 1
ATOM 2724 N N . SER B 1 74 ? -4.555 24.547 2.309 1 97.75 74 SER B N 1
ATOM 2725 C CA . SER B 1 74 ? -5.367 25.703 2.668 1 97.75 74 SER B CA 1
ATOM 2726 C C . SER B 1 74 ? -6.488 25.312 3.623 1 97.75 74 SER B C 1
ATOM 2728 O O . SER B 1 74 ? -7.352 26.125 3.941 1 97.75 74 SER B O 1
ATOM 2730 N N . CYS B 1 75 ? -6.543 24.094 4.074 1 98.19 75 CYS B N 1
ATOM 2731 C CA . CYS B 1 75 ? -7.629 23.656 4.941 1 98.19 75 CYS B CA 1
ATOM 2732 C C . CYS B 1 75 ? -7.156 23.531 6.387 1 98.19 75 CYS B C 1
ATOM 2734 O O . CYS B 1 75 ? -5.969 23.703 6.672 1 98.19 75 CYS B O 1
ATOM 2736 N N . ASP B 1 76 ? -8.141 23.312 7.285 1 98.31 76 ASP B N 1
ATOM 2737 C CA . ASP B 1 76 ? -7.844 23.203 8.711 1 98.31 76 ASP B CA 1
ATOM 2738 C C . ASP B 1 76 ? -7.695 21.734 9.125 1 98.31 76 ASP B C 1
ATOM 2740 O O . ASP B 1 76 ? -7.105 21.438 10.172 1 98.31 76 ASP B O 1
ATOM 2744 N N . GLY B 1 77 ? -8.234 20.828 8.391 1 98.75 77 GLY B N 1
ATOM 2745 C CA . GLY B 1 77 ? -8.203 19.391 8.633 1 98.75 77 GLY B CA 1
ATOM 2746 C C . GLY B 1 77 ? -8.453 18.578 7.387 1 98.75 77 GLY B C 1
ATOM 2747 O O . GLY B 1 77 ? -8.961 19.094 6.387 1 98.75 77 GLY B O 1
ATOM 2748 N N . ILE B 1 78 ? -8.031 17.375 7.453 1 98.94 78 ILE B N 1
ATOM 2749 C CA . ILE B 1 78 ? -8.172 16.5 6.297 1 98.94 78 ILE B CA 1
ATOM 2750 C C . ILE B 1 78 ? -8.797 15.172 6.723 1 98.94 78 ILE B C 1
ATOM 2752 O O . ILE B 1 78 ? -8.539 14.688 7.824 1 98.94 78 ILE B O 1
ATOM 2756 N N . ILE B 1 79 ? -9.68 14.625 5.926 1 98.94 79 ILE B N 1
ATOM 2757 C CA . ILE B 1 79 ? -10.125 13.242 6 1 98.94 79 ILE B CA 1
ATOM 2758 C C . ILE B 1 79 ? -9.547 12.445 4.832 1 98.94 79 ILE B C 1
ATOM 2760 O O . ILE B 1 79 ? -9.789 12.773 3.67 1 98.94 79 ILE B O 1
ATOM 2764 N N . LEU B 1 80 ? -8.734 11.484 5.145 1 98.94 80 LEU B N 1
ATOM 2765 C CA . LEU B 1 80 ? -8.133 10.594 4.16 1 98.94 80 LEU B CA 1
ATOM 2766 C C . LEU B 1 80 ? -8.867 9.258 4.109 1 98.94 80 LEU B C 1
ATOM 2768 O O . LEU B 1 80 ? -8.906 8.523 5.102 1 98.94 80 LEU B O 1
ATOM 2772 N N . SER B 1 81 ? -9.461 8.93 2.959 1 98.88 81 SER B N 1
ATOM 2773 C CA . SER B 1 81 ? -10.305 7.742 2.945 1 98.88 81 SER B CA 1
ATOM 2774 C C . SER B 1 81 ? -9.914 6.793 1.817 1 98.88 81 SER B C 1
ATOM 2776 O O . SER B 1 81 ? -9.414 7.23 0.779 1 98.88 81 SER B O 1
ATOM 2778 N N . SER B 1 82 ? -10.117 5.512 2.061 1 98.81 82 SER B N 1
ATOM 2779 C CA . SER B 1 82 ? -9.891 4.484 1.048 1 98.81 82 SER B CA 1
ATOM 2780 C C . SER B 1 82 ? -10.703 3.23 1.344 1 98.81 82 SER B C 1
ATOM 2782 O O . SER B 1 82 ? -10.781 2.789 2.492 1 98.81 82 SER B O 1
ATOM 2784 N N . PRO B 1 83 ? -11.383 2.674 0.337 1 98.06 83 PRO B N 1
ATOM 2785 C CA . PRO B 1 83 ? -11.68 1.246 0.487 1 98.06 83 PRO B CA 1
ATOM 2786 C C . PRO B 1 83 ? -10.422 0.383 0.501 1 98.06 83 PRO B C 1
ATOM 2788 O O . PRO B 1 83 ? -9.344 0.844 0.107 1 98.06 83 PRO B O 1
ATOM 2791 N N . VAL B 1 84 ? -10.578 -0.801 1.024 1 98.06 84 VAL B N 1
ATOM 2792 C CA . VAL B 1 84 ? -9.469 -1.746 0.985 1 98.06 84 VAL B CA 1
ATOM 2793 C C . VAL B 1 84 ? -9.469 -2.488 -0.349 1 98.06 84 VAL B C 1
ATOM 2795 O O . VAL B 1 84 ? -10.453 -3.133 -0.709 1 98.06 84 VAL B O 1
ATOM 2798 N N . TYR B 1 85 ? -8.438 -2.289 -1.11 1 97.5 85 TYR B N 1
ATOM 2799 C CA . TYR B 1 85 ? -8.164 -3.055 -2.32 1 97.5 85 TYR B CA 1
ATOM 2800 C C . TYR B 1 85 ? -6.906 -3.9 -2.156 1 97.5 85 TYR B C 1
ATOM 2802 O O . TYR B 1 85 ? -5.816 -3.369 -1.922 1 97.5 85 TYR B O 1
ATOM 2810 N N . MET B 1 86 ? -7.156 -5.238 -2.254 1 97.25 86 MET B N 1
ATOM 2811 C CA . MET B 1 86 ? -6.023 -6.152 -2.16 1 97.25 86 MET B CA 1
ATOM 2812 C C . MET B 1 86 ? -5.191 -5.863 -0.915 1 97.25 86 MET B C 1
ATOM 2814 O O . MET B 1 86 ? -3.975 -5.695 -1.002 1 97.25 86 MET B O 1
ATOM 2818 N N . SER B 1 87 ? -5.844 -5.668 0.223 1 97 87 SER B N 1
ATOM 2819 C CA . SER B 1 87 ? -5.277 -5.551 1.562 1 97 87 SER B CA 1
ATOM 2820 C C . SER B 1 87 ? -4.535 -4.23 1.734 1 97 87 SER B C 1
ATOM 2822 O O . SER B 1 87 ? -3.594 -4.137 2.523 1 97 87 SER B O 1
ATOM 2824 N N . SER B 1 88 ? -4.883 -3.27 1.021 1 98.44 88 SER B N 1
ATOM 2825 C CA . SER B 1 88 ? -4.238 -1.963 1.102 1 98.44 88 SER B CA 1
ATOM 2826 C C . SER B 1 88 ? -5.145 -0.865 0.557 1 98.44 88 SER B C 1
ATOM 2828 O O . SER B 1 88 ? -6.324 -1.105 0.28 1 98.44 88 SER B O 1
ATOM 2830 N N . ILE B 1 89 ? -4.594 0.376 0.497 1 98.81 89 ILE B N 1
ATOM 2831 C CA . ILE B 1 89 ? -5.316 1.497 -0.094 1 98.81 89 ILE B CA 1
ATOM 2832 C C . ILE B 1 89 ? -5.48 1.271 -1.595 1 98.81 89 ILE B C 1
ATOM 2834 O O . ILE B 1 89 ? -4.828 0.396 -2.172 1 98.81 89 ILE B O 1
ATOM 2838 N N . THR B 1 90 ? -6.391 2.068 -2.168 1 98.62 90 THR B N 1
ATOM 2839 C CA . THR B 1 90 ? -6.598 1.961 -3.607 1 98.62 90 THR B CA 1
ATOM 2840 C C . THR B 1 90 ? -5.359 2.418 -4.367 1 98.62 90 THR B C 1
ATOM 2842 O O . THR B 1 90 ? -4.598 3.258 -3.881 1 98.62 90 THR B O 1
ATOM 2845 N N . GLY B 1 91 ? -5.23 1.832 -5.586 1 98.75 91 GLY B N 1
ATOM 2846 C CA . GLY B 1 91 ? -4.16 2.295 -6.457 1 98.75 91 GLY B CA 1
ATOM 2847 C C . GLY B 1 91 ? -4.211 3.787 -6.723 1 98.75 91 GLY B C 1
ATOM 2848 O O . GLY B 1 91 ? -3.172 4.449 -6.758 1 98.75 91 GLY B O 1
ATOM 2849 N N . LYS B 1 92 ? -5.383 4.32 -6.875 1 98.75 92 LYS B N 1
ATOM 2850 C CA . LYS B 1 92 ? -5.551 5.746 -7.141 1 98.75 92 LYS B CA 1
ATOM 2851 C C . LYS B 1 92 ? -4.996 6.586 -5.996 1 98.75 92 LYS B C 1
ATOM 2853 O O . LYS B 1 92 ? -4.281 7.562 -6.227 1 98.75 92 LYS B O 1
ATOM 2858 N N . LEU B 1 93 ? -5.32 6.207 -4.785 1 98.94 93 LEU B N 1
ATOM 2859 C CA . LEU B 1 93 ? -4.793 6.945 -3.643 1 98.94 93 LEU B CA 1
ATOM 2860 C C . LEU B 1 93 ? -3.275 6.82 -3.566 1 98.94 93 LEU B C 1
ATOM 2862 O O . LEU B 1 93 ? -2.584 7.797 -3.26 1 98.94 93 LEU B O 1
ATOM 2866 N N . LYS B 1 94 ? -2.781 5.586 -3.82 1 98.94 94 LYS B N 1
ATOM 2867 C CA . LYS B 1 94 ? -1.338 5.371 -3.752 1 98.94 94 LYS B CA 1
ATOM 2868 C C . LYS B 1 94 ? -0.607 6.219 -4.789 1 98.94 94 LYS B C 1
ATOM 2870 O O . LYS B 1 94 ? 0.48 6.734 -4.52 1 98.94 94 LYS B O 1
ATOM 2875 N N . VAL B 1 95 ? -1.152 6.344 -5.957 1 98.88 95 VAL B N 1
ATOM 2876 C CA . VAL B 1 95 ? -0.587 7.203 -6.992 1 98.88 95 VAL B CA 1
ATOM 2877 C C . VAL B 1 95 ? -0.519 8.641 -6.488 1 98.88 95 VAL B C 1
ATOM 2879 O O . VAL B 1 95 ? 0.51 9.312 -6.629 1 98.88 95 VAL B O 1
ATOM 2882 N N . PHE B 1 96 ? -1.569 9.125 -5.891 1 98.94 96 PHE B N 1
ATOM 2883 C CA . PHE B 1 96 ? -1.587 10.484 -5.359 1 98.94 96 PHE B CA 1
ATOM 2884 C C . PHE B 1 96 ? -0.538 10.648 -4.266 1 98.94 96 PHE B C 1
ATOM 2886 O O . PHE B 1 96 ? 0.219 11.625 -4.27 1 98.94 96 PHE B O 1
ATOM 2893 N N . ILE B 1 97 ? -0.483 9.703 -3.336 1 98.88 97 ILE B N 1
ATOM 2894 C CA . ILE B 1 97 ? 0.443 9.758 -2.209 1 98.88 97 ILE B CA 1
ATOM 2895 C C . ILE B 1 97 ? 1.879 9.82 -2.725 1 98.88 97 ILE B C 1
ATOM 2897 O O . ILE B 1 97 ? 2.695 10.594 -2.209 1 98.88 97 ILE B O 1
ATOM 2901 N N . ASP B 1 98 ? 2.168 9.07 -3.756 1 98.56 98 ASP B N 1
ATOM 2902 C CA . ASP B 1 98 ? 3.523 9.07 -4.301 1 98.56 98 ASP B CA 1
ATOM 2903 C C . ASP B 1 98 ? 3.896 10.445 -4.844 1 98.56 98 ASP B C 1
ATOM 2905 O O . ASP B 1 98 ? 5.062 10.836 -4.805 1 98.56 98 ASP B O 1
ATOM 2909 N N . ARG B 1 99 ? 2.934 11.227 -5.266 1 98.38 99 ARG B N 1
ATOM 2910 C CA . ARG B 1 99 ? 3.152 12.555 -5.812 1 98.38 99 ARG B CA 1
ATOM 2911 C C . ARG B 1 99 ? 3.426 13.57 -4.703 1 98.38 99 ARG B C 1
ATOM 2913 O O . ARG B 1 99 ? 3.742 14.727 -4.977 1 98.38 99 ARG B O 1
ATOM 2920 N N . THR B 1 100 ? 3.365 13.164 -3.471 1 98.12 100 THR B N 1
ATOM 2921 C CA . THR B 1 100 ? 3.646 14.016 -2.322 1 98.12 100 THR B CA 1
ATOM 2922 C C . THR B 1 100 ? 4.988 13.656 -1.693 1 98.12 100 THR B C 1
ATOM 2924 O O . THR B 1 100 ? 5.254 14 -0.542 1 98.12 100 THR B O 1
ATOM 2927 N N . SER B 1 101 ? 5.828 12.93 -2.381 1 96.25 101 SER B N 1
ATOM 2928 C CA . SER B 1 101 ? 7.082 12.422 -1.835 1 96.25 101 SER B CA 1
ATOM 2929 C C . SER B 1 101 ? 7.93 13.547 -1.252 1 96.25 101 SER B C 1
ATOM 2931 O O . SER B 1 101 ? 8.648 13.344 -0.271 1 96.25 101 SER B O 1
ATOM 2933 N N . LYS B 1 102 ? 7.836 14.75 -1.802 1 96.25 102 LYS B N 1
ATOM 2934 C CA . LYS B 1 102 ? 8.555 15.914 -1.297 1 96.25 102 LYS B CA 1
ATOM 2935 C C . LYS B 1 102 ? 8.219 16.172 0.169 1 96.25 102 LYS B C 1
ATOM 2937 O O . LYS B 1 102 ? 9.078 16.609 0.942 1 96.25 102 LYS B O 1
ATOM 2942 N N . TRP B 1 103 ? 6.984 15.859 0.497 1 97.69 103 TRP B N 1
ATOM 2943 C CA . TRP B 1 103 ? 6.504 16.188 1.836 1 97.69 103 TRP B CA 1
ATOM 2944 C C . TRP B 1 103 ? 7.203 15.328 2.887 1 97.69 103 TRP B C 1
ATOM 2946 O O . TRP B 1 103 ? 7.207 15.672 4.074 1 97.69 103 TRP B O 1
ATOM 2956 N N . PHE B 1 104 ? 7.77 14.203 2.48 1 97.06 104 PHE B N 1
ATOM 2957 C CA . PHE B 1 104 ? 8.586 13.461 3.43 1 97.06 104 PHE B CA 1
ATOM 2958 C C . PHE B 1 104 ? 9.828 14.25 3.814 1 97.06 104 PHE B C 1
ATOM 2960 O O . PHE B 1 104 ? 10.273 14.195 4.961 1 97.06 104 PHE B O 1
ATOM 2967 N N . HIS B 1 105 ? 10.367 14.984 2.936 1 95.88 105 HIS B N 1
ATOM 2968 C CA . HIS B 1 105 ? 11.609 15.734 3.105 1 95.88 105 HIS B CA 1
ATOM 2969 C C . HIS B 1 105 ? 11.328 17.141 3.65 1 95.88 105 HIS B C 1
ATOM 2971 O O . HIS B 1 105 ? 12.062 17.625 4.516 1 95.88 105 HIS B O 1
ATOM 2977 N N . ARG B 1 106 ? 10.305 17.672 3.17 1 97.69 106 ARG B N 1
ATOM 2978 C CA . ARG B 1 106 ? 9.852 19.016 3.531 1 97.69 106 ARG B CA 1
ATOM 2979 C C . ARG B 1 106 ? 8.367 19.016 3.893 1 97.69 106 ARG B C 1
ATOM 2981 O O . ARG B 1 106 ? 7.523 19.391 3.08 1 97.69 106 ARG B O 1
ATOM 2988 N N . PRO B 1 107 ? 8.078 18.562 5.145 1 98.06 107 PRO B N 1
ATOM 2989 C CA . PRO B 1 107 ? 6.688 18.406 5.562 1 98.06 107 PRO B CA 1
ATOM 2990 C C . PRO B 1 107 ? 5.879 19.688 5.453 1 98.06 107 PRO B C 1
ATOM 2992 O O . PRO B 1 107 ? 6.305 20.734 5.949 1 98.06 107 PRO B O 1
ATOM 2995 N N . GLU B 1 108 ? 4.691 19.578 4.863 1 97.56 108 GLU B N 1
ATOM 2996 C CA . GLU B 1 108 ? 3.922 20.781 4.547 1 97.56 108 GLU B CA 1
ATOM 2997 C C . GLU B 1 108 ? 2.6 20.797 5.309 1 97.56 108 GLU B C 1
ATOM 2999 O O . GLU B 1 108 ? 1.904 21.812 5.324 1 97.56 108 GLU B O 1
ATOM 3004 N N . LEU B 1 109 ? 2.32 19.719 6.004 1 98.69 109 LEU B N 1
ATOM 3005 C CA . LEU B 1 109 ? 1.022 19.656 6.668 1 98.69 109 LEU B CA 1
ATOM 3006 C C . LEU B 1 109 ? 1.188 19.656 8.188 1 98.69 109 LEU B C 1
ATOM 3008 O O . LEU B 1 109 ? 0.399 19.016 8.898 1 98.69 109 LEU B O 1
ATOM 3012 N N . VAL B 1 110 ? 2.203 20.266 8.656 1 98.25 110 VAL B N 1
ATOM 3013 C CA . VAL B 1 110 ? 2.475 20.344 10.094 1 98.25 110 VAL B CA 1
ATOM 3014 C C . VAL B 1 110 ? 1.282 20.969 10.812 1 98.25 110 VAL B C 1
ATOM 3016 O O . VAL B 1 110 ? 0.731 21.969 10.352 1 98.25 110 VAL B O 1
ATOM 3019 N N . LYS B 1 111 ? 0.836 20.312 11.906 1 97.94 111 LYS B N 1
ATOM 3020 C CA . LYS B 1 111 ? -0.231 20.75 12.797 1 97.94 111 LYS B CA 1
ATOM 3021 C C . LYS B 1 111 ? -1.604 20.391 12.234 1 97.94 111 LYS B C 1
ATOM 3023 O O . LYS B 1 111 ? -2.619 20.531 12.922 1 97.94 111 LYS B O 1
ATOM 3028 N N . ILE B 1 112 ? -1.697 19.922 10.977 1 98.56 112 ILE B N 1
ATOM 3029 C CA . ILE B 1 112 ? -2.984 19.594 10.367 1 98.56 112 ILE B CA 1
ATOM 3030 C C . ILE B 1 112 ? -3.445 18.219 10.844 1 98.56 112 ILE B C 1
ATOM 3032 O O . ILE B 1 112 ? -2.771 17.219 10.602 1 98.56 112 ILE B O 1
ATOM 3036 N N . PRO B 1 113 ? -4.586 18.141 11.547 1 98.75 113 PRO B N 1
ATOM 3037 C CA . PRO B 1 113 ? -5.105 16.828 11.898 1 98.75 113 PRO B CA 1
ATOM 3038 C C . PRO B 1 113 ? -5.707 16.094 10.695 1 98.75 113 PRO B C 1
ATOM 3040 O O . PRO B 1 113 ? -6.352 16.719 9.852 1 98.75 113 PRO B O 1
ATOM 3043 N N . ILE B 1 114 ? -5.465 14.805 10.617 1 98.94 114 ILE B N 1
ATOM 3044 C CA . ILE B 1 114 ? -6.008 14 9.531 1 98.94 114 ILE B CA 1
ATOM 3045 C C . ILE B 1 114 ? -6.742 12.789 10.102 1 98.94 114 ILE B C 1
ATOM 3047 O O . ILE B 1 114 ? -6.168 12.008 10.867 1 98.94 114 ILE B O 1
ATOM 3051 N N . LEU B 1 115 ? -7.996 12.625 9.781 1 98.94 115 LEU B N 1
ATOM 3052 C CA . LEU B 1 115 ? -8.836 11.484 10.133 1 98.94 115 LEU B CA 1
ATOM 3053 C C . LEU B 1 115 ? -8.781 10.414 9.047 1 98.94 115 LEU B C 1
ATOM 3055 O O . LEU B 1 115 ? -8.953 10.719 7.863 1 98.94 115 LEU B O 1
ATOM 3059 N N . ILE B 1 116 ? -8.555 9.172 9.461 1 98.94 116 ILE B N 1
ATOM 3060 C CA . ILE B 1 116 ? -8.516 8.055 8.523 1 98.94 116 ILE B CA 1
ATOM 3061 C C . ILE B 1 116 ? -9.906 7.422 8.422 1 98.94 116 ILE B C 1
ATOM 3063 O O . ILE B 1 116 ? -10.57 7.195 9.43 1 98.94 116 ILE B O 1
ATOM 3067 N N . VAL B 1 117 ? -10.328 7.184 7.203 1 98.94 117 VAL B N 1
ATOM 3068 C CA . VAL B 1 117 ? -11.562 6.461 6.934 1 98.94 117 VAL B CA 1
ATOM 3069 C C . VAL B 1 117 ? -11.289 5.301 5.98 1 98.94 117 VAL B C 1
ATOM 3071 O O . VAL B 1 117 ? -10.742 5.496 4.895 1 98.94 117 VAL B O 1
ATOM 3074 N N . ALA B 1 118 ? -11.625 4.098 6.406 1 98.81 118 ALA B N 1
ATOM 3075 C CA . ALA B 1 118 ? -11.383 2.93 5.562 1 98.81 118 ALA B CA 1
ATOM 3076 C C . ALA B 1 118 ? -12.555 1.949 5.637 1 98.81 118 ALA B C 1
ATOM 3078 O O . ALA B 1 118 ? -13.117 1.729 6.707 1 98.81 118 ALA B O 1
ATOM 3079 N N . THR B 1 119 ? -12.961 1.396 4.539 1 97.94 119 THR B N 1
ATOM 3080 C CA . THR B 1 119 ? -14.031 0.404 4.469 1 97.94 119 THR B CA 1
ATOM 3081 C C . THR B 1 119 ? -13.547 -0.859 3.76 1 97.94 119 THR B C 1
ATOM 3083 O O . THR B 1 119 ? -12.664 -0.798 2.906 1 97.94 119 THR B O 1
ATOM 3086 N N . THR B 1 120 ? -14.07 -1.961 4.156 1 95.38 120 THR B N 1
ATOM 3087 C CA . THR B 1 120 ? -13.758 -3.25 3.547 1 95.38 120 THR B CA 1
ATOM 3088 C C . THR B 1 120 ? -14.977 -4.168 3.57 1 95.38 120 THR B C 1
ATOM 3090 O O . THR B 1 120 ? -15.938 -3.914 4.301 1 95.38 120 THR B O 1
ATOM 3093 N N . ALA B 1 121 ? -14.977 -5.145 2.666 1 87.06 121 ALA B N 1
ATOM 3094 C CA . ALA B 1 121 ? -15.984 -6.188 2.814 1 87.06 121 ALA B CA 1
ATOM 3095 C C . ALA B 1 121 ? -15.711 -7.055 4.039 1 87.06 121 ALA B C 1
ATOM 3097 O O . ALA B 1 121 ? -16.594 -7.254 4.879 1 87.06 121 ALA B O 1
ATOM 3098 N N . SER B 1 122 ? -14.438 -7.48 4.117 1 81.88 122 SER B N 1
ATOM 3099 C CA . SER B 1 122 ? -14.211 -8.43 5.199 1 81.88 122 SER B CA 1
ATOM 3100 C C . SER B 1 122 ? -12.836 -8.234 5.828 1 81.88 122 SER B C 1
ATOM 3102 O O . SER B 1 122 ? -12.688 -8.32 7.047 1 81.88 122 SER B O 1
ATOM 3104 N N . SER B 1 123 ? -11.828 -7.969 5.102 1 85.94 123 SER B N 1
ATOM 3105 C CA . SER B 1 123 ? -10.492 -8.016 5.676 1 85.94 123 SER B CA 1
ATOM 3106 C C . SER B 1 123 ? -9.617 -6.891 5.129 1 85.94 123 SER B C 1
ATOM 3108 O O . SER B 1 123 ? -10.039 -6.148 4.238 1 85.94 123 SER B O 1
ATOM 3110 N N . GLY B 1 124 ? -8.398 -6.668 5.777 1 94.5 124 GLY B N 1
ATOM 3111 C CA . GLY B 1 124 ? -7.355 -5.805 5.246 1 94.5 124 GLY B CA 1
ATOM 3112 C C . GLY B 1 124 ? -7.336 -4.43 5.895 1 94.5 124 GLY B C 1
ATOM 3113 O O . GLY B 1 124 ? -6.48 -3.602 5.57 1 94.5 124 GLY B O 1
ATOM 3114 N N . LEU 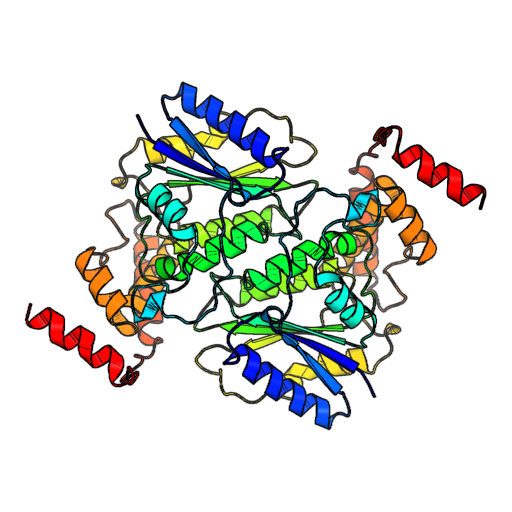B 1 125 ? -8.188 -4.215 6.855 1 97.19 125 LEU B N 1
ATOM 3115 C CA . LEU B 1 125 ? -8.297 -2.889 7.457 1 97.19 125 LEU B CA 1
ATOM 3116 C C . LEU B 1 125 ? -7.027 -2.531 8.219 1 97.19 125 LEU B C 1
ATOM 3118 O O . LEU B 1 125 ? -6.539 -1.403 8.125 1 97.19 125 LEU B O 1
ATOM 3122 N N . LYS B 1 126 ? -6.539 -3.465 8.93 1 96.94 126 LYS B N 1
ATOM 3123 C CA . LYS B 1 126 ? -5.395 -3.182 9.797 1 96.94 126 LYS B CA 1
ATOM 3124 C C . LYS B 1 126 ? -4.203 -2.678 8.984 1 96.94 126 LYS B C 1
ATOM 3126 O O . LYS B 1 126 ? -3.637 -1.627 9.289 1 96.94 126 LYS B O 1
ATOM 3131 N N . ASP B 1 127 ? -3.838 -3.398 7.941 1 97.06 127 ASP B N 1
ATOM 3132 C CA . ASP B 1 127 ? -2.705 -3.023 7.102 1 97.06 127 ASP B CA 1
ATOM 3133 C C . ASP B 1 127 ? -2.975 -1.714 6.367 1 97.06 127 ASP B C 1
ATOM 3135 O O . ASP B 1 127 ? -2.074 -0.887 6.207 1 97.06 127 ASP B O 1
ATOM 3139 N N . THR B 1 128 ? -4.168 -1.542 5.977 1 98.56 128 THR B N 1
ATOM 3140 C CA . THR B 1 128 ? -4.555 -0.344 5.238 1 98.56 128 THR B CA 1
ATOM 3141 C C . THR B 1 128 ? -4.438 0.895 6.125 1 98.56 128 THR B C 1
ATOM 3143 O O . THR B 1 128 ? -3.83 1.893 5.727 1 98.56 128 THR B O 1
ATOM 3146 N N . ILE B 1 129 ? -4.914 0.808 7.328 1 98.69 129 ILE B N 1
ATOM 3147 C CA . ILE B 1 129 ? -4.859 1.912 8.281 1 98.69 129 ILE B CA 1
ATOM 3148 C C . ILE B 1 129 ? -3.406 2.215 8.641 1 98.69 129 ILE B C 1
ATOM 3150 O O . ILE B 1 129 ? -3.021 3.381 8.766 1 98.69 129 ILE B O 1
ATOM 3154 N N . LYS B 1 130 ? -2.666 1.213 8.758 1 98.25 130 LYS B N 1
ATOM 3155 C CA . LYS B 1 130 ? -1.254 1.393 9.086 1 98.25 130 LYS B CA 1
ATOM 3156 C C . LYS B 1 130 ? -0.54 2.213 8.016 1 98.25 130 LYS B C 1
ATOM 3158 O O . LYS B 1 130 ? 0.212 3.137 8.336 1 98.25 130 LYS B O 1
ATOM 3163 N N . LEU B 1 131 ? -0.753 1.857 6.809 1 98.5 131 LEU B N 1
ATOM 3164 C CA . LEU B 1 131 ? -0.116 2.594 5.723 1 98.5 131 LEU B CA 1
ATOM 3165 C C . LEU B 1 131 ? -0.587 4.043 5.695 1 98.5 131 LEU B C 1
ATOM 3167 O O . LEU B 1 131 ? 0.218 4.957 5.512 1 98.5 131 LEU B O 1
ATOM 3171 N N . MET B 1 132 ? -1.833 4.262 5.887 1 98.88 132 MET B N 1
ATOM 3172 C CA . MET B 1 132 ? -2.365 5.621 5.902 1 98.88 132 MET B CA 1
ATOM 3173 C C . MET B 1 132 ? -1.763 6.43 7.047 1 98.88 132 MET B C 1
ATOM 3175 O O . MET B 1 132 ? -1.407 7.594 6.867 1 98.88 132 MET B O 1
ATOM 3179 N N . LYS B 1 133 ? -1.674 5.785 8.156 1 98.81 133 LYS B N 1
ATOM 3180 C CA . LYS B 1 133 ? -1.083 6.473 9.297 1 98.81 133 LYS B CA 1
ATOM 3181 C C . LYS B 1 133 ? 0.373 6.84 9.023 1 98.81 133 LYS B C 1
ATOM 3183 O O . LYS B 1 133 ? 0.806 7.949 9.344 1 98.81 133 LYS B O 1
ATOM 3188 N N . LYS B 1 134 ? 1.106 5.953 8.461 1 98.38 134 LYS B N 1
ATOM 3189 C CA . LYS B 1 134 ? 2.494 6.242 8.109 1 98.38 134 LYS B CA 1
ATOM 3190 C C . LYS B 1 134 ? 2.584 7.418 7.141 1 98.38 134 LYS B C 1
ATOM 3192 O O . LYS B 1 134 ? 3.484 8.258 7.254 1 98.38 134 LYS B O 1
ATOM 3197 N N . THR B 1 135 ? 1.689 7.449 6.195 1 98.75 135 THR B N 1
ATOM 3198 C CA . THR B 1 135 ? 1.636 8.547 5.234 1 98.75 135 THR B CA 1
ATOM 3199 C C . THR B 1 135 ? 1.386 9.875 5.938 1 98.75 135 THR B C 1
ATOM 3201 O O . THR B 1 135 ? 2.08 10.859 5.68 1 98.75 135 THR B O 1
ATOM 3204 N N . ILE B 1 136 ? 0.476 9.859 6.883 1 98.94 136 ILE B N 1
ATOM 3205 C CA . ILE B 1 136 ? 0.113 11.055 7.633 1 98.94 136 ILE B CA 1
ATOM 3206 C C . ILE B 1 136 ? 1.323 11.562 8.422 1 98.94 136 ILE B C 1
ATOM 3208 O O . ILE B 1 136 ? 1.636 12.75 8.391 1 98.94 136 ILE B O 1
ATOM 3212 N N . ILE B 1 137 ? 1.973 10.664 9.008 1 98.62 137 ILE B N 1
ATOM 3213 C CA . ILE B 1 137 ? 3.141 11 9.812 1 98.62 137 ILE B CA 1
ATOM 3214 C C . ILE B 1 137 ? 4.254 11.539 8.914 1 98.62 137 ILE B C 1
ATOM 3216 O O . ILE B 1 137 ? 4.91 12.523 9.25 1 98.62 137 ILE B O 1
ATOM 3220 N N . ALA B 1 138 ? 4.43 10.93 7.781 1 98 138 ALA B N 1
ATOM 3221 C CA . ALA B 1 138 ? 5.441 11.359 6.816 1 98 138 ALA B CA 1
ATOM 3222 C C . ALA B 1 138 ? 5.145 12.773 6.316 1 98 138 ALA B C 1
ATOM 3224 O O . ALA B 1 138 ? 6.066 13.531 6.004 1 98 138 ALA B O 1
ATOM 3225 N N . TRP B 1 139 ? 3.883 13.164 6.266 1 98.75 139 TRP B N 1
ATOM 3226 C CA . TRP B 1 139 ? 3.451 14.477 5.801 1 98.75 139 TRP B CA 1
ATOM 3227 C C . TRP B 1 139 ? 3.668 15.539 6.879 1 98.75 139 TRP B C 1
ATOM 3229 O O . TRP B 1 139 ? 3.486 16.734 6.633 1 98.75 139 TRP B O 1
ATOM 3239 N N . GLY B 1 140 ? 4.074 15.125 8.109 1 98.38 140 GLY B N 1
ATOM 3240 C CA . GLY B 1 140 ? 4.191 16.016 9.258 1 98.38 140 GLY B CA 1
ATOM 3241 C C . GLY B 1 140 ? 2.857 16.344 9.891 1 98.38 140 GLY B C 1
ATOM 3242 O O . GLY B 1 140 ? 2.787 17.188 10.797 1 98.38 140 GLY B O 1
ATOM 3243 N N . ALA B 1 141 ? 1.839 15.703 9.422 1 98.75 141 ALA B N 1
ATOM 3244 C CA . ALA B 1 141 ? 0.49 15.953 9.922 1 98.75 141 ALA B CA 1
ATOM 3245 C C . ALA B 1 141 ? 0.231 15.18 11.211 1 98.75 141 ALA B C 1
ATOM 3247 O O . ALA B 1 141 ? 1.101 14.445 11.688 1 98.75 141 ALA B O 1
ATOM 3248 N N . ILE B 1 142 ? -0.945 15.391 11.836 1 98.69 142 ILE B N 1
ATOM 3249 C CA . ILE B 1 142 ? -1.31 14.766 13.102 1 98.69 142 ILE B CA 1
ATOM 3250 C C . ILE B 1 142 ? -2.348 13.68 12.859 1 98.69 142 ILE B C 1
ATOM 3252 O O . ILE B 1 142 ? -3.473 13.961 12.445 1 98.69 142 ILE B O 1
ATOM 3256 N N . PRO B 1 143 ? -1.96 12.391 13.102 1 98.69 143 PRO B N 1
ATOM 3257 C CA . PRO B 1 143 ? -3.014 11.375 13.055 1 98.69 143 PRO B CA 1
ATOM 3258 C C . PRO B 1 143 ? -4.125 11.625 14.07 1 98.69 143 PRO B C 1
ATOM 3260 O O . PRO B 1 143 ? -3.855 11.719 15.273 1 98.69 143 PRO B O 1
ATOM 3263 N N . ALA B 1 144 ? -5.344 11.68 13.609 1 98.5 144 ALA B N 1
ATOM 3264 C CA . ALA B 1 144 ? -6.422 12.141 14.484 1 98.5 144 ALA B CA 1
ATOM 3265 C C . ALA B 1 144 ? -7.449 11.039 14.711 1 98.5 144 ALA B C 1
ATOM 3267 O O . ALA B 1 144 ? -8.594 11.312 15.078 1 98.5 144 ALA B O 1
ATOM 3268 N N . GLY B 1 145 ? -7.094 9.789 14.406 1 98.12 145 GLY B N 1
ATOM 3269 C CA . GLY B 1 145 ? -7.996 8.664 14.602 1 98.12 145 GLY B CA 1
ATOM 3270 C C . GLY B 1 145 ? -8.453 8.031 13.297 1 98.12 145 GLY B C 1
ATOM 3271 O O . GLY B 1 145 ? -7.996 8.422 12.227 1 98.12 145 GLY B O 1
ATOM 3272 N N . SER B 1 146 ? -9.273 6.953 13.438 1 98.75 146 SER B N 1
ATOM 3273 C CA . SER B 1 146 ? -9.766 6.234 12.273 1 98.75 146 SER B CA 1
ATOM 3274 C C . SER B 1 146 ? -11.211 5.789 12.453 1 98.75 146 SER B C 1
ATOM 3276 O O . SER B 1 146 ? -11.641 5.5 13.578 1 98.75 146 SER B O 1
ATOM 3278 N N . ILE B 1 147 ? -11.945 5.852 11.422 1 98.81 147 ILE B N 1
ATOM 3279 C CA . ILE B 1 147 ? -13.273 5.25 11.312 1 98.81 147 ILE B CA 1
ATOM 3280 C C . ILE B 1 147 ? -13.25 4.137 10.266 1 98.81 147 ILE B C 1
ATOM 3282 O O . ILE B 1 147 ? -12.898 4.371 9.109 1 98.81 147 ILE B O 1
ATOM 3286 N N . THR B 1 148 ? -13.617 2.955 10.695 1 98.62 148 THR B N 1
ATOM 3287 C CA . THR B 1 148 ? -13.617 1.82 9.781 1 98.62 148 THR B CA 1
ATOM 3288 C C . THR B 1 148 ? -14.992 1.165 9.727 1 98.62 148 THR B C 1
ATOM 3290 O O . THR B 1 148 ? -15.758 1.242 10.695 1 98.62 148 THR B O 1
ATOM 3293 N N . ARG B 1 149 ? -15.297 0.604 8.586 1 97.94 149 ARG B N 1
ATOM 3294 C CA . ARG B 1 149 ? -16.5 -0.187 8.391 1 97.94 149 ARG B CA 1
ATOM 3295 C C . ARG B 1 149 ? -16.219 -1.439 7.57 1 97.94 149 ARG B C 1
ATOM 3297 O O . ARG B 1 149 ? -15.305 -1.442 6.734 1 97.94 149 ARG B O 1
ATOM 3304 N N . ASN B 1 150 ? -16.891 -2.473 7.887 1 93.56 150 ASN B N 1
ATOM 3305 C CA . ASN B 1 150 ? -16.984 -3.672 7.059 1 93.56 150 ASN B CA 1
ATOM 3306 C C . ASN B 1 150 ? -18.422 -4.027 6.73 1 93.56 150 ASN B C 1
ATOM 3308 O O . ASN B 1 150 ? -19.344 -3.254 7.016 1 93.56 150 ASN B O 1
ATOM 3312 N N . VAL B 1 151 ? -18.672 -5.191 6.219 1 87.56 151 VAL B N 1
ATOM 3313 C CA . VAL B 1 151 ? -20 -5.551 5.73 1 87.56 151 VAL B CA 1
ATOM 3314 C C . VAL B 1 151 ? -20.969 -5.633 6.898 1 87.56 151 VAL B C 1
ATOM 3316 O O . VAL B 1 151 ? -22.172 -5.398 6.73 1 87.56 151 VAL B O 1
ATOM 3319 N N . LYS B 1 152 ? -20.547 -5.902 8.07 1 88.38 152 LYS B N 1
ATOM 3320 C CA . LYS B 1 152 ? -21.422 -6.09 9.234 1 88.38 152 LYS B CA 1
ATOM 3321 C C . LYS B 1 152 ? -21.922 -4.754 9.766 1 88.38 152 LYS B C 1
ATOM 3323 O O . LYS B 1 152 ? -22.984 -4.684 10.391 1 88.38 152 LYS B O 1
ATOM 3328 N N . ASN B 1 153 ? -21.156 -3.668 9.523 1 95.06 153 ASN B N 1
ATOM 3329 C CA . ASN B 1 153 ? -21.531 -2.396 10.133 1 95.06 153 ASN B CA 1
ATOM 3330 C C . ASN B 1 153 ? -21.469 -1.253 9.125 1 95.06 153 ASN B C 1
ATOM 3332 O O . ASN B 1 153 ? -21.312 -0.091 9.508 1 95.06 153 ASN B O 1
ATOM 3336 N N . ILE B 1 154 ? -21.578 -1.614 7.848 1 93.88 154 ILE B N 1
ATOM 3337 C CA . ILE B 1 154 ? -21.406 -0.643 6.773 1 93.88 154 ILE B CA 1
ATOM 3338 C C . ILE B 1 154 ? -22.469 0.447 6.875 1 93.88 154 ILE B C 1
ATOM 3340 O O . ILE B 1 154 ? -22.219 1.602 6.523 1 93.88 154 ILE B O 1
ATOM 3344 N N . ASN B 1 155 ? -23.578 0.168 7.461 1 93.75 155 ASN B N 1
ATOM 3345 C CA . ASN B 1 155 ? -24.688 1.104 7.5 1 93.75 155 ASN B CA 1
ATOM 3346 C C . ASN B 1 155 ? -24.781 1.803 8.852 1 93.75 155 ASN B C 1
ATOM 3348 O O . ASN B 1 155 ? -25.641 2.664 9.055 1 93.75 155 ASN B O 1
ATOM 3352 N N . ASN B 1 156 ? -23.875 1.461 9.766 1 96.81 156 ASN B N 1
ATOM 3353 C CA . ASN B 1 156 ? -23.906 2.111 11.07 1 96.81 156 ASN B CA 1
ATOM 3354 C C . ASN B 1 156 ? -23.703 3.619 10.953 1 96.81 156 ASN B C 1
ATOM 3356 O O . ASN B 1 156 ? -22.938 4.082 10.094 1 96.81 156 ASN B O 1
ATOM 3360 N N . GLU B 1 157 ? -24.359 4.301 11.828 1 97.25 157 GLU B N 1
ATOM 3361 C CA . GLU B 1 157 ? -24.141 5.738 11.914 1 97.25 157 GLU B CA 1
ATOM 3362 C C . GLU B 1 157 ? -22.766 6.055 12.484 1 97.25 157 GLU B C 1
ATOM 3364 O O . GLU B 1 157 ? -22.141 5.215 13.141 1 97.25 157 GLU B O 1
ATOM 3369 N N . VAL B 1 158 ? -22.375 7.258 12.188 1 98.31 158 VAL B N 1
ATOM 3370 C CA . VAL B 1 158 ? -21.125 7.727 12.766 1 98.31 158 VAL B CA 1
ATOM 3371 C C . VAL B 1 158 ? -21.359 8.18 14.203 1 98.31 158 VAL B C 1
ATOM 3373 O O . VAL B 1 158 ? -22.172 9.062 14.453 1 98.31 158 VAL B O 1
ATOM 3376 N N . LYS B 1 159 ? -20.672 7.578 15.086 1 97.5 159 LYS B N 1
ATOM 3377 C CA . LYS B 1 159 ? -20.812 7.922 16.5 1 97.5 159 LYS B CA 1
ATOM 3378 C C . LYS B 1 159 ? -19.953 9.133 16.859 1 97.5 159 LYS B C 1
ATOM 3380 O O . LYS B 1 159 ? -18.938 9.391 16.219 1 97.5 159 LYS B O 1
ATOM 3385 N N . ASP B 1 160 ? -20.297 9.781 17.953 1 96.5 160 ASP B N 1
ATOM 3386 C CA . ASP B 1 160 ? -19.578 10.977 18.391 1 96.5 160 ASP B CA 1
ATOM 3387 C C . ASP B 1 160 ? -18.141 10.648 18.781 1 96.5 160 ASP B C 1
ATOM 3389 O O . ASP B 1 160 ? -17.234 11.422 18.5 1 96.5 160 ASP B O 1
ATOM 3393 N N . ASP B 1 161 ? -18.016 9.547 19.359 1 97.25 161 ASP B N 1
ATOM 3394 C CA . ASP B 1 161 ? -16.688 9.188 19.844 1 97.25 161 ASP B CA 1
ATOM 3395 C C . ASP B 1 161 ? -15.742 8.891 18.688 1 97.25 161 ASP B C 1
ATOM 3397 O O . ASP B 1 161 ? -14.523 8.984 18.828 1 97.25 161 ASP B O 1
ATOM 3401 N N . GLU B 1 162 ? -16.266 8.586 17.531 1 98 162 GLU B N 1
ATOM 3402 C CA . GLU B 1 162 ? -15.438 8.258 16.375 1 98 162 GLU B CA 1
ATOM 3403 C C . GLU B 1 162 ? -14.789 9.508 15.781 1 98 162 GLU B C 1
ATOM 3405 O O . GLU B 1 162 ? -13.773 9.414 15.094 1 98 162 GLU B O 1
ATOM 3410 N N . ILE B 1 163 ? -15.352 10.641 16.047 1 97.75 163 ILE B N 1
ATOM 3411 C CA . ILE B 1 163 ? -14.797 11.859 15.477 1 97.75 163 ILE B CA 1
ATOM 3412 C C . ILE B 1 163 ? -14.305 12.781 16.594 1 97.75 163 ILE B C 1
ATOM 3414 O O . ILE B 1 163 ? -13.859 13.898 16.328 1 97.75 163 ILE B O 1
ATOM 3418 N N . GLU B 1 164 ? -14.336 12.383 17.812 1 97.31 164 GLU B N 1
ATOM 3419 C CA . GLU B 1 164 ? -14.07 13.227 18.969 1 97.31 164 GLU B CA 1
ATOM 3420 C C . GLU B 1 164 ? -12.633 13.75 18.953 1 97.31 164 GLU B C 1
ATOM 3422 O O . GLU B 1 164 ? -12.398 14.945 19.125 1 97.31 164 GLU B O 1
ATOM 3427 N N . ASN B 1 165 ? -11.719 12.867 18.75 1 97.56 165 ASN B N 1
ATOM 3428 C CA . ASN B 1 165 ? -10.312 13.266 18.734 1 97.56 165 ASN B CA 1
ATOM 3429 C C . ASN B 1 165 ? -10.016 14.242 17.594 1 97.56 165 ASN B C 1
ATOM 3431 O O . ASN B 1 165 ? -9.258 15.195 17.781 1 97.56 165 ASN B O 1
ATOM 3435 N N . PHE B 1 166 ? -10.594 13.992 16.484 1 98.38 166 PHE B N 1
ATOM 3436 C CA . PHE B 1 166 ? -10.43 14.875 15.336 1 98.38 166 PHE B CA 1
ATOM 3437 C C . PHE B 1 166 ? -10.953 16.266 15.656 1 98.38 166 PHE B C 1
ATOM 3439 O O . PHE B 1 166 ? -10.266 17.266 15.43 1 98.38 166 PHE B O 1
ATOM 3446 N N . LYS B 1 167 ? -12.094 16.312 16.266 1 97.12 167 LYS B N 1
ATOM 3447 C CA . LYS B 1 167 ? -12.703 17.578 16.656 1 97.12 167 LYS B CA 1
ATOM 3448 C C . LYS B 1 167 ? -11.859 18.312 17.688 1 97.12 167 LYS B C 1
ATOM 3450 O O . LYS B 1 167 ? -11.656 19.516 17.609 1 97.12 167 LYS B O 1
ATOM 3455 N N . LYS B 1 168 ? -11.422 17.594 18.609 1 96.75 168 LYS B N 1
ATOM 3456 C CA . LYS B 1 168 ? -10.602 18.172 19.656 1 96.75 168 LYS B CA 1
ATOM 3457 C C . LYS B 1 168 ? -9.336 18.797 19.094 1 96.75 168 LYS B C 1
ATOM 3459 O O . LYS B 1 168 ? -8.969 19.922 19.453 1 96.75 168 LYS B O 1
ATOM 3464 N N . LEU B 1 169 ? -8.703 18.094 18.188 1 97.44 169 LEU B N 1
ATOM 3465 C CA . LEU B 1 169 ? -7.461 18.578 17.594 1 97.44 169 LEU B CA 1
ATOM 3466 C C . LEU B 1 169 ? -7.715 19.797 16.719 1 97.44 169 LEU B C 1
ATOM 3468 O O . LEU B 1 169 ? -6.871 20.703 16.641 1 97.44 169 LEU B O 1
ATOM 3472 N N . LEU B 1 170 ? -8.875 19.844 16.141 1 96.94 170 LEU B N 1
ATOM 3473 C CA . LEU B 1 170 ? -9.258 20.969 15.281 1 96.94 170 LEU B CA 1
ATOM 3474 C C . LEU B 1 170 ? -9.539 22.219 16.109 1 96.94 170 LEU B C 1
ATOM 3476 O O . LEU B 1 170 ? -9.281 23.344 15.664 1 96.94 170 LEU B O 1
ATOM 3480 N N . ASN B 1 171 ? -10.016 22 17.312 1 94.62 171 ASN B N 1
ATOM 3481 C CA . ASN B 1 171 ? -10.539 23.109 18.094 1 94.62 171 ASN B CA 1
ATOM 3482 C C . ASN B 1 171 ? -9.586 23.484 19.234 1 94.62 171 ASN B C 1
ATOM 3484 O O . ASN B 1 171 ? -9.773 24.516 19.891 1 94.62 171 ASN B O 1
ATOM 3488 N N . SER B 1 172 ? -8.648 22.672 19.469 1 90.69 172 SER B N 1
ATOM 3489 C CA . SER B 1 172 ? -7.715 22.938 20.547 1 90.69 172 SER B CA 1
ATOM 3490 C C . SER B 1 172 ? -6.395 23.484 20.031 1 90.69 172 SER B C 1
ATOM 3492 O O . SER B 1 172 ? -6.109 23.391 18.828 1 90.69 172 SER B O 1
ATOM 3494 N N . SER B 1 173 ? -5.727 24.047 20.984 1 90 173 SER B N 1
ATOM 3495 C CA . SER B 1 173 ? -4.375 24.5 20.672 1 90 173 SER B CA 1
ATOM 3496 C C . SER B 1 173 ? -3.457 23.312 20.375 1 90 173 SER B C 1
ATOM 3498 O O . SER B 1 173 ? -3.52 22.281 21.047 1 90 173 SER B O 1
ATOM 3500 N N . SER B 1 174 ? -2.658 23.5 19.328 1 89.12 174 SER B N 1
ATOM 3501 C CA . SER B 1 174 ? -1.686 22.484 18.984 1 89.12 174 SER B CA 1
ATOM 3502 C C . SER B 1 174 ? -0.722 22.219 20.125 1 89.12 174 SER B C 1
ATOM 3504 O O . SER B 1 174 ? -0.078 21.156 20.172 1 89.12 174 SER B O 1
ATOM 3506 N N . LYS B 1 175 ? -0.628 23.094 21.062 1 91.62 175 LYS B N 1
ATOM 3507 C CA . LYS B 1 175 ? 0.255 22.953 22.219 1 91.62 175 LYS B CA 1
ATOM 3508 C C . LYS B 1 175 ? -0.179 21.797 23.094 1 91.62 175 LYS B C 1
ATOM 3510 O O . LYS B 1 175 ? 0.611 21.281 23.891 1 91.62 175 LYS B O 1
ATOM 3515 N N . LYS B 1 176 ? -1.368 21.359 22.953 1 94.38 176 LYS B N 1
ATOM 3516 C CA . LYS B 1 176 ? -1.901 20.281 23.797 1 94.38 176 LYS B CA 1
ATOM 3517 C C . LYS B 1 176 ? -1.664 18.922 23.156 1 94.38 176 LYS B C 1
ATOM 3519 O O . LYS B 1 176 ? -1.898 17.875 23.781 1 94.38 176 LYS B O 1
ATOM 3524 N N . TYR B 1 177 ? -1.181 18.891 21.922 1 97.06 177 TYR B N 1
ATOM 3525 C CA . TYR B 1 177 ? -0.946 17.641 21.219 1 97.06 177 TYR B CA 1
ATOM 3526 C C . TYR B 1 177 ? 0.129 16.812 21.906 1 97.06 177 TYR B C 1
ATOM 3528 O O . TYR B 1 177 ? 1.138 17.359 22.359 1 97.06 177 TYR B O 1
ATOM 3536 N N . LYS B 1 178 ? -0.099 15.523 22.031 1 97.44 178 LYS B N 1
ATOM 3537 C CA . LYS B 1 178 ? 0.839 14.547 22.594 1 97.44 178 LYS B CA 1
ATOM 3538 C C . LYS B 1 178 ? 1.251 13.516 21.547 1 97.44 178 LYS B C 1
ATOM 3540 O O . LYS B 1 178 ? 0.567 12.508 21.359 1 97.44 178 LYS B O 1
ATOM 3545 N N . PRO B 1 179 ? 2.422 13.758 20.922 1 97.88 179 PRO B N 1
ATOM 3546 C CA . PRO B 1 179 ? 2.832 12.82 19.875 1 97.88 179 PRO B CA 1
ATOM 3547 C C . PRO B 1 179 ? 3.189 11.438 20.422 1 97.88 179 PRO B C 1
ATOM 3549 O O . PRO B 1 179 ? 3.727 11.328 21.531 1 97.88 179 PRO B O 1
ATOM 3552 N N . THR B 1 180 ? 2.869 10.414 19.703 1 97.44 180 THR B N 1
ATOM 3553 C CA . THR B 1 180 ? 3.293 9.062 20.031 1 97.44 180 THR B CA 1
ATOM 3554 C C . THR B 1 180 ? 4.754 8.844 19.641 1 97.44 180 THR B C 1
ATOM 3556 O O . THR B 1 180 ? 5.352 9.672 18.953 1 97.44 180 THR B O 1
ATOM 3559 N N . MET B 1 181 ? 5.297 7.773 20.078 1 97.62 181 MET B N 1
ATOM 3560 C CA . MET B 1 181 ? 6.715 7.504 19.859 1 97.62 181 MET B CA 1
ATOM 3561 C C . MET B 1 181 ? 7.023 7.391 18.375 1 97.62 181 MET B C 1
ATOM 3563 O O . MET B 1 181 ? 8.047 7.887 17.906 1 97.62 181 MET B O 1
ATOM 3567 N N . ASP B 1 182 ? 6.152 6.707 17.625 1 96.75 182 ASP B N 1
ATOM 3568 C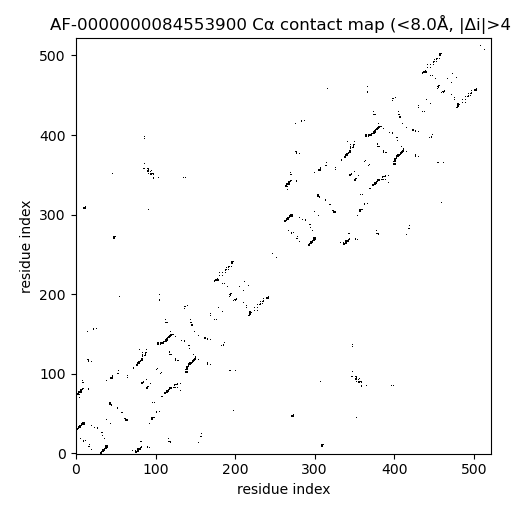 CA . ASP B 1 182 ? 6.402 6.531 16.203 1 96.75 182 ASP B CA 1
ATOM 3569 C C . ASP B 1 182 ? 6.41 7.875 15.477 1 96.75 182 ASP B C 1
ATOM 3571 O O . ASP B 1 182 ? 7.191 8.078 14.539 1 96.75 182 ASP B O 1
ATOM 3575 N N . VAL B 1 183 ? 5.598 8.773 15.938 1 98.25 183 VAL B N 1
ATOM 3576 C CA . VAL B 1 183 ? 5.551 10.117 15.383 1 98.25 183 VAL B CA 1
ATOM 3577 C C . VAL B 1 183 ? 6.871 10.836 15.648 1 98.25 183 VAL B C 1
ATOM 3579 O O . VAL B 1 183 ? 7.453 11.43 14.742 1 98.25 183 VAL B O 1
ATOM 3582 N N . LEU B 1 184 ? 7.367 10.727 16.828 1 98.38 184 LEU B N 1
ATOM 3583 C CA . LEU B 1 184 ? 8.609 11.391 17.219 1 98.38 184 LEU B CA 1
ATOM 3584 C C . LEU B 1 184 ? 9.805 10.789 16.484 1 98.38 184 LEU B C 1
ATOM 3586 O O . LEU B 1 184 ? 10.711 11.508 16.078 1 98.38 184 LEU B O 1
ATOM 3590 N N . ILE B 1 185 ? 9.789 9.516 16.359 1 97.12 185 ILE B N 1
ATOM 3591 C CA . ILE B 1 185 ? 10.875 8.844 15.664 1 97.12 185 ILE B CA 1
ATOM 3592 C C . ILE B 1 185 ? 10.914 9.297 14.203 1 97.12 185 ILE B C 1
ATOM 3594 O O . ILE B 1 185 ? 11.984 9.594 13.672 1 97.12 185 ILE B O 1
ATOM 3598 N N . ASN B 1 186 ? 9.781 9.312 13.586 1 97 186 ASN B N 1
ATOM 3599 C CA . ASN B 1 186 ? 9.742 9.789 12.211 1 97 186 ASN B CA 1
ATOM 3600 C C . ASN B 1 186 ? 10.258 11.219 12.094 1 97 186 ASN B C 1
ATOM 3602 O O . ASN B 1 186 ? 10.992 11.547 11.164 1 97 186 ASN B O 1
ATOM 3606 N N . TYR B 1 187 ? 9.859 12.07 13.023 1 97.94 187 TYR B N 1
ATOM 3607 C CA . TYR B 1 187 ? 10.344 13.445 13.062 1 97.94 187 TYR B CA 1
ATOM 3608 C C . TYR B 1 187 ? 11.859 13.492 13.102 1 97.94 187 TYR B C 1
ATOM 3610 O O . TYR B 1 187 ? 12.484 14.25 12.359 1 97.94 187 TYR B O 1
ATOM 3618 N N . GLN B 1 188 ? 12.445 12.648 13.914 1 96.56 188 GLN B N 1
ATOM 3619 C CA . GLN B 1 188 ? 13.891 12.648 14.07 1 96.56 188 GLN B CA 1
ATOM 3620 C C . GLN B 1 188 ? 14.578 12.141 12.812 1 96.56 188 GLN B C 1
ATOM 3622 O O . GLN B 1 188 ? 15.672 12.594 12.461 1 96.56 188 GLN B O 1
ATOM 3627 N N . VAL B 1 189 ? 13.977 11.172 12.164 1 94.19 189 VAL B N 1
ATOM 3628 C CA . VAL B 1 189 ? 14.523 10.68 10.906 1 94.19 189 VAL B CA 1
ATOM 3629 C C . VAL B 1 189 ? 14.555 11.812 9.875 1 94.19 189 VAL B C 1
ATOM 3631 O O . VAL B 1 189 ? 15.594 12.07 9.266 1 94.19 189 VAL B O 1
ATOM 3634 N N . GLN B 1 190 ? 13.469 12.484 9.727 1 95.75 190 GLN B N 1
ATOM 3635 C CA . GLN B 1 190 ? 13.375 13.578 8.766 1 95.75 190 GLN B CA 1
ATOM 3636 C C . GLN B 1 190 ? 14.336 14.703 9.125 1 95.75 190 GLN B C 1
ATOM 3638 O O . GLN B 1 190 ? 14.992 15.273 8.242 1 95.75 190 GLN B O 1
ATOM 3643 N N . ARG B 1 191 ? 14.391 14.984 10.359 1 95.62 191 ARG B N 1
ATOM 3644 C CA . ARG B 1 191 ? 15.289 16.031 10.852 1 95.62 191 ARG B CA 1
ATOM 3645 C C . ARG B 1 191 ? 16.734 15.695 10.531 1 95.62 191 ARG B C 1
ATOM 3647 O O . ARG B 1 191 ? 17.484 16.547 10.047 1 95.62 191 ARG B O 1
ATOM 3654 N N . ALA B 1 192 ? 17.125 14.516 10.781 1 92.62 192 ALA B N 1
ATOM 3655 C CA . ALA B 1 192 ? 18.5 14.094 10.523 1 92.62 192 ALA B CA 1
ATOM 3656 C C . ALA B 1 192 ? 18.828 14.164 9.031 1 92.62 192 ALA B C 1
ATOM 3658 O O . ALA B 1 192 ? 19.906 14.641 8.648 1 92.62 192 ALA B O 1
ATOM 3659 N N . LEU B 1 193 ? 17.938 13.703 8.281 1 90.75 193 LEU B N 1
ATOM 3660 C CA . LEU B 1 193 ? 18.141 13.75 6.84 1 90.75 193 LEU B CA 1
ATOM 3661 C C . LEU B 1 193 ? 18.25 15.188 6.352 1 90.75 193 LEU B C 1
ATOM 3663 O O . LEU B 1 193 ? 19.094 15.5 5.508 1 90.75 193 LEU B O 1
ATOM 3667 N N . ALA B 1 194 ? 17.406 16.031 6.809 1 92.56 194 ALA B N 1
ATOM 3668 C CA . ALA B 1 194 ? 17.406 17.438 6.414 1 92.56 194 ALA B CA 1
ATOM 3669 C C . ALA B 1 194 ? 18.719 18.109 6.773 1 92.56 194 ALA B C 1
ATOM 3671 O O . ALA B 1 194 ? 19.25 18.906 5.996 1 92.56 194 ALA B O 1
ATOM 3672 N N . ASN B 1 195 ? 19.266 17.75 7.797 1 89.69 195 ASN B N 1
ATOM 3673 C CA . ASN B 1 195 ? 20.453 18.406 8.297 1 89.69 195 ASN B CA 1
ATOM 3674 C C . ASN B 1 195 ? 21.734 17.844 7.676 1 89.69 195 ASN B C 1
ATOM 3676 O O . ASN B 1 195 ? 22.766 18.516 7.625 1 89.69 195 ASN B O 1
ATOM 3680 N N . LYS B 1 196 ? 21.656 16.641 7.074 1 87.19 196 LYS B N 1
ATOM 3681 C CA . LYS B 1 196 ? 22.906 15.984 6.734 1 87.19 196 LYS B CA 1
ATOM 3682 C C . LYS B 1 196 ? 22.969 15.656 5.246 1 87.19 196 LYS B C 1
ATOM 3684 O O . LYS B 1 196 ? 24.047 15.422 4.703 1 87.19 196 LYS B O 1
ATOM 3689 N N . VAL B 1 197 ? 21.906 15.617 4.641 1 83.31 197 VAL B N 1
ATOM 3690 C CA . VAL B 1 197 ? 21.938 14.961 3.332 1 83.31 197 VAL B CA 1
ATOM 3691 C C . VAL B 1 197 ? 21.609 15.977 2.242 1 83.31 197 VAL B C 1
ATOM 3693 O O . VAL B 1 197 ? 22.375 16.156 1.287 1 83.31 197 VAL B O 1
ATOM 3696 N N . LEU B 1 198 ? 20.5 16.609 2.367 1 83.62 198 LEU B N 1
ATOM 3697 C CA . LEU B 1 198 ? 20 17.422 1.264 1 83.62 198 LEU B CA 1
ATOM 3698 C C . LEU B 1 198 ? 20.031 18.906 1.627 1 83.62 198 LEU B C 1
ATOM 3700 O O . LEU B 1 198 ? 19.375 19.328 2.58 1 83.62 198 LEU B O 1
ATOM 3704 N N . LEU B 1 199 ? 20.625 19.688 0.832 1 86.88 199 LEU B N 1
ATOM 3705 C CA . LEU B 1 199 ? 20.797 21.109 1.099 1 86.88 199 LEU B CA 1
ATOM 3706 C C . LEU B 1 199 ? 19.453 21.828 1.15 1 86.88 199 LEU B C 1
ATOM 3708 O O . LEU B 1 199 ? 19.172 22.578 2.088 1 86.88 199 LEU B O 1
ATOM 3712 N N . LEU B 1 200 ? 18.656 21.547 0.149 1 92.25 200 LEU B N 1
ATOM 3713 C CA . LEU B 1 200 ? 17.359 22.203 0.075 1 92.25 200 LEU B CA 1
ATOM 3714 C C . LEU B 1 200 ? 16.516 21.859 1.294 1 92.25 200 LEU B C 1
ATOM 3716 O O . LEU B 1 200 ? 15.766 22.703 1.787 1 92.25 200 LEU B O 1
ATOM 3720 N N . ASP B 1 201 ? 16.609 20.656 1.768 1 94.44 201 ASP B N 1
ATOM 3721 C CA . ASP B 1 201 ? 15.875 20.25 2.961 1 94.44 201 ASP B CA 1
ATOM 3722 C C . ASP B 1 201 ? 16.359 21.016 4.188 1 94.44 201 ASP B C 1
ATOM 3724 O O . ASP B 1 201 ? 15.547 21.469 5.004 1 94.44 201 ASP B O 1
ATOM 3728 N N . GLY B 1 202 ? 17.656 21.141 4.25 1 94 202 GLY B N 1
ATOM 3729 C CA . GLY B 1 202 ? 18.219 21.906 5.359 1 94 202 GLY B CA 1
ATOM 3730 C C . GLY B 1 202 ? 17.734 23.344 5.395 1 94 202 GLY B C 1
ATOM 3731 O O . GLY B 1 202 ? 17.375 23.859 6.457 1 94 202 GLY B O 1
ATOM 3732 N N . ILE B 1 203 ? 17.75 23.969 4.312 1 95.75 203 ILE B N 1
ATOM 3733 C CA . ILE B 1 203 ? 17.297 25.344 4.203 1 95.75 203 ILE B CA 1
ATOM 3734 C C . ILE B 1 203 ? 15.828 25.453 4.625 1 95.75 203 ILE B C 1
ATOM 3736 O O . ILE B 1 203 ? 15.461 26.312 5.422 1 95.75 203 ILE B O 1
ATOM 3740 N N . TYR B 1 204 ? 15.039 24.562 4.125 1 96.75 204 TYR B N 1
ATOM 3741 C CA . TYR B 1 204 ? 13.617 24.516 4.441 1 96.75 204 TYR B CA 1
ATOM 3742 C C . TYR B 1 204 ? 13.398 24.375 5.941 1 96.75 204 TYR B C 1
ATOM 3744 O O . TYR B 1 204 ? 12.609 25.109 6.539 1 96.75 204 TYR B O 1
ATOM 3752 N N . TRP B 1 205 ? 14.016 23.484 6.527 1 97.19 205 TRP B N 1
ATOM 3753 C CA . TRP B 1 205 ? 13.836 23.172 7.941 1 97.19 205 TRP B CA 1
ATOM 3754 C C . TRP B 1 205 ? 14.281 24.344 8.82 1 97.19 205 TRP B C 1
ATOM 3756 O O . TRP B 1 205 ? 13.672 24.625 9.852 1 97.19 205 TRP B O 1
ATOM 3766 N N . LYS B 1 206 ? 15.32 25 8.391 1 96.19 206 LYS B N 1
ATOM 3767 C CA . LYS B 1 206 ? 15.781 26.188 9.109 1 96.19 206 LYS B CA 1
ATOM 3768 C C . LYS B 1 206 ? 14.773 27.328 9 1 96.19 206 LYS B C 1
ATOM 3770 O O . LYS B 1 206 ? 14.453 27.969 9.992 1 96.19 206 LYS B O 1
ATOM 3775 N N . GLU B 1 207 ? 14.328 27.469 7.832 1 97 207 GLU B N 1
ATOM 3776 C CA . GLU B 1 207 ? 13.352 28.531 7.59 1 97 207 GLU B CA 1
ATOM 3777 C C . GLU B 1 207 ? 12.078 28.297 8.406 1 97 207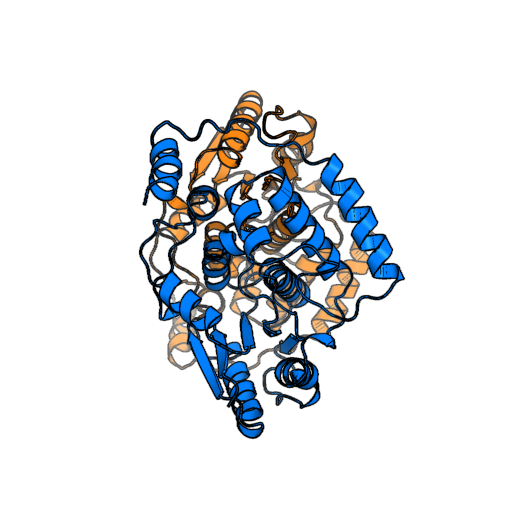 GLU B C 1
ATOM 3779 O O . GLU B 1 207 ? 11.461 29.266 8.867 1 97 207 GLU B O 1
ATOM 3784 N N . LYS B 1 208 ? 11.688 27.031 8.562 1 97.19 208 LYS B N 1
ATOM 3785 C CA . LYS B 1 208 ? 10.461 26.703 9.281 1 97.19 208 LYS B CA 1
ATOM 3786 C C . LYS B 1 208 ? 10.719 26.609 10.781 1 97.19 208 LYS B C 1
ATOM 3788 O O . LYS B 1 208 ? 9.789 26.406 11.562 1 97.19 208 LYS B O 1
ATOM 3793 N N . ASN B 1 209 ? 11.992 26.688 11.164 1 95.75 209 ASN B N 1
ATOM 3794 C CA . ASN B 1 209 ? 12.422 26.578 12.555 1 95.75 209 ASN B CA 1
ATOM 3795 C C . ASN B 1 209 ? 12.047 25.219 13.156 1 95.75 209 ASN B C 1
ATOM 3797 O O . ASN B 1 209 ? 11.539 25.141 14.273 1 95.75 209 ASN B O 1
ATOM 3801 N N . TYR B 1 210 ? 12.188 24.156 12.32 1 95.81 210 TYR B N 1
ATOM 3802 C CA . TYR B 1 210 ? 11.992 22.781 12.789 1 95.81 210 TYR B CA 1
ATOM 3803 C C . TYR B 1 210 ? 13.234 22.281 13.516 1 95.81 210 TYR B C 1
ATOM 3805 O O . TYR B 1 210 ? 14.062 21.578 12.93 1 95.81 210 TYR B O 1
ATOM 3813 N N . ASN B 1 211 ? 13.508 22.609 14.727 1 88.5 211 ASN B N 1
ATOM 3814 C CA . ASN B 1 211 ? 14.742 22.281 15.43 1 88.5 211 ASN B CA 1
ATOM 3815 C C . ASN B 1 211 ? 14.477 21.922 16.891 1 88.5 211 ASN B C 1
ATOM 3817 O O . ASN B 1 211 ? 15.414 21.719 17.656 1 88.5 211 ASN B O 1
ATOM 3821 N N . GLY B 1 212 ? 13.289 21.781 17.234 1 91.81 212 GLY B N 1
ATOM 3822 C CA . GLY B 1 212 ? 12.961 21.453 18.609 1 91.81 212 GLY B CA 1
ATOM 3823 C C . GLY B 1 212 ? 12.688 19.969 18.828 1 91.81 212 GLY B C 1
ATOM 3824 O O . GLY B 1 212 ? 13.227 19.125 18.109 1 91.81 212 GLY B O 1
ATOM 3825 N N . ASP B 1 213 ? 11.883 19.703 19.938 1 94.56 213 ASP B N 1
ATOM 3826 C CA . ASP B 1 213 ? 11.5 18.328 20.266 1 94.56 213 ASP B CA 1
ATOM 3827 C C . ASP B 1 213 ? 10.57 17.75 19.203 1 94.56 213 ASP B C 1
ATOM 3829 O O . ASP B 1 213 ? 10.492 16.531 19.031 1 94.56 213 ASP B O 1
ATOM 3833 N N . TYR B 1 214 ? 9.984 18.578 18.609 1 97.44 214 TYR B N 1
ATOM 3834 C CA . TYR B 1 214 ? 9.047 18.297 17.531 1 97.44 214 TYR B CA 1
ATOM 3835 C C . TYR B 1 214 ? 8.883 19.5 16.609 1 97.44 214 TYR B C 1
ATOM 3837 O O . TYR B 1 214 ? 9.555 20.516 16.797 1 97.44 214 TYR B O 1
ATOM 3845 N N . TYR B 1 215 ? 8.078 19.391 15.547 1 97.88 215 TYR B N 1
ATOM 3846 C CA . TYR B 1 215 ? 7.898 20.469 14.586 1 97.88 215 TYR B CA 1
ATOM 3847 C C . TYR B 1 215 ? 7.457 21.75 15.289 1 97.88 215 TYR B C 1
ATOM 3849 O O . TYR B 1 215 ? 7.75 22.859 14.82 1 97.88 215 TYR B O 1
ATOM 3857 N N . PHE B 1 216 ? 6.723 21.672 16.312 1 97 216 PHE B N 1
ATOM 3858 C CA . PHE B 1 216 ? 6.129 22.781 17.062 1 97 216 PHE B CA 1
ATOM 3859 C C . PHE B 1 216 ? 6.059 22.438 18.547 1 97 216 PHE B C 1
ATOM 3861 O O . PHE B 1 216 ? 6.277 21.297 18.953 1 97 216 PHE B O 1
ATOM 3868 N N . ASN B 1 217 ? 5.82 23.469 19.281 1 95.5 217 ASN B N 1
ATOM 3869 C CA . ASN B 1 217 ? 5.699 23.281 20.719 1 95.5 217 ASN B CA 1
ATOM 3870 C C . ASN B 1 217 ? 4.461 22.469 21.078 1 95.5 217 ASN B C 1
ATOM 3872 O O . ASN B 1 217 ? 3.346 22.828 20.703 1 95.5 217 ASN B O 1
ATOM 3876 N N . CYS B 1 218 ? 4.695 21.281 21.688 1 96.62 218 CYS B N 1
ATOM 3877 C CA . CYS B 1 218 ? 3.609 20.406 22.125 1 96.62 218 CYS B CA 1
ATOM 3878 C C . CYS B 1 218 ? 4 19.625 23.375 1 96.62 218 CYS B C 1
ATOM 3880 O O . CYS B 1 218 ? 5.047 19.891 23.969 1 96.62 218 CYS B O 1
ATOM 3882 N N . LYS B 1 219 ? 3.129 18.781 23.844 1 95.94 219 LYS B N 1
ATOM 3883 C CA . LYS B 1 219 ? 3.379 18.047 25.078 1 95.94 219 LYS B CA 1
ATOM 3884 C C . LYS B 1 219 ? 4.102 16.734 24.812 1 95.94 219 LYS B C 1
ATOM 3886 O O . LYS B 1 219 ? 3.467 15.719 24.516 1 95.94 219 LYS B O 1
ATOM 3891 N N . VAL B 1 220 ? 5.414 16.75 24.969 1 96.69 220 VAL B N 1
ATOM 3892 C CA . VAL B 1 220 ? 6.219 15.547 24.828 1 96.69 220 VAL B CA 1
ATOM 3893 C C . VAL B 1 220 ? 6.641 15.031 26.203 1 96.69 220 VAL B C 1
ATOM 3895 O O . VAL B 1 220 ? 7.328 15.727 26.953 1 96.69 220 VAL B O 1
ATOM 3898 N N . ASN B 1 221 ? 6.184 13.867 26.438 1 95.06 221 ASN B N 1
ATOM 3899 C CA . ASN B 1 221 ? 6.605 13.195 27.656 1 95.06 221 ASN B CA 1
ATOM 3900 C C . ASN B 1 221 ? 8.125 13.141 27.781 1 95.06 221 ASN B C 1
ATOM 3902 O O . ASN B 1 221 ? 8.82 12.922 26.781 1 95.06 221 ASN B O 1
ATOM 3906 N N . ILE B 1 222 ? 8.641 13.289 29.062 1 96.19 222 ILE B N 1
ATOM 3907 C CA . ILE B 1 222 ? 10.078 13.367 29.281 1 96.19 222 ILE B CA 1
ATOM 3908 C C . ILE B 1 222 ? 10.742 12.086 28.797 1 96.19 222 ILE B C 1
ATOM 3910 O O . ILE B 1 222 ? 11.828 12.125 28.203 1 96.19 222 ILE B O 1
ATOM 3914 N N . PHE B 1 223 ? 10.141 11.008 29.078 1 97.69 223 PHE B N 1
ATOM 3915 C CA . PHE B 1 223 ? 10.703 9.734 28.656 1 97.69 223 PHE B CA 1
ATOM 3916 C C . PHE B 1 223 ? 10.781 9.664 27.125 1 97.69 223 PHE B C 1
ATOM 3918 O O . PHE B 1 223 ? 11.812 9.273 26.578 1 97.69 223 PHE B O 1
ATOM 3925 N N . LYS B 1 224 ? 9.703 10.055 26.453 1 97.62 224 LYS B N 1
ATOM 3926 C CA . LYS B 1 224 ? 9.695 10.039 24.984 1 97.62 224 LYS B CA 1
ATOM 3927 C C . LYS B 1 224 ? 10.719 11.023 24.422 1 97.62 224 LYS B C 1
ATOM 3929 O O . LYS B 1 224 ? 11.344 10.758 23.391 1 97.62 224 LYS B O 1
ATOM 3934 N N . LYS B 1 225 ? 10.828 12.125 25.125 1 97.25 225 LYS B N 1
ATOM 3935 C CA . LYS B 1 225 ? 11.805 13.133 24.719 1 97.25 225 LYS B CA 1
ATOM 3936 C C . LYS B 1 225 ? 13.219 12.562 24.734 1 97.25 225 LYS B C 1
ATOM 3938 O O . LYS B 1 225 ? 13.977 12.742 23.781 1 97.25 225 LYS B O 1
ATOM 3943 N N . ILE B 1 226 ? 13.586 11.875 25.703 1 97.56 226 ILE B N 1
ATOM 3944 C CA . ILE B 1 226 ? 14.922 11.297 25.875 1 97.56 226 ILE B CA 1
ATOM 3945 C C . ILE B 1 226 ? 15.164 10.242 24.797 1 97.56 226 ILE B C 1
ATOM 3947 O O . ILE B 1 226 ? 16.203 10.258 24.125 1 97.56 226 ILE B O 1
ATOM 3951 N N . VAL B 1 227 ? 14.18 9.398 24.688 1 97.94 227 VAL B N 1
ATOM 3952 C CA . VAL B 1 227 ? 14.312 8.336 23.688 1 97.94 227 VAL B CA 1
ATOM 3953 C C . VAL B 1 227 ? 14.445 8.938 22.297 1 97.94 227 VAL B C 1
ATOM 3955 O O . VAL B 1 227 ? 15.289 8.508 21.5 1 97.94 227 VAL B O 1
ATOM 3958 N N . SER B 1 228 ? 13.594 9.891 22.016 1 97.56 228 SER B N 1
ATOM 3959 C CA . SER B 1 228 ? 13.594 10.562 20.719 1 97.56 228 SER B CA 1
ATOM 3960 C C . SER B 1 228 ? 14.938 11.234 20.453 1 97.56 228 SER B C 1
ATOM 3962 O O . SER B 1 228 ? 15.516 11.086 19.375 1 97.56 228 SER B O 1
ATOM 3964 N N . LYS B 1 229 ? 15.461 11.953 21.359 1 96.5 229 LYS B N 1
ATOM 3965 C CA . LYS B 1 229 ? 16.75 12.633 21.219 1 96.5 229 LYS B CA 1
ATOM 3966 C C . LYS B 1 229 ? 17.891 11.641 21.062 1 96.5 229 LYS B C 1
ATOM 3968 O O . LYS B 1 229 ? 18.797 11.852 20.25 1 96.5 229 LYS B O 1
ATOM 3973 N N . SER B 1 230 ? 17.859 10.609 21.812 1 97.56 230 SER B N 1
ATOM 3974 C CA . SER B 1 230 ? 18.875 9.562 21.703 1 97.56 230 SER B CA 1
ATOM 3975 C C . SER B 1 230 ? 18.844 8.922 20.312 1 97.56 230 SER B C 1
ATOM 3977 O O . SER B 1 230 ? 19.906 8.656 19.734 1 97.56 230 SER B O 1
ATOM 3979 N N . PHE B 1 231 ? 17.641 8.688 19.922 1 96.56 231 PHE B N 1
ATOM 3980 C CA . PHE B 1 231 ? 17.5 8.125 18.578 1 96.56 231 PHE B CA 1
ATOM 3981 C C . PHE B 1 231 ? 18.094 9.062 17.531 1 96.56 231 PHE B C 1
ATOM 3983 O O . PHE B 1 231 ? 18.797 8.617 16.625 1 96.56 231 PHE B O 1
ATOM 3990 N N . TYR B 1 232 ? 17.781 10.289 17.641 1 95.31 232 TYR B N 1
ATOM 3991 C CA . TYR B 1 232 ? 18.328 11.273 16.703 1 95.31 232 TYR B CA 1
ATOM 3992 C C . TYR B 1 232 ? 19.859 11.188 16.672 1 95.31 232 TYR B C 1
ATOM 3994 O O . TYR B 1 232 ? 20.453 11.141 15.586 1 95.31 232 TYR B O 1
ATOM 4002 N N . ASN B 1 233 ? 20.469 11.188 17.766 1 94.81 233 ASN B N 1
ATOM 4003 C CA . ASN B 1 233 ? 21.922 11.148 17.859 1 94.81 233 ASN B CA 1
ATOM 4004 C C . ASN B 1 233 ? 22.484 9.883 17.234 1 94.81 233 ASN B C 1
ATOM 4006 O O . ASN B 1 233 ? 23.469 9.945 16.484 1 94.81 233 ASN B O 1
ATOM 4010 N N . TYR B 1 234 ? 21.875 8.859 17.562 1 93.94 234 TYR B N 1
ATOM 4011 C CA . TYR B 1 234 ? 22.297 7.582 17.016 1 93.94 234 TYR B CA 1
ATOM 4012 C C . TYR B 1 234 ? 22.156 7.562 15.492 1 93.94 234 TYR B C 1
ATOM 4014 O O . TYR B 1 234 ? 23.109 7.242 14.773 1 93.94 234 TYR B O 1
ATOM 4022 N N . PHE B 1 235 ? 21 7.902 15.023 1 90.69 235 PHE B N 1
ATOM 4023 C CA . PHE B 1 235 ? 20.672 7.852 13.602 1 90.69 235 PHE B CA 1
ATOM 4024 C C . PHE B 1 235 ? 21.5 8.859 12.82 1 90.69 235 PHE B C 1
ATOM 4026 O O . PHE B 1 235 ? 21.969 8.57 11.719 1 90.69 235 PHE B O 1
ATOM 4033 N N . SER B 1 236 ? 21.688 10.008 13.352 1 90.5 236 SER B N 1
ATOM 4034 C CA . SER B 1 236 ? 22.453 11.07 12.695 1 90.5 236 SER B CA 1
ATOM 4035 C C . SER B 1 236 ? 23.906 10.648 12.461 1 90.5 236 SER B C 1
ATOM 4037 O O . SER B 1 236 ? 24.516 11.047 11.469 1 90.5 236 SER B O 1
ATOM 4039 N N . LYS B 1 237 ? 24.422 9.867 13.258 1 89.5 237 LYS B N 1
ATOM 4040 C CA . LYS B 1 237 ? 25.797 9.398 13.125 1 89.5 237 LYS B CA 1
ATOM 4041 C C . LYS B 1 237 ? 25.922 8.359 12.016 1 89.5 237 LYS B C 1
ATOM 4043 O O . LYS B 1 237 ? 26.984 8.203 11.414 1 89.5 237 LYS B O 1
ATOM 4048 N N . LYS B 1 238 ? 24.891 7.707 11.797 1 84.5 238 LYS B N 1
ATOM 4049 C CA . LYS B 1 238 ? 24.906 6.621 10.82 1 84.5 238 LYS B CA 1
ATOM 4050 C C . LYS B 1 238 ? 24.688 7.148 9.406 1 84.5 238 LYS B C 1
ATOM 4052 O O . LYS B 1 238 ? 24.984 6.457 8.422 1 84.5 238 LYS B O 1
ATOM 4057 N N . ILE B 1 239 ? 24.125 8.258 9.352 1 81.75 239 ILE B N 1
ATOM 4058 C CA . ILE B 1 239 ? 23.828 8.844 8.047 1 81.75 239 ILE B CA 1
ATOM 4059 C C . ILE B 1 239 ? 25.109 9.453 7.457 1 81.75 239 ILE B C 1
ATOM 4061 O O . ILE B 1 239 ? 25.859 10.141 8.156 1 81.75 239 ILE B O 1
ATOM 4065 N N . GLN B 1 240 ? 25.438 9.031 6.207 1 71.69 240 GLN B N 1
ATOM 4066 C CA . GLN B 1 240 ? 26.578 9.617 5.5 1 71.69 240 GLN B CA 1
ATOM 4067 C C . GLN B 1 240 ? 26.156 10.836 4.691 1 71.69 240 GLN B C 1
ATOM 4069 O O . GLN B 1 240 ? 25.125 10.797 3.996 1 71.69 240 GLN B O 1
ATOM 4074 N N . PRO B 1 241 ? 27.016 11.875 4.953 1 63.22 241 PRO B N 1
ATOM 4075 C CA . PRO B 1 241 ? 26.688 13.039 4.133 1 63.22 241 PRO B CA 1
ATOM 4076 C C . PRO B 1 241 ? 26.844 12.781 2.637 1 63.22 241 PRO B C 1
ATOM 4078 O O . PRO B 1 241 ? 27.688 11.969 2.238 1 63.22 241 PRO B O 1
ATOM 4081 N N . VAL B 1 242 ? 25.938 12.852 1.824 1 56.69 242 VAL B N 1
ATOM 4082 C CA . VAL B 1 242 ? 26.125 12.805 0.379 1 56.69 242 VAL B CA 1
ATOM 4083 C C . VAL B 1 242 ? 26.969 14 -0.071 1 56.69 242 VAL B C 1
ATOM 4085 O O . VAL B 1 242 ? 26.594 15.148 0.16 1 56.69 242 VAL B O 1
ATOM 4088 N N . ASP B 1 243 ? 28.391 13.898 0.026 1 48.66 243 ASP B N 1
ATOM 4089 C CA . ASP B 1 243 ? 29.203 14.992 -0.488 1 48.66 243 ASP B CA 1
ATOM 4090 C C . ASP B 1 243 ? 28.5 15.703 -1.641 1 48.66 243 ASP B C 1
ATOM 4092 O O . ASP B 1 243 ? 27.859 16.734 -1.439 1 48.66 243 ASP B O 1
ATOM 4096 N N . ASN B 1 244 ? 29.5 15.852 -2.92 1 38.72 244 ASN B N 1
ATOM 4097 C CA . ASN B 1 244 ? 29.328 16.594 -4.164 1 38.72 244 ASN B CA 1
ATOM 4098 C C . ASN B 1 244 ? 28.219 16.016 -5.023 1 38.72 244 ASN B C 1
ATOM 4100 O O . ASN B 1 244 ? 28.453 15.102 -5.82 1 38.72 244 ASN B O 1
ATOM 4104 N N . ILE B 1 245 ? 27.25 15.562 -4.648 1 38.19 245 ILE B N 1
ATOM 4105 C CA . ILE B 1 245 ? 26.406 15.32 -5.805 1 38.19 245 ILE B CA 1
ATOM 4106 C C . ILE B 1 245 ? 26.688 16.359 -6.887 1 38.19 245 ILE B C 1
ATOM 4108 O O . ILE B 1 245 ? 26.5 17.562 -6.668 1 38.19 245 ILE B O 1
ATOM 4112 N N . GLN B 1 246 ? 27.734 16.219 -7.547 1 33.78 246 GLN B N 1
ATOM 4113 C CA . GLN B 1 246 ? 27.891 17 -8.766 1 33.78 246 GLN B CA 1
ATOM 4114 C C . GLN B 1 246 ? 26.531 17.281 -9.406 1 33.78 246 GLN B C 1
ATOM 4116 O O . GLN B 1 246 ? 25.891 16.375 -9.938 1 33.78 246 GLN B O 1
ATOM 4121 N N . TYR B 1 247 ? 25.656 18.078 -8.789 1 34.22 247 TYR B N 1
ATOM 4122 C CA . TYR B 1 247 ? 24.609 18.703 -9.602 1 34.22 247 TYR B CA 1
ATOM 4123 C C . TYR B 1 247 ? 25.109 18.953 -11.016 1 34.22 247 TYR B C 1
ATOM 4125 O O . TYR B 1 247 ? 26.188 19.516 -11.211 1 34.22 247 TYR B O 1
ATOM 4133 N N . GLY B 1 248 ? 25.094 18.094 -11.867 1 30.89 248 GLY B N 1
ATOM 4134 C CA . GLY B 1 248 ? 25.484 18.547 -13.195 1 30.89 248 GLY B CA 1
ATOM 4135 C C . GLY B 1 248 ? 25.438 20.047 -13.352 1 30.89 248 GLY B C 1
ATOM 4136 O O . GLY B 1 248 ? 24.812 20.75 -12.555 1 30.89 248 GLY B O 1
ATOM 4137 N N . GLU B 1 249 ? 26.406 20.75 -14.133 1 31.56 249 GLU B N 1
ATOM 4138 C CA . GLU B 1 249 ? 26.562 22.141 -14.531 1 31.56 249 GLU B CA 1
ATOM 4139 C C . GLU B 1 249 ? 25.219 22.859 -14.586 1 31.56 249 GLU B C 1
ATOM 4141 O O . GLU B 1 249 ? 25.156 24.078 -14.406 1 31.56 249 GLU B O 1
ATOM 4146 N N . GLU B 1 250 ? 24.172 22.297 -15.023 1 30.22 250 GLU B N 1
ATOM 4147 C CA . GLU B 1 250 ? 22.984 23.109 -15.211 1 30.22 250 GLU B CA 1
ATOM 4148 C C . GLU B 1 250 ? 22.375 23.531 -13.875 1 30.22 250 GLU B C 1
ATOM 4150 O O . GLU B 1 250 ? 21.75 24.594 -13.781 1 30.22 250 GLU B O 1
ATOM 4155 N N . ASN B 1 251 ? 22.375 22.844 -12.758 1 29.33 251 ASN B N 1
ATOM 4156 C CA . ASN B 1 251 ? 21.75 23.438 -11.586 1 29.33 251 ASN B CA 1
ATOM 4157 C C . ASN B 1 251 ? 22.75 24.219 -10.758 1 29.33 251 ASN B C 1
ATOM 4159 O O . ASN B 1 251 ? 22.469 24.594 -9.617 1 29.33 251 ASN B O 1
ATOM 4163 N N . LYS B 1 252 ? 24.016 24.375 -10.977 1 32.31 252 LYS B N 1
ATOM 4164 C CA . LYS B 1 252 ? 24.891 25.453 -10.508 1 32.31 252 LYS B CA 1
ATOM 4165 C C . LYS B 1 252 ? 24.312 26.828 -10.852 1 32.31 252 LYS B C 1
ATOM 4167 O O . LYS B 1 252 ? 24.703 27.828 -10.266 1 32.31 252 LYS B O 1
ATOM 4172 N N . VAL B 1 253 ? 23.625 27 -12.078 1 29.44 253 VAL B N 1
ATOM 4173 C CA . VAL B 1 253 ? 23.094 28.281 -12.531 1 29.44 253 VAL B CA 1
ATOM 4174 C C . VAL B 1 253 ? 22.031 28.781 -11.555 1 29.44 253 VAL B C 1
ATOM 4176 O O . VAL B 1 253 ? 21.969 29.969 -11.25 1 29.44 253 VAL B O 1
ATOM 4179 N N . LEU B 1 254 ? 21.281 27.891 -10.938 1 28.92 254 LEU B N 1
ATOM 4180 C CA . LEU B 1 254 ? 20.203 28.5 -10.172 1 28.92 254 LEU B CA 1
ATOM 4181 C C . LEU B 1 254 ? 20.703 28.906 -8.781 1 28.92 254 LEU B C 1
ATOM 4183 O O . LEU B 1 254 ? 20.109 29.797 -8.148 1 28.92 254 LEU B O 1
ATOM 4187 N N . SER B 1 255 ? 21.688 28.281 -8.266 1 29.53 255 SER B N 1
ATOM 4188 C CA . SER B 1 255 ? 22.172 28.828 -7.004 1 29.53 255 SER B CA 1
ATOM 4189 C C . SER B 1 255 ? 22.891 30.156 -7.223 1 29.53 255 SER B C 1
ATOM 4191 O O . SER B 1 255 ? 22.828 31.047 -6.371 1 29.53 255 SER B O 1
ATOM 4193 N N . GLN B 1 256 ? 23.625 30.297 -8.25 1 29.56 256 GLN B N 1
ATOM 4194 C CA . GLN B 1 256 ? 24.344 31.562 -8.43 1 29.56 256 GLN B CA 1
ATOM 4195 C C . GLN B 1 256 ? 23.375 32.719 -8.703 1 29.56 256 GLN B C 1
ATOM 4197 O O . GLN B 1 256 ? 23.625 33.844 -8.305 1 29.56 256 GLN B O 1
ATOM 4202 N N . ASN B 1 257 ? 22.234 32.5 -9.383 1 29.11 257 ASN B N 1
ATOM 4203 C CA . ASN B 1 257 ? 21.5 33.719 -9.695 1 29.11 257 ASN B CA 1
ATOM 4204 C C . ASN B 1 257 ? 20.672 34.219 -8.5 1 29.11 257 ASN B C 1
ATOM 4206 O O . ASN B 1 257 ? 20.219 35.344 -8.469 1 29.11 257 ASN B O 1
ATOM 4210 N N . ARG B 1 258 ? 20.219 33.406 -7.469 1 27.78 258 ARG B N 1
ATOM 4211 C CA . ARG B 1 258 ? 19.469 34.125 -6.449 1 27.78 258 ARG B CA 1
ATOM 4212 C C . ARG B 1 258 ? 20.406 34.844 -5.469 1 27.78 258 ARG B C 1
ATOM 4214 O O . ARG B 1 258 ? 19.953 35.531 -4.566 1 27.78 258 ARG B O 1
ATOM 4221 N N . ILE B 1 259 ? 21.609 34.594 -5.449 1 26.44 259 ILE B N 1
ATOM 4222 C CA . ILE B 1 259 ? 22.359 35.5 -4.609 1 26.44 259 ILE B CA 1
ATOM 4223 C C . ILE B 1 259 ? 22.359 36.906 -5.242 1 26.44 259 ILE B C 1
ATOM 4225 O O . ILE B 1 259 ? 22.531 37.906 -4.551 1 26.44 259 ILE B O 1
ATOM 4229 N N . TYR B 1 260 ? 22.344 37 -6.586 1 24.81 260 TYR B N 1
ATOM 4230 C CA . TYR B 1 260 ? 22.453 38.344 -7.094 1 24.81 260 TYR B CA 1
ATOM 4231 C C . TYR B 1 260 ? 21.078 38.938 -7.355 1 24.81 260 TYR B C 1
ATOM 4233 O O . TYR B 1 260 ? 20.969 40.094 -7.777 1 24.81 260 TYR B O 1
ATOM 4241 N N . SER B 1 261 ? 19.969 38.188 -7.336 1 21.69 261 SER B N 1
ATOM 4242 C CA . SER B 1 261 ? 18.844 39.125 -7.375 1 21.69 261 SER B CA 1
ATOM 4243 C C . SER B 1 261 ? 18.359 39.469 -5.969 1 21.69 261 SER B C 1
ATOM 4245 O O . SER B 1 261 ? 18.359 38.594 -5.086 1 21.69 261 SER B O 1
#

InterPro domains:
  IPR005025 NADPH-dependent FMN reductase-like domain [PF03358] (3-151)
  IPR029039 Flavoprotein-like superfamily [G3DSA:3.40.50.360] (1-250)
  IPR029039 Flavoprotein-like superfamily [SSF52218] (1-169)
  IPR051796 Iron-sulfur flavoprotein SsuE-like [PTHR43278] (3-171)

Nearest PDB structures (foldseek):
  2oys-assembly1_A  TM=8.492E-01  e=6.319E-12  Streptococcus pneumoniae TIGR4
  7q6n-assembly1_A  TM=6.601E-01  e=1.839E-07  Salmonella enterica subsp. enterica serovar Typhimurium
  3d7n-assembly1_A  TM=8.147E-01  e=4.815E-06  Agrobacterium fabrum str. C58
  1ydg-assembly2_E  TM=6.263E-01  e=1.273E-06  Deinococcus radiodurans
  5mp4-assembly2_H  TM=6.347E-01  e=4.533E-06  Saccharomyces cerevisiae S288C

Solvent-accessible surface area (backbone atoms only — not comparable to full-atom values): 28300 Å² total; per-residue (Å²): 122,52,38,29,41,28,42,37,38,49,69,48,80,44,75,55,45,48,50,49,51,52,50,38,56,56,37,41,76,68,57,29,47,64,47,77,42,53,51,78,82,46,55,68,68,64,60,52,80,76,54,39,38,65,78,68,69,43,69,84,78,86,62,41,54,62,62,54,51,54,54,64,68,69,42,55,30,36,34,48,37,28,41,46,38,86,51,22,56,29,24,59,43,39,19,54,54,44,67,44,55,43,20,50,60,53,52,71,36,63,82,29,37,31,33,38,36,39,29,29,71,81,62,35,60,69,57,26,51,49,53,51,49,52,48,35,45,42,29,39,25,36,79,25,52,62,46,75,34,31,66,92,46,61,81,58,76,86,54,70,76,59,47,41,57,39,50,47,59,68,75,42,65,65,50,71,41,63,74,54,68,70,53,42,46,52,51,34,53,38,49,40,44,20,71,46,48,40,67,66,32,31,53,51,36,58,76,66,56,53,75,64,98,41,76,57,74,47,44,66,52,69,68,56,46,52,54,35,53,52,46,34,57,55,52,46,69,70,54,69,61,56,79,74,72,72,58,56,77,73,63,56,52,60,62,58,48,59,74,74,100,122,50,38,31,41,29,42,36,38,50,68,50,80,44,73,55,43,51,51,50,51,53,50,38,55,55,37,42,76,69,55,30,48,64,47,77,44,54,51,77,82,48,57,70,68,64,59,52,80,76,53,39,38,63,78,68,68,43,69,85,77,86,60,41,53,61,61,55,51,54,52,64,68,69,42,54,30,38,34,48,35,29,42,46,38,87,50,20,56,27,26,59,42,38,18,54,55,43,65,45,54,44,21,49,61,53,52,72,36,63,84,30,36,32,32,37,35,40,28,30,71,82,62,34,60,71,57,26,51,50,52,51,49,52,49,35,46,42,28,39,26,35,80,27,52,62,45,74,34,30,66,91,47,63,82,57,76,85,54,69,78,59,46,41,57,39,49,45,58,66,74,41,66,65,51,70,42,64,74,51,67,69,54,41,45,52,51,33,52,38,50,39,44,20,72,47,47,38,66,65,33,30,53,51,35,58,75,67,56,52,76,62,96,40,77,56,74,48,44,66,52,68,69,56,47,52,53,36,52,50,46,33,56,56,51,47,69,70,54,69,60,56,78,74,69,73,60,56,77,73,63,56,54,61,61,57,49,58,73,73,97

Sequence (522 aa):
MKKIVAINSSKRKENTYNLLIKIKEKLLKEEMEVEIINLFDYNISECRGCFNCIVKDKCHIKDDTKIIINKLLSCDGIILSSPVYMSSITGKLKVFIDRTSKWFHRPELVKIPILIVATTASSGLKDTIKLMKKTIIAWGAIPAGSITRNVKNINNEVKDDEIENFKKLLNSSSKKYKPTMDVLINYQVQRALANKVLLLDGIYWKEKNYNGDYYFNCKVNIFKKIVSKSFYNYFSKKIQPVDNIQYGEENKVLSQNRIYSMKKIVAINSSKRKENTYNLLIKIKEKLLKEEMEVEIINLFDYNISECRGCFNCIVKDKCHIKDDTKIIINKLLSCDGIILSSPVYMSSITGKLKVFIDRTSKWFHRPELVKIPILIVATTASSGLKDTIKLMKKTIIAWGAIPAGSITRNVKNINNEVKDDEIENFKKLLNSSSKKYKPTMDVLINYQVQRALANKVLLLDGIYWKEKNYNGDYYFNCKVNIFKKIVSKSFYNYFSKKIQPVDNIQYGEENKVLSQNRIYS